Protein AF-0000000065895925 (afdb_homodimer)

Foldseek 3Di:
DCDDDDDDPPPPPPPDPPPPVPCPVVVVPVVVCVVVCLLVVLVVPPLQQAQEEEEAPDPVVQVCCCVPQDVVRRYHYHHEPVVCVVSLVVLRYQEYEYEQLGYPFFQLVRLVVVQVSCVSHVRHAYEYADAPPDLLLQLLSLQSAFHHYDHNPDDSVVVNCVVPPPDTRPHPRHQDPLRSVLLVCVLVPDDLVVSCVVVVHDSVVSVVSLVVVCVSSPHDDPVVVSVSSPNRRDRSVVVD/DDDDDCPDDCCPVPDPPPPPVPCPVVVPPVVVCVVVCLLVVLVVPPLQQAQEEEEAPDPVVQVCCCVPQDVVRRYHYHHEPVVCVVSLVVVRYQEYEYEQLGYPFFQLVRLVVVQVSCVSHVRHAYEYADAPPDLLLQLLSLQSAFHHYDHNPDDSVVVNCVVPPPDGRPHPRHDDPLRSVLLVCVLVPDDLVVSCVVVVHDSVVSVVSLVVVCVSSVHDDPVVVSVSSPNRRDRSVVVD

Organism: Salmonella typhimurium (strain LT2 / SGSC1412 / ATCC 700720) (NCBI:txid99287)

Structure (mmCIF, N/CA/C/O backbone):
data_AF-0000000065895925-model_v1
#
loop_
_entity.id
_entity.type
_entity.pdbx_description
1 polymer 'Fimbriae Y protein'
#
loop_
_atom_site.group_PDB
_atom_site.id
_atom_site.type_symbol
_atom_site.label_atom_id
_atom_site.label_alt_id
_atom_site.label_comp_id
_atom_site.label_asym_id
_atom_site.label_entity_id
_atom_site.label_seq_id
_atom_site.pdbx_PDB_ins_code
_atom_site.Cartn_x
_atom_site.Cartn_y
_atom_site.Cartn_z
_atom_site.occupancy
_atom_site.B_iso_or_equiv
_atom_site.auth_seq_id
_atom_site.auth_comp_id
_atom_site.auth_asym_id
_atom_site.auth_atom_id
_atom_site.pdbx_PDB_model_num
ATOM 1 N N . MET A 1 1 ? -36.625 -60.219 -57.094 1 25.22 1 MET A N 1
ATOM 2 C CA . MET A 1 1 ? -35.719 -60.062 -55.969 1 25.22 1 MET A CA 1
ATOM 3 C C . MET A 1 1 ? -35.594 -58.594 -55.562 1 25.22 1 MET A C 1
ATOM 5 O O . MET A 1 1 ? -34.688 -58.25 -54.812 1 25.22 1 MET A O 1
ATOM 9 N N . ARG A 1 2 ? -36.281 -57.719 -56.125 1 24.08 2 ARG A N 1
ATOM 10 C CA . ARG A 1 2 ? -36.312 -56.312 -56.5 1 24.08 2 ARG A CA 1
ATOM 11 C C . ARG A 1 2 ? -36.562 -55.438 -55.25 1 24.08 2 ARG A C 1
ATOM 13 O O . ARG A 1 2 ? -37.656 -55.438 -54.688 1 24.08 2 ARG A O 1
ATOM 20 N N . SER A 1 3 ? -35.531 -55.219 -54.469 1 24.06 3 SER A N 1
ATOM 21 C CA . SER A 1 3 ? -35.312 -54.875 -53.062 1 24.06 3 SER A CA 1
ATOM 22 C C . SER A 1 3 ? -35.562 -53.406 -52.812 1 24.06 3 SER A C 1
ATOM 24 O O . SER A 1 3 ? -35.312 -52.906 -51.688 1 24.06 3 SER A O 1
ATOM 26 N N . VAL A 1 4 ? -36.281 -52.719 -53.75 1 26.75 4 VAL A N 1
ATOM 27 C CA . VAL A 1 4 ? -35.906 -51.312 -53.719 1 26.75 4 VAL A CA 1
ATOM 28 C C . VAL A 1 4 ? -36.188 -50.719 -52.375 1 26.75 4 VAL A C 1
ATOM 30 O O . VAL A 1 4 ? -37 -51.25 -51.594 1 26.75 4 VAL A O 1
ATOM 33 N N . PRO A 1 5 ? -36.031 -49.312 -52.312 1 26 5 PRO A N 1
ATOM 34 C CA . PRO A 1 5 ? -35.531 -48.219 -51.469 1 26 5 PRO A CA 1
ATOM 35 C C . PRO A 1 5 ? -36.531 -47.75 -50.438 1 26 5 PRO A C 1
ATOM 37 O O . PRO A 1 5 ? -37.75 -47.906 -50.625 1 26 5 PRO A O 1
ATOM 40 N N . ARG A 1 6 ? -36.094 -47.469 -49.219 1 27.34 6 ARG A N 1
ATOM 41 C CA . ARG A 1 6 ? -36.219 -47.188 -47.812 1 27.34 6 ARG A CA 1
ATOM 42 C C . ARG A 1 6 ? -36.781 -45.781 -47.594 1 27.34 6 ARG A C 1
ATOM 44 O O . ARG A 1 6 ? -36 -44.812 -47.531 1 27.34 6 ARG A O 1
ATOM 51 N N . ARG A 1 7 ? -37.719 -45.344 -48.438 1 26 7 ARG A N 1
ATOM 52 C CA . ARG A 1 7 ? -37.875 -43.906 -48.281 1 26 7 ARG A CA 1
ATOM 53 C C . ARG A 1 7 ? -38.156 -43.531 -46.844 1 26 7 ARG A C 1
ATOM 55 O O . ARG A 1 7 ? -38.719 -44.312 -46.062 1 26 7 ARG A O 1
ATOM 62 N N . GLU A 1 8 ? -37.531 -42.312 -46.406 1 23.3 8 GLU A N 1
ATOM 63 C CA . GLU A 1 8 ? -36.969 -41.406 -45.406 1 23.3 8 GLU A CA 1
ATOM 64 C C . GLU A 1 8 ? -38.062 -40.656 -44.688 1 23.3 8 GLU A C 1
ATOM 66 O O . GLU A 1 8 ? -38.719 -39.781 -45.25 1 23.3 8 GLU A O 1
ATOM 71 N N . ARG A 1 9 ? -39.156 -41.281 -44.312 1 23.83 9 ARG A N 1
ATOM 72 C CA . ARG A 1 9 ? -40.156 -40.438 -43.688 1 23.83 9 ARG A CA 1
ATOM 73 C C . ARG A 1 9 ? -39.562 -39.594 -42.562 1 23.83 9 ARG A C 1
ATOM 75 O O . ARG A 1 9 ? -39.031 -40.156 -41.594 1 23.83 9 ARG A O 1
ATOM 82 N N . HIS A 1 10 ? -38.906 -38.469 -42.969 1 23.44 10 HIS A N 1
ATOM 83 C CA . HIS A 1 10 ? -38.25 -37.5 -42.094 1 23.44 10 HIS A CA 1
ATOM 84 C C . HIS A 1 10 ? -39.25 -36.938 -41.094 1 23.44 10 HIS A C 1
ATOM 86 O O . HIS A 1 10 ? -40.281 -36.312 -41.5 1 23.44 10 HIS A O 1
ATOM 92 N N . ARG A 1 11 ? -39.75 -37.719 -40.156 1 22.36 11 ARG A N 1
ATOM 93 C CA . ARG A 1 11 ? -40.562 -37.25 -39 1 22.36 11 ARG A CA 1
ATOM 94 C C . ARG A 1 11 ? -39.969 -36 -38.406 1 22.36 11 ARG A C 1
ATOM 96 O O . ARG A 1 11 ? -38.812 -35.969 -37.969 1 22.36 11 ARG A O 1
ATOM 103 N N . ARG A 1 12 ? -40.25 -34.844 -38.938 1 25.14 12 ARG A N 1
ATOM 104 C CA . ARG A 1 12 ? -39.906 -33.5 -38.5 1 25.14 12 ARG A CA 1
ATOM 105 C C . ARG A 1 12 ? -40.406 -33.25 -37.062 1 25.14 12 ARG A C 1
ATOM 107 O O . ARG A 1 12 ? -41.438 -32.625 -36.875 1 25.14 12 ARG A O 1
ATOM 114 N N . LEU A 1 13 ? -40.562 -34.219 -36.219 1 23.8 13 LEU A N 1
ATOM 115 C CA . LEU A 1 13 ? -41.188 -33.75 -35 1 23.8 13 LEU A CA 1
ATOM 116 C C . LEU A 1 13 ? -40.438 -32.562 -34.406 1 23.8 13 LEU A C 1
ATOM 118 O O . LEU A 1 13 ? -39.219 -32.656 -34.188 1 23.8 13 LEU A O 1
ATOM 122 N N . ARG A 1 14 ? -40.875 -31.375 -34.781 1 23.89 14 ARG A N 1
ATOM 123 C CA . ARG A 1 14 ? -40.5 -30.078 -34.219 1 23.89 14 ARG A CA 1
ATOM 124 C C . ARG A 1 14 ? -40.531 -30.109 -32.719 1 23.89 14 ARG A C 1
ATOM 126 O O . ARG A 1 14 ? -41.531 -30.562 -32.125 1 23.89 14 ARG A O 1
ATOM 133 N N . ASN A 1 15 ? -39.344 -30.375 -32.125 1 21.72 15 ASN A N 1
ATOM 134 C CA . ASN A 1 15 ? -38.969 -30.25 -30.703 1 21.72 15 ASN A CA 1
ATOM 135 C C . ASN A 1 15 ? -39.531 -28.984 -30.078 1 21.72 15 ASN A C 1
ATOM 137 O O . ASN A 1 15 ? -39.594 -27.938 -30.734 1 21.72 15 ASN A O 1
ATOM 141 N N . ALA A 1 16 ? -40.5 -29.094 -29.125 1 20.28 16 ALA A N 1
ATOM 142 C CA . ALA A 1 16 ? -41.094 -28.219 -28.125 1 20.28 16 ALA A CA 1
ATOM 143 C C . ALA A 1 16 ? -40.062 -27.312 -27.484 1 20.28 16 ALA A C 1
ATOM 145 O O . ALA A 1 16 ? -39.062 -27.781 -26.953 1 20.28 16 ALA A O 1
ATOM 146 N N . LYS A 1 17 ? -40.031 -26.016 -27.875 1 26.48 17 LYS A N 1
ATOM 147 C CA . LYS A 1 17 ? -39.375 -24.797 -27.453 1 26.48 17 LYS A CA 1
ATOM 148 C C . LYS A 1 17 ? -39.531 -24.562 -25.953 1 26.48 17 LYS A C 1
ATOM 150 O O . LYS A 1 17 ? -40.625 -24.266 -25.484 1 26.48 17 LYS A O 1
ATOM 155 N N . ASP A 1 18 ? -39.344 -25.562 -25.016 1 23.2 18 ASP A N 1
ATOM 156 C CA . ASP A 1 18 ? -39.5 -25.188 -23.609 1 23.2 18 ASP A CA 1
ATOM 157 C C . ASP A 1 18 ? -38.844 -23.828 -23.328 1 23.2 18 ASP A C 1
ATOM 159 O O . ASP A 1 18 ? -37.656 -23.641 -23.578 1 23.2 18 ASP A O 1
ATOM 163 N N . CYS A 1 19 ? -39.562 -22.781 -23.375 1 23.59 19 CYS A N 1
ATOM 164 C CA . CYS A 1 19 ? -39.281 -21.406 -22.984 1 23.59 19 CYS A CA 1
ATOM 165 C C . CYS A 1 19 ? -38.812 -21.344 -21.547 1 23.59 19 CYS A C 1
ATOM 167 O O . CYS A 1 19 ? -39.594 -21.422 -20.609 1 23.59 19 CYS A O 1
ATOM 169 N N . ALA A 1 20 ? -37.812 -22.141 -21.094 1 26.39 20 ALA A N 1
ATOM 170 C CA . ALA A 1 20 ? -37.281 -21.828 -19.781 1 26.39 20 ALA A CA 1
ATOM 171 C C . ALA A 1 20 ? -37.031 -20.344 -19.625 1 26.39 20 ALA A C 1
ATOM 173 O O . ALA A 1 20 ? -36.25 -19.734 -20.375 1 26.39 20 ALA A O 1
ATOM 174 N N . CYS A 1 21 ? -38 -19.578 -19.219 1 24.03 21 CYS A N 1
ATOM 175 C CA . CYS A 1 21 ? -37.906 -18.203 -18.766 1 24.03 21 CYS A CA 1
ATOM 176 C C . CYS A 1 21 ? -36.75 -18.016 -17.797 1 24.03 21 CYS A C 1
ATOM 178 O O . CYS A 1 21 ? -36.75 -18.578 -16.703 1 24.03 21 CYS A O 1
ATOM 180 N N . ARG A 1 22 ? -35.562 -18.016 -18.375 1 26.47 22 ARG A N 1
ATOM 181 C CA . ARG A 1 22 ? -34.375 -17.594 -17.641 1 26.47 22 ARG A CA 1
ATOM 182 C C . ARG A 1 22 ? -34.656 -16.297 -16.891 1 26.47 22 ARG A C 1
ATOM 184 O O . ARG A 1 22 ? -34.844 -15.242 -17.516 1 26.47 22 ARG A O 1
ATOM 191 N N . TYR A 1 23 ? -35.375 -16.312 -15.805 1 24.31 23 TYR A N 1
ATOM 192 C CA . TYR A 1 23 ? -35.375 -15.148 -14.93 1 24.31 23 TYR A CA 1
ATOM 193 C C . TYR A 1 23 ? -33.969 -14.641 -14.703 1 24.31 23 TYR A C 1
ATOM 195 O O . TYR A 1 23 ? -33.125 -15.312 -14.07 1 24.31 23 TYR A O 1
ATOM 203 N N . HIS A 1 24 ? -33.375 -14.133 -15.734 1 26.88 24 HIS A N 1
ATOM 204 C CA . HIS A 1 24 ? -32.188 -13.336 -15.555 1 26.88 24 HIS A CA 1
ATOM 205 C C . HIS A 1 24 ? -32.375 -12.234 -14.531 1 26.88 24 HIS A C 1
ATOM 207 O O . HIS A 1 24 ? -33.125 -11.273 -14.781 1 26.88 24 HIS A O 1
ATOM 213 N N . SER A 1 25 ? -32.688 -12.547 -13.344 1 28.06 25 SER A N 1
ATOM 214 C CA . SER A 1 25 ? -32.75 -11.406 -12.438 1 28.06 25 SER A CA 1
ATOM 215 C C . SER A 1 25 ? -31.484 -10.547 -12.578 1 28.06 25 SER A C 1
ATOM 217 O O . SER A 1 25 ? -30.375 -11.031 -12.406 1 28.06 25 SER A O 1
ATOM 219 N N . PRO A 1 26 ? -31.531 -9.516 -13.477 1 31.95 26 PRO A N 1
ATOM 220 C CA . PRO A 1 26 ? -30.484 -8.516 -13.688 1 31.95 26 PRO A CA 1
ATOM 221 C C . PRO A 1 26 ? -30.047 -7.844 -12.391 1 31.95 26 PRO A C 1
ATOM 223 O O . PRO A 1 26 ? -29.547 -6.715 -12.414 1 31.95 26 PRO A O 1
ATOM 226 N N . THR A 1 27 ? -30.203 -8.445 -11.281 1 31.8 27 THR A N 1
ATOM 227 C CA . THR A 1 27 ? -29.891 -7.668 -10.086 1 31.8 27 THR A CA 1
ATOM 228 C C . THR A 1 27 ? -28.469 -7.098 -10.172 1 31.8 27 THR A C 1
ATOM 230 O O . THR A 1 27 ? -28.031 -6.398 -9.266 1 31.8 27 THR A O 1
ATOM 233 N N . PRO A 1 28 ? -27.688 -7.727 -11 1 34.22 28 PRO A N 1
ATOM 234 C CA . PRO A 1 28 ? -26.297 -7.344 -10.75 1 34.22 28 PRO A CA 1
ATOM 235 C C . PRO A 1 28 ? -25.984 -5.91 -11.18 1 34.22 28 PRO A C 1
ATOM 237 O O . PRO A 1 28 ? -24.922 -5.383 -10.867 1 34.22 28 PRO A O 1
ATOM 240 N N . GLN A 1 29 ? -26.812 -5.277 -12.086 1 35.41 29 GLN A N 1
ATOM 241 C CA . GLN A 1 29 ? -26.469 -4.074 -12.836 1 35.41 29 GLN A CA 1
ATOM 242 C C . GLN A 1 29 ? -26.469 -2.844 -11.938 1 35.41 29 GLN A C 1
ATOM 244 O O . GLN A 1 29 ? -25.703 -1.9 -12.164 1 35.41 29 GLN A O 1
ATOM 249 N N . ILE A 1 30 ? -27.453 -2.799 -11.016 1 34.88 30 ILE A N 1
ATOM 250 C CA . ILE A 1 30 ? -27.734 -1.559 -10.305 1 34.88 30 ILE A CA 1
ATOM 251 C C . ILE A 1 30 ? -26.547 -1.197 -9.414 1 34.88 30 ILE A C 1
ATOM 253 O O . ILE A 1 30 ? -26.172 -0.028 -9.312 1 34.88 30 ILE A O 1
ATOM 257 N N . PHE A 1 31 ? -25.906 -2.168 -8.883 1 33.47 31 PHE A N 1
ATOM 258 C CA . PHE A 1 31 ? -24.828 -1.848 -7.941 1 33.47 31 PHE A CA 1
ATOM 259 C C . PHE A 1 31 ? -23.625 -1.293 -8.672 1 33.47 31 PHE A C 1
ATOM 261 O O . PHE A 1 31 ? -22.922 -0.417 -8.156 1 33.47 31 PHE A O 1
ATOM 268 N N . ASP A 1 32 ? -23.375 -1.753 -9.875 1 38.03 32 ASP A N 1
ATOM 269 C CA . ASP A 1 32 ? -22.25 -1.225 -10.648 1 38.03 32 ASP A CA 1
ATOM 270 C C . ASP A 1 32 ? -22.469 0.247 -10.992 1 38.03 32 ASP A C 1
ATOM 272 O O . ASP A 1 32 ? -21.547 1.056 -10.898 1 38.03 32 ASP A O 1
ATOM 276 N N . ARG A 1 33 ? -23.719 0.638 -11.484 1 36.62 33 ARG A N 1
ATOM 277 C CA . ARG A 1 33 ? -24.094 2.014 -11.789 1 36.62 33 ARG A CA 1
ATOM 278 C C . ARG A 1 33 ? -24.078 2.877 -10.531 1 36.62 33 ARG A C 1
ATOM 280 O O . ARG A 1 33 ? -23.703 4.051 -10.578 1 36.62 33 ARG A O 1
ATOM 287 N N . LEU A 1 34 ? -24.391 2.342 -9.445 1 36.88 34 LEU A N 1
ATOM 288 C CA . LEU A 1 34 ? -24.438 3.131 -8.219 1 36.88 34 LEU A CA 1
ATOM 289 C C . LEU A 1 34 ? -23.016 3.441 -7.723 1 36.88 34 LEU A C 1
ATOM 291 O O . LEU A 1 34 ? -22.75 4.547 -7.242 1 36.88 34 LEU A O 1
ATOM 295 N N . GLU A 1 35 ? -22.109 2.562 -7.879 1 39.75 35 GLU A N 1
ATOM 296 C CA . GLU A 1 35 ? -20.734 2.84 -7.484 1 39.75 35 GLU A CA 1
ATOM 297 C C . GLU A 1 35 ? -20.062 3.812 -8.453 1 39.75 35 GLU A C 1
ATOM 299 O O . GLU A 1 35 ? -19.375 4.742 -8.031 1 39.75 35 GLU A O 1
ATOM 304 N N . LEU A 1 36 ? -20.094 3.586 -9.742 1 39.94 36 LEU A N 1
ATOM 305 C CA . LEU A 1 36 ? -19.703 4.621 -10.695 1 39.94 36 LEU A CA 1
ATOM 306 C C . LEU A 1 36 ? -20.5 5.902 -10.453 1 39.94 36 LEU A C 1
ATOM 308 O O . LEU A 1 36 ? -19.938 7 -10.484 1 39.94 36 LEU A O 1
ATOM 312 N N . LEU A 1 37 ? -21.75 5.789 -10.312 1 38.09 37 LEU A N 1
ATOM 313 C CA . LEU A 1 37 ? -22.594 6.91 -9.93 1 38.09 37 LEU A CA 1
ATOM 314 C C . LEU A 1 37 ? -22.172 7.473 -8.57 1 38.09 37 LEU A C 1
ATOM 316 O O . LEU A 1 37 ? -22.125 8.688 -8.391 1 38.09 37 LEU A O 1
ATOM 320 N N . ASN A 1 38 ? -21.875 6.648 -7.645 1 41 38 ASN A N 1
ATOM 321 C CA . ASN A 1 38 ? -21.406 7.133 -6.348 1 41 38 ASN A CA 1
ATOM 322 C C . ASN A 1 38 ? -20.062 7.82 -6.457 1 41 38 ASN A C 1
ATOM 324 O O . ASN A 1 38 ? -19.828 8.867 -5.852 1 41 38 ASN A O 1
ATOM 328 N N . GLN A 1 39 ? -19.156 7.203 -7.117 1 43.03 39 GLN A N 1
ATOM 329 C CA . GLN A 1 39 ? -17.906 7.906 -7.406 1 43.03 39 GLN A CA 1
ATOM 330 C C . GLN A 1 39 ? -18.156 9.141 -8.266 1 43.03 39 GLN A C 1
ATOM 332 O O . GLN A 1 39 ? -17.562 10.195 -8.031 1 43.03 39 GLN A O 1
ATOM 337 N N . GLN A 1 40 ? -18.844 9.008 -9.367 1 41 40 GLN A N 1
ATOM 338 C CA . GLN A 1 40 ? -19.312 10.156 -10.141 1 41 40 GLN A CA 1
ATOM 339 C C . GLN A 1 40 ? -20.25 11.031 -9.312 1 41 40 GLN A C 1
ATOM 341 O O . GLN A 1 40 ? -20.234 12.258 -9.453 1 41 40 GLN A O 1
ATOM 346 N N . LEU A 1 41 ? -21.109 10.484 -8.641 1 39.47 41 LEU A N 1
ATOM 347 C CA . LEU A 1 41 ? -21.984 11.266 -7.773 1 39.47 41 LEU A CA 1
ATOM 348 C C . LEU A 1 41 ? -21.188 11.961 -6.672 1 39.47 41 LEU A C 1
ATOM 350 O O . LEU A 1 41 ? -21.531 13.062 -6.25 1 39.47 41 LEU A O 1
ATOM 354 N N . ASN A 1 42 ? -20.25 11.305 -6.16 1 43.59 42 ASN A N 1
ATOM 355 C CA . ASN A 1 42 ? -19.469 12.07 -5.191 1 43.59 42 ASN A CA 1
ATOM 356 C C . ASN A 1 42 ? -18.953 13.375 -5.793 1 43.59 42 ASN A C 1
ATOM 358 O O . ASN A 1 42 ? -18.906 14.406 -5.117 1 43.59 42 ASN A O 1
ATOM 362 N N . TYR A 1 43 ? -18.422 13.227 -7.031 1 41.22 43 TYR A N 1
ATOM 363 C CA . TYR A 1 43 ? -18.078 14.508 -7.641 1 41.22 43 TYR A CA 1
ATOM 364 C C . TYR A 1 43 ? -19.328 15.328 -7.93 1 41.22 43 TYR A C 1
ATOM 366 O O . TYR A 1 43 ? -19.25 16.547 -8.086 1 41.22 43 TYR A O 1
ATOM 374 N N . ALA A 1 44 ? -20.359 14.688 -8.125 1 43.16 44 ALA A N 1
ATOM 375 C CA . ALA A 1 44 ? -21.516 15.477 -8.516 1 43.16 44 ALA A CA 1
ATOM 376 C C . ALA A 1 44 ? -22.266 16 -7.293 1 43.16 44 ALA A C 1
ATOM 378 O O . ALA A 1 44 ? -23.391 16.5 -7.41 1 43.16 44 ALA A O 1
ATOM 379 N N . LEU A 1 45 ? -21.75 15.539 -6.246 1 50.78 45 LEU A N 1
ATOM 380 C CA . LEU A 1 45 ? -22.516 16.125 -5.148 1 50.78 45 LEU A CA 1
ATOM 381 C C . LEU A 1 45 ? -22.344 17.625 -5.105 1 50.78 45 LEU A C 1
ATOM 383 O O . LEU A 1 45 ? -21.25 18.141 -5.375 1 50.78 45 LEU A O 1
ATOM 387 N N . PRO A 1 46 ? -23.297 18.312 -5.074 1 51.06 46 PRO A N 1
ATOM 388 C CA . PRO A 1 46 ? -23.156 19.766 -4.949 1 51.06 46 PRO A CA 1
ATOM 389 C C . PRO A 1 46 ? -22.156 20.172 -3.865 1 51.06 46 PRO A C 1
ATOM 391 O O . PRO A 1 46 ? -22.109 19.547 -2.807 1 51.06 46 PRO A O 1
ATOM 394 N N . VAL A 1 47 ? -21.156 20.875 -4.215 1 53.41 47 VAL A N 1
ATOM 395 C CA . VAL A 1 47 ? -20.062 21.406 -3.418 1 53.41 47 VAL A CA 1
ATOM 396 C C . VAL A 1 47 ? -20.547 21.75 -2.014 1 53.41 47 VAL A C 1
ATOM 398 O O . VAL A 1 47 ? -19.859 21.5 -1.028 1 53.41 47 VAL A O 1
ATOM 401 N N . GLY A 1 48 ? -21.766 22.141 -1.828 1 57.69 48 GLY A N 1
ATOM 402 C CA . GLY A 1 48 ? -22.266 22.578 -0.533 1 57.69 48 GLY A CA 1
ATOM 403 C C . GLY A 1 48 ? -22.656 21.422 0.372 1 57.69 48 GLY A C 1
ATOM 404 O O . GLY A 1 48 ? -22.828 21.609 1.58 1 57.69 48 GLY A O 1
ATOM 405 N N . ILE A 1 49 ? -22.516 20.219 -0.12 1 67.31 49 ILE A N 1
ATOM 406 C CA . ILE A 1 49 ? -23.078 19.125 0.649 1 67.31 49 ILE A CA 1
ATOM 407 C C . ILE A 1 49 ? -21.953 18.297 1.278 1 67.31 49 ILE A C 1
ATOM 409 O O . ILE A 1 49 ? -22.078 17.859 2.424 1 67.31 49 ILE A O 1
ATOM 413 N N . ILE A 1 50 ? -20.781 18.484 0.786 1 81.31 50 ILE A N 1
ATOM 414 C CA . ILE A 1 50 ? -19.703 17.625 1.286 1 81.31 50 ILE A CA 1
ATOM 415 C C . ILE A 1 50 ? -19.016 18.297 2.475 1 81.31 50 ILE A C 1
ATOM 417 O O . ILE A 1 50 ? -18.562 19.438 2.373 1 81.31 50 ILE A O 1
ATOM 421 N N . SER A 1 51 ? -19 17.703 3.609 1 86.94 51 SER A N 1
ATOM 422 C CA . SER A 1 51 ? -18.344 18.234 4.797 1 86.94 51 SER A CA 1
ATOM 423 C C . SER A 1 51 ? -17.141 17.391 5.18 1 86.94 51 SER A C 1
ATOM 425 O O . SER A 1 51 ? -16.328 17.797 6.027 1 86.94 51 SER A O 1
ATOM 427 N N . GLN A 1 52 ? -17.047 16.25 4.547 1 88.88 52 GLN A N 1
ATOM 428 C CA . GLN A 1 52 ? -15.922 15.359 4.809 1 88.88 52 GLN A CA 1
ATOM 429 C C . GLN A 1 52 ? -15.242 14.938 3.508 1 88.88 52 GLN A C 1
ATOM 431 O O . GLN A 1 52 ? -15.914 14.555 2.547 1 88.88 52 GLN A O 1
ATOM 436 N N . ALA A 1 53 ? -13.938 15.062 3.498 1 91.69 53 ALA A N 1
ATOM 437 C CA . ALA A 1 53 ? -13.188 14.703 2.299 1 91.69 53 ALA A CA 1
ATOM 438 C C . ALA A 1 53 ? -12.102 13.68 2.621 1 91.69 53 ALA A C 1
ATOM 440 O O . ALA A 1 53 ? -11.477 13.742 3.684 1 91.69 53 ALA A O 1
ATOM 441 N N . ILE A 1 54 ? -11.969 12.75 1.77 1 93.38 54 ILE A N 1
ATOM 442 C CA . ILE A 1 54 ? -10.914 11.75 1.842 1 93.38 54 ILE A CA 1
ATOM 443 C C . ILE A 1 54 ? -9.961 11.922 0.658 1 93.38 54 ILE A C 1
ATOM 445 O O . ILE A 1 54 ? -10.398 11.969 -0.495 1 93.38 54 ILE A O 1
ATOM 449 N N . ILE A 1 55 ? -8.695 12.062 0.943 1 95.56 55 ILE A N 1
ATOM 450 C CA . ILE A 1 55 ? -7.711 12.188 -0.129 1 95.56 55 ILE A CA 1
ATOM 451 C C . ILE A 1 55 ? -6.879 10.906 -0.223 1 95.56 55 ILE A C 1
ATOM 453 O O . ILE A 1 55 ? -6.105 10.602 0.684 1 95.56 55 ILE A O 1
ATOM 457 N N . THR A 1 56 ? -7.039 10.133 -1.292 1 93.81 56 THR A N 1
ATOM 458 C CA . THR A 1 56 ? -6.273 8.898 -1.493 1 93.81 56 THR A CA 1
ATOM 459 C C . THR A 1 56 ? -6.363 8.445 -2.945 1 93.81 56 THR A C 1
ATOM 461 O O . THR A 1 56 ? -7.379 8.656 -3.611 1 93.81 56 THR A O 1
ATOM 464 N N . THR A 1 57 ? -5.301 7.844 -3.422 1 89.25 57 THR A N 1
ATOM 465 C CA . THR A 1 57 ? -5.348 7.184 -4.723 1 89.25 57 THR A CA 1
ATOM 466 C C . THR A 1 57 ? -5.609 5.691 -4.562 1 89.25 57 THR A C 1
ATOM 468 O O . THR A 1 57 ? -5.766 4.973 -5.551 1 89.25 57 THR A O 1
ATOM 471 N N . ASP A 1 58 ? -5.629 5.285 -3.346 1 89.56 58 ASP A N 1
ATOM 472 C CA . ASP A 1 58 ? -5.984 3.9 -3.043 1 89.56 58 ASP A CA 1
ATOM 473 C C . ASP A 1 58 ? -7.496 3.699 -3.088 1 89.56 58 ASP A C 1
ATOM 475 O O . ASP A 1 58 ? -8.211 4.121 -2.176 1 89.56 58 ASP A O 1
ATOM 479 N N . ASN A 1 59 ? -7.938 2.98 -4.09 1 88.12 59 ASN A N 1
ATOM 480 C CA . ASN A 1 59 ? -9.367 2.789 -4.309 1 88.12 59 ASN A CA 1
ATOM 481 C C . ASN A 1 59 ? -10.016 2.033 -3.15 1 88.12 59 ASN A C 1
ATOM 483 O O . ASN A 1 59 ? -11.156 2.305 -2.791 1 88.12 59 ASN A O 1
ATOM 487 N N . TYR A 1 60 ? -9.305 1.165 -2.572 1 90.56 60 TYR A N 1
ATOM 488 C CA . TYR A 1 60 ? -9.859 0.356 -1.494 1 90.56 60 TYR A CA 1
ATOM 489 C C . TYR A 1 60 ? -10.031 1.18 -0.223 1 90.56 60 TYR A C 1
ATOM 491 O O . TYR A 1 60 ? -11.062 1.098 0.448 1 90.56 60 TYR A O 1
ATOM 499 N N . LEU A 1 61 ? -9.031 1.966 0.041 1 91 61 LEU A N 1
ATOM 500 C CA . LEU A 1 61 ? -9.102 2.83 1.215 1 91 61 LEU A CA 1
ATOM 501 C C . LEU A 1 61 ? -10.227 3.852 1.071 1 91 61 LEU A C 1
ATOM 503 O O . LEU A 1 61 ? -11.031 4.035 1.99 1 91 61 LEU A O 1
ATOM 507 N N . GLY A 1 62 ? -10.289 4.465 -0.089 1 89.31 62 GLY A N 1
ATOM 508 C CA . GLY A 1 62 ? -11.336 5.445 -0.331 1 89.31 62 GLY A CA 1
ATOM 509 C C . GLY A 1 62 ? -12.734 4.871 -0.183 1 89.31 62 GLY A C 1
ATOM 510 O O . GLY A 1 62 ? -13.586 5.465 0.482 1 89.31 62 GLY A O 1
ATOM 511 N N . TYR A 1 63 ? -12.938 3.758 -0.729 1 85.69 63 TYR A N 1
ATOM 512 C CA . TYR A 1 63 ? -14.242 3.102 -0.66 1 85.69 63 TYR A CA 1
ATOM 513 C C . TYR A 1 63 ? -14.594 2.736 0.777 1 85.69 63 TYR A C 1
ATOM 515 O O . TYR A 1 63 ? -15.711 2.99 1.234 1 85.69 63 TYR A O 1
ATOM 523 N N . SER A 1 64 ? -13.68 2.121 1.438 1 87.44 64 SER A N 1
ATOM 524 C CA . SER A 1 64 ? -13.93 1.645 2.795 1 87.44 64 SER A CA 1
ATOM 525 C C . SER A 1 64 ? -14.273 2.797 3.73 1 87.44 64 SER A C 1
ATOM 527 O O . SER A 1 64 ? -15.242 2.723 4.484 1 87.44 64 SER A O 1
ATOM 529 N N . LEU A 1 65 ? -13.508 3.816 3.615 1 88 65 LEU A N 1
ATOM 530 C CA . LEU A 1 65 ? -13.734 4.941 4.516 1 88 65 LEU A CA 1
ATOM 531 C C . LEU A 1 65 ? -15.039 5.656 4.18 1 88 65 LEU A C 1
ATOM 533 O O . LEU A 1 65 ? -15.773 6.074 5.082 1 88 65 LEU A O 1
ATOM 537 N N . SER A 1 66 ? -15.305 5.805 2.928 1 83.62 66 SER A N 1
ATOM 538 C CA . SER A 1 66 ? -16.531 6.48 2.512 1 83.62 66 SER A CA 1
ATOM 539 C C . SER A 1 66 ? -17.766 5.695 2.939 1 83.62 66 SER A C 1
ATOM 541 O O . SER A 1 66 ? -18.781 6.285 3.301 1 83.62 66 SER A O 1
ATOM 543 N N . HIS A 1 67 ? -17.656 4.441 2.982 1 77.94 67 HIS A N 1
ATOM 544 C CA . HIS A 1 67 ? -18.828 3.617 3.234 1 77.94 67 HIS A CA 1
ATOM 545 C C . HIS A 1 67 ? -18.922 3.215 4.703 1 77.94 67 HIS A C 1
ATOM 547 O O . HIS A 1 67 ? -20.016 3.006 5.23 1 77.94 67 HIS A O 1
ATOM 553 N N . TYR A 1 68 ? -17.828 3.027 5.246 1 75.38 68 TYR A N 1
ATOM 554 C CA . TYR A 1 68 ? -17.828 2.605 6.645 1 75.38 68 TYR A CA 1
ATOM 555 C C . TYR A 1 68 ? -18.078 3.789 7.57 1 75.38 68 TYR A C 1
ATOM 557 O O . TYR A 1 68 ? -18.781 3.662 8.57 1 75.38 68 TYR A O 1
ATOM 565 N N . LEU A 1 69 ? -17.375 4.781 7.387 1 70.19 69 LEU A N 1
ATOM 566 C CA . LEU A 1 69 ? -17.344 5.875 8.352 1 70.19 69 LEU A CA 1
ATOM 567 C C . LEU A 1 69 ? -18.547 6.797 8.18 1 70.19 69 LEU A C 1
ATOM 569 O O . LEU A 1 69 ? -19.047 7.359 9.148 1 70.19 69 LEU A O 1
ATOM 573 N N . PHE A 1 70 ? -18.844 6.922 6.848 1 60.66 70 PHE A N 1
ATOM 574 C CA . PHE A 1 70 ? -19.828 7.973 6.672 1 60.66 70 PHE A CA 1
ATOM 575 C C . PHE A 1 70 ? -21.062 7.441 5.945 1 60.66 70 PHE A C 1
ATOM 577 O O . PHE A 1 70 ? -21.016 6.383 5.312 1 60.66 70 PHE A O 1
ATOM 584 N N . SER A 1 71 ? -22.266 7.641 6.613 1 56.62 71 SER A N 1
ATOM 585 C CA . SER A 1 71 ? -23.5 7.211 5.949 1 56.62 71 SER A CA 1
ATOM 586 C C . SER A 1 71 ? -23.469 7.555 4.461 1 56.62 71 SER A C 1
ATOM 588 O O . SER A 1 71 ? -24.484 7.461 3.777 1 56.62 71 SER A O 1
ATOM 590 N N . GLY A 1 72 ? -22.234 7.773 3.898 1 59.34 72 GLY A N 1
ATOM 591 C CA . GLY A 1 72 ? -22.062 8 2.475 1 59.34 72 GLY A CA 1
ATOM 592 C C . GLY A 1 72 ? -22.688 9.297 1.994 1 59.34 72 GLY A C 1
ATOM 593 O O . GLY A 1 72 ? -22.422 9.742 0.876 1 59.34 72 GLY A O 1
ATOM 594 N N . LYS A 1 73 ? -23.359 10.078 2.844 1 64.56 73 LYS A N 1
ATOM 595 C CA . LYS A 1 73 ? -24.156 11.164 2.277 1 64.56 73 LYS A CA 1
ATOM 596 C C . LYS A 1 73 ? -23.344 12.453 2.211 1 64.56 73 LYS A C 1
ATOM 598 O O . LYS A 1 73 ? -23.547 13.281 1.318 1 64.56 73 LYS A O 1
ATOM 603 N N . ARG A 1 74 ? -22.328 12.695 2.994 1 77.88 74 ARG A N 1
ATOM 604 C CA . ARG A 1 74 ? -21.609 13.961 2.986 1 77.88 74 ARG A CA 1
ATOM 605 C C . ARG A 1 74 ? -20.109 13.742 2.865 1 77.88 74 ARG A C 1
ATOM 607 O O . ARG A 1 74 ? -19.312 14.539 3.359 1 77.88 74 ARG A O 1
ATOM 614 N N . THR A 1 75 ? -19.797 12.648 2.254 1 83.75 75 THR A N 1
ATOM 615 C CA . THR A 1 75 ? -18.375 12.305 2.146 1 83.75 75 THR A CA 1
ATOM 616 C C . THR A 1 75 ? -17.984 12.086 0.688 1 83.75 75 THR A C 1
ATOM 618 O O . THR A 1 75 ? -18.75 11.523 -0.092 1 83.75 75 THR A O 1
ATOM 621 N N . ALA A 1 76 ? -16.828 12.594 0.316 1 84.56 76 ALA A N 1
ATOM 622 C CA . ALA A 1 76 ? -16.297 12.359 -1.025 1 84.56 76 ALA A CA 1
ATOM 623 C C . ALA A 1 76 ? -14.805 12.039 -0.982 1 84.56 76 ALA A C 1
ATOM 625 O O . ALA A 1 76 ? -14.086 12.539 -0.115 1 84.56 76 ALA A O 1
ATOM 626 N N . ALA A 1 77 ? -14.453 11.227 -1.869 1 88.44 77 ALA A N 1
ATOM 627 C CA . ALA A 1 77 ? -13.039 10.883 -2.004 1 88.44 77 ALA A CA 1
ATOM 628 C C . ALA A 1 77 ? -12.414 11.594 -3.199 1 88.44 77 ALA A C 1
ATOM 630 O O . ALA A 1 77 ? -13.039 11.703 -4.258 1 88.44 77 ALA A O 1
ATOM 631 N N . PHE A 1 78 ? -11.234 12.102 -3.018 1 91.06 78 PHE A N 1
ATOM 632 C CA . PHE A 1 78 ? -10.469 12.781 -4.051 1 91.06 78 PHE A CA 1
ATOM 633 C C . PHE A 1 78 ? -9.078 12.164 -4.191 1 91.06 78 PHE A C 1
ATOM 635 O O . PHE A 1 78 ? -8.633 11.422 -3.314 1 91.06 78 PHE A O 1
ATOM 642 N N . ARG A 1 79 ? -8.391 12.477 -5.305 1 89.94 79 ARG A N 1
ATOM 643 C CA . ARG A 1 79 ? -7.117 11.828 -5.59 1 89.94 79 ARG A CA 1
ATOM 644 C C . ARG A 1 79 ? -5.949 12.711 -5.16 1 89.94 79 ARG A C 1
ATOM 646 O O . ARG A 1 79 ? -4.828 12.219 -4.992 1 89.94 79 ARG A O 1
ATOM 653 N N . SER A 1 80 ? -6.227 13.977 -5 1 92.12 80 SER A N 1
ATOM 654 C CA . SER A 1 80 ? -5.168 14.906 -4.625 1 92.12 80 SER A CA 1
ATOM 655 C C . SER A 1 80 ? -5.719 16.062 -3.797 1 92.12 80 SER A C 1
ATOM 657 O O . SER A 1 80 ? -6.93 16.297 -3.768 1 92.12 80 SER A O 1
ATOM 659 N N . LEU A 1 81 ? -4.789 16.75 -3.119 1 92.88 81 LEU A N 1
ATOM 660 C CA . LEU A 1 81 ? -5.172 17.906 -2.33 1 92.88 81 LEU A CA 1
ATOM 661 C C . LEU A 1 81 ? -5.645 19.047 -3.232 1 92.88 81 LEU A C 1
ATOM 663 O O . LEU A 1 81 ? -6.48 19.859 -2.83 1 92.88 81 LEU A O 1
ATOM 667 N N . ASP A 1 82 ? -5.164 19.031 -4.449 1 90.94 82 ASP A N 1
ATOM 668 C CA . ASP A 1 82 ? -5.559 20.062 -5.398 1 90.94 82 ASP A CA 1
ATOM 669 C C . ASP A 1 82 ? -7.027 19.922 -5.789 1 90.94 82 ASP A C 1
ATOM 671 O O . ASP A 1 82 ? -7.691 20.906 -6.117 1 90.94 82 ASP A O 1
ATOM 675 N N . ASP A 1 83 ? -7.527 18.766 -5.645 1 89.56 83 ASP A N 1
ATOM 676 C CA . ASP A 1 83 ? -8.883 18.453 -6.09 1 89.56 83 ASP A CA 1
ATOM 677 C C . ASP A 1 83 ? -9.922 19.062 -5.148 1 89.56 83 ASP A C 1
ATOM 679 O O . ASP A 1 83 ? -11.094 19.188 -5.508 1 89.56 83 ASP A O 1
ATOM 683 N N . ILE A 1 84 ? -9.492 19.484 -3.955 1 88.25 84 ILE A N 1
ATOM 684 C CA . ILE A 1 84 ? -10.492 19.906 -2.982 1 88.25 84 ILE A CA 1
ATOM 685 C C . ILE A 1 84 ? -10.422 21.422 -2.811 1 88.25 84 ILE A C 1
ATOM 687 O O . ILE A 1 84 ? -10.984 21.969 -1.86 1 88.25 84 ILE A O 1
ATOM 691 N N . SER A 1 85 ? -9.719 22.078 -3.697 1 85 85 SER A N 1
ATOM 692 C CA . SER A 1 85 ? -9.516 23.516 -3.592 1 85 85 SER A CA 1
ATOM 693 C C . SER A 1 85 ? -10.844 24.25 -3.508 1 85 85 SER A C 1
ATOM 695 O O . SER A 1 85 ? -10.977 25.203 -2.738 1 85 85 SER A O 1
ATOM 697 N N . LEU A 1 86 ? -11.797 23.844 -4.266 1 79.88 86 LEU A N 1
ATOM 698 C CA . LEU A 1 86 ? -13.094 24.5 -4.297 1 79.88 86 LEU A CA 1
ATOM 699 C C . LEU A 1 86 ? -13.797 24.391 -2.949 1 79.88 86 LEU A C 1
ATOM 701 O O . LEU A 1 86 ? -14.406 25.344 -2.475 1 79.88 86 LEU A O 1
ATOM 705 N N . TRP A 1 87 ? -13.75 23.281 -2.332 1 82.12 87 TRP A N 1
ATOM 706 C CA . TRP A 1 87 ? -14.406 23.047 -1.052 1 82.12 87 TRP A CA 1
ATOM 707 C C . TRP A 1 87 ? -13.703 23.812 0.07 1 82.12 87 TRP A C 1
ATOM 709 O O . TRP A 1 87 ? -14.344 24.234 1.032 1 82.12 87 TRP A O 1
ATOM 719 N N . ILE A 1 88 ? -12.477 23.953 -0.054 1 83 88 ILE A N 1
ATOM 720 C CA . ILE A 1 88 ? -11.703 24.719 0.917 1 83 88 ILE A CA 1
ATOM 721 C C . ILE A 1 88 ? -12.102 26.188 0.844 1 83 88 ILE A C 1
ATOM 723 O O . ILE A 1 88 ? -12.289 26.844 1.875 1 83 88 ILE A O 1
ATOM 727 N N . GLU A 1 89 ? -12.18 26.594 -0.337 1 82.44 89 GLU A N 1
ATOM 728 C CA . GLU A 1 89 ? -12.531 28 -0.541 1 82.44 89 GLU A CA 1
ATOM 729 C C . GLU A 1 89 ? -13.914 28.312 0.029 1 82.44 89 GLU A C 1
ATOM 731 O O . GLU A 1 89 ? -14.133 29.375 0.604 1 82.44 89 GLU A O 1
ATOM 736 N N . LYS A 1 90 ? -14.797 27.406 -0.129 1 82.44 90 LYS A N 1
ATOM 737 C CA . LYS A 1 90 ? -16.156 27.609 0.351 1 82.44 90 LYS A CA 1
ATOM 738 C C . LYS A 1 90 ? -16.25 27.375 1.857 1 82.44 90 LYS A C 1
ATOM 740 O O . LYS A 1 90 ? -17.266 27.703 2.479 1 82.44 90 LYS A O 1
ATOM 745 N N . GLY A 1 91 ? -15.266 26.812 2.426 1 82 91 GLY A N 1
ATOM 746 C CA . GLY A 1 91 ? -15.227 26.594 3.861 1 82 91 GLY A CA 1
ATOM 747 C C . GLY A 1 91 ? -16.203 25.531 4.328 1 82 91 GLY A C 1
ATOM 748 O O . GLY A 1 91 ? -16.688 25.594 5.461 1 82 91 GLY A O 1
ATOM 749 N N . SER A 1 92 ? -16.531 24.625 3.463 1 84.25 92 SER A N 1
ATOM 750 C CA . SER A 1 92 ? -17.562 23.641 3.793 1 84.25 92 SER A CA 1
ATOM 751 C C . SER A 1 92 ? -16.953 22.391 4.422 1 84.25 92 SER A C 1
ATOM 753 O O . SER A 1 92 ? -17.656 21.609 5.074 1 84.25 92 SER A O 1
ATOM 755 N N . LEU A 1 93 ? -15.695 22.281 4.348 1 89.19 93 LEU A N 1
ATOM 756 C CA . LEU A 1 93 ? -15.062 21.062 4.832 1 89.19 93 LEU A CA 1
ATOM 757 C C . LEU A 1 93 ? -14.805 21.141 6.332 1 89.19 93 LEU A C 1
ATOM 759 O O . LEU A 1 93 ? -14.25 22.125 6.82 1 89.19 93 LEU A O 1
ATOM 763 N N . ARG A 1 94 ? -15.219 20.156 7.039 1 88.62 94 ARG A N 1
ATOM 764 C CA . ARG A 1 94 ? -15.016 20.094 8.484 1 88.62 94 ARG A CA 1
ATOM 765 C C . ARG A 1 94 ? -13.977 19.047 8.852 1 88.62 94 ARG A C 1
ATOM 767 O O . ARG A 1 94 ? -13.281 19.172 9.859 1 88.62 94 ARG A O 1
ATOM 774 N N . GLN A 1 95 ? -13.93 18 8.039 1 91 95 GLN A N 1
ATOM 775 C CA . GLN A 1 95 ? -12.984 16.922 8.297 1 91 95 GLN A CA 1
ATOM 776 C C . GLN A 1 95 ? -12.266 16.5 7.02 1 91 95 GLN A C 1
ATOM 778 O O . GLN A 1 95 ? -12.891 16.391 5.961 1 91 95 GLN A O 1
ATOM 783 N N . LEU A 1 96 ? -11.023 16.328 7.164 1 93.94 96 LEU A N 1
ATOM 784 C CA . LEU A 1 96 ? -10.188 15.891 6.051 1 93.94 96 LEU A CA 1
ATOM 785 C C . LEU A 1 96 ? -9.336 14.688 6.449 1 93.94 96 LEU A C 1
ATOM 787 O O . LEU A 1 96 ? -8.633 14.727 7.461 1 93.94 96 LEU A O 1
ATOM 791 N N . ILE A 1 97 ? -9.492 13.602 5.766 1 94.75 97 ILE A N 1
ATOM 792 C CA . ILE A 1 97 ? -8.656 12.422 5.961 1 94.75 97 ILE A CA 1
ATOM 793 C C . ILE A 1 97 ? -7.695 12.281 4.781 1 94.75 97 ILE A C 1
ATOM 795 O O . ILE A 1 97 ? -8.125 12.195 3.629 1 94.75 97 ILE A O 1
ATOM 799 N N . VAL A 1 98 ? -6.43 12.227 5.086 1 96.5 98 VAL A N 1
ATOM 800 C CA . VAL A 1 98 ? -5.422 12.203 4.027 1 96.5 98 VAL A CA 1
ATOM 801 C C . VAL A 1 98 ? -4.57 10.945 4.16 1 96.5 98 VAL A C 1
ATOM 803 O O . VAL A 1 98 ? -3.986 10.688 5.219 1 96.5 98 VAL A O 1
ATOM 806 N N . ASP A 1 99 ? -4.555 10.164 3.104 1 95.44 99 ASP A N 1
ATOM 807 C CA . ASP A 1 99 ? -3.623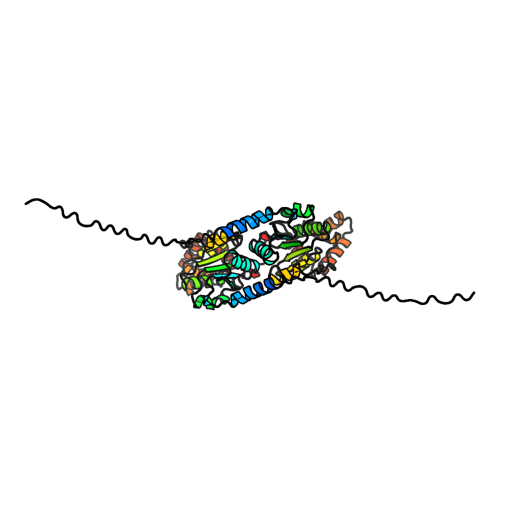 9.047 2.998 1 95.44 99 ASP A CA 1
ATOM 808 C C . ASP A 1 99 ? -2.242 9.523 2.555 1 95.44 99 ASP A C 1
ATOM 810 O O . ASP A 1 99 ? -2.002 9.719 1.361 1 95.44 99 ASP A O 1
ATOM 814 N N . MET A 1 100 ? -1.3 9.555 3.449 1 93.88 100 MET A N 1
ATOM 815 C CA . MET A 1 100 ? -0.01 10.188 3.188 1 93.88 100 MET A CA 1
ATOM 816 C C . MET A 1 100 ? 0.856 9.312 2.291 1 93.88 100 MET A C 1
ATOM 818 O O . MET A 1 100 ? 1.812 9.797 1.681 1 93.88 100 MET A O 1
ATOM 822 N N . GLU A 1 101 ? 0.485 8.086 2.156 1 88.12 101 GLU A N 1
ATOM 823 C CA . GLU A 1 101 ? 1.314 7.145 1.412 1 88.12 101 GLU A CA 1
ATOM 824 C C . GLU A 1 101 ? 0.885 7.066 -0.05 1 88.12 101 GLU A C 1
ATOM 826 O O . GLU A 1 101 ? 1.589 6.488 -0.879 1 88.12 101 GLU A O 1
ATOM 831 N N . ALA A 1 102 ? -0.192 7.633 -0.366 1 85.81 102 ALA A N 1
ATOM 832 C CA . ALA A 1 102 ? -0.73 7.461 -1.714 1 85.81 102 ALA A CA 1
ATOM 833 C C . ALA A 1 102 ? -0.809 8.797 -2.445 1 85.81 102 ALA A C 1
ATOM 835 O O . ALA A 1 102 ? -1.445 8.906 -3.496 1 85.81 102 ALA A O 1
ATOM 836 N N . LEU A 1 103 ? -0.127 9.758 -1.977 1 88.25 103 LEU A N 1
ATOM 837 C CA . LEU A 1 103 ? -0.244 11.078 -2.584 1 88.25 103 LEU A CA 1
ATOM 838 C C . LEU A 1 103 ? 0.688 11.211 -3.785 1 88.25 103 LEU A C 1
ATOM 840 O O . LEU A 1 103 ? 1.773 10.625 -3.799 1 88.25 103 LEU A O 1
ATOM 844 N N . PRO A 1 104 ? 0.271 11.938 -4.793 1 87.38 104 PRO A N 1
ATOM 845 C CA . PRO A 1 104 ? 1.099 12.156 -5.98 1 87.38 104 PRO A CA 1
ATOM 846 C C . PRO A 1 104 ? 2.182 13.211 -5.758 1 87.38 104 PRO A C 1
ATOM 848 O O . PRO A 1 104 ? 2.818 13.656 -6.719 1 87.38 104 PRO A O 1
ATOM 851 N N . VAL A 1 105 ? 2.396 13.711 -4.543 1 90 105 VAL A N 1
ATOM 852 C CA . VAL A 1 105 ? 3.414 14.695 -4.18 1 90 105 VAL A CA 1
ATOM 853 C C . VAL A 1 105 ? 4.234 14.172 -3 1 90 105 VAL A C 1
ATOM 855 O O . VAL A 1 105 ? 3.861 13.188 -2.365 1 90 105 VAL A O 1
ATOM 858 N N . SER A 1 106 ? 5.383 14.836 -2.76 1 91.88 106 SER A N 1
ATOM 859 C CA . SER A 1 106 ? 6.207 14.43 -1.625 1 91.88 106 SER A CA 1
ATOM 860 C C . SER A 1 106 ? 5.504 14.719 -0.302 1 91.88 106 SER A C 1
ATOM 862 O O . SER A 1 106 ? 4.57 15.523 -0.252 1 91.88 106 SER A O 1
ATOM 864 N N . CYS A 1 107 ? 5.945 14.117 0.682 1 94 107 CYS A N 1
ATOM 865 C CA . CYS A 1 107 ? 5.371 14.305 2.01 1 94 107 CYS A CA 1
ATOM 866 C C . CYS A 1 107 ? 5.527 15.75 2.469 1 94 107 CYS A C 1
ATOM 868 O O . CYS A 1 107 ? 4.586 16.344 3.008 1 94 107 CYS A O 1
ATOM 870 N N . ILE A 1 108 ? 6.672 16.312 2.221 1 93.94 108 ILE A N 1
ATOM 871 C CA . ILE A 1 108 ? 6.934 17.688 2.645 1 93.94 108 ILE A CA 1
ATOM 872 C C . ILE A 1 108 ? 5.977 18.641 1.935 1 93.94 108 ILE A C 1
ATOM 874 O O . ILE A 1 108 ? 5.383 19.516 2.566 1 93.94 108 ILE A O 1
ATOM 878 N N . GLU A 1 109 ? 5.82 18.391 0.668 1 93.31 109 GLU A N 1
ATOM 879 C CA . GLU A 1 109 ? 4.906 19.234 -0.103 1 93.31 109 GLU A CA 1
ATOM 880 C C . GLU A 1 109 ? 3.471 19.078 0.393 1 93.31 109 GLU A C 1
ATOM 882 O O . GLU A 1 109 ? 2.75 20.078 0.525 1 93.31 109 GLU A O 1
ATOM 887 N N . ALA A 1 110 ? 3.107 17.922 0.622 1 95.19 110 ALA A N 1
ATOM 888 C CA . ALA A 1 110 ? 1.767 17.672 1.143 1 95.19 110 ALA A CA 1
ATOM 889 C C . ALA A 1 110 ? 1.559 18.359 2.484 1 95.19 110 ALA A C 1
ATOM 891 O O . ALA A 1 110 ? 0.527 19 2.705 1 95.19 110 ALA A O 1
ATOM 892 N N . LEU A 1 111 ? 2.516 18.25 3.361 1 95.31 111 LEU A N 1
ATOM 893 C CA . LEU A 1 111 ? 2.424 18.859 4.684 1 95.31 111 LEU A CA 1
ATOM 894 C C . LEU A 1 111 ? 2.371 20.375 4.574 1 95.31 111 LEU A C 1
ATOM 896 O O . LEU A 1 111 ? 1.674 21.031 5.352 1 95.31 111 LEU A O 1
ATOM 900 N N . ASN A 1 112 ? 3.107 20.875 3.609 1 93.75 112 ASN A N 1
ATOM 901 C CA . ASN A 1 112 ? 3.031 22.312 3.365 1 93.75 112 ASN A CA 1
ATOM 902 C C . ASN A 1 112 ? 1.606 22.75 3.039 1 93.75 112 ASN A C 1
ATOM 904 O O . ASN A 1 112 ? 1.107 23.719 3.604 1 93.75 112 ASN A O 1
ATOM 908 N N . GLN A 1 113 ? 1.033 22.047 2.213 1 93.69 113 GLN A N 1
ATOM 909 C CA . GLN A 1 113 ? -0.336 22.359 1.814 1 93.69 113 GLN A CA 1
ATOM 910 C C . GLN A 1 113 ? -1.3 22.203 2.986 1 93.69 113 GLN A C 1
ATOM 912 O O . GLN A 1 113 ? -2.18 23.031 3.193 1 93.69 113 GLN A O 1
ATOM 917 N N . LEU A 1 114 ? -1.121 21.234 3.744 1 95.12 114 LEU A N 1
ATOM 918 C CA . LEU A 1 114 ? -2.016 20.938 4.855 1 95.12 114 LEU A CA 1
ATOM 919 C C . LEU A 1 114 ? -1.856 21.953 5.977 1 95.12 114 LEU A C 1
ATOM 921 O O . LEU A 1 114 ? -2.838 22.344 6.613 1 95.12 114 LEU A O 1
ATOM 925 N N . ARG A 1 115 ? -0.657 22.375 6.191 1 93.31 115 ARG A N 1
ATOM 926 C CA . ARG A 1 115 ? -0.419 23.422 7.172 1 93.31 115 ARG A CA 1
ATOM 927 C C . ARG A 1 115 ? -1.128 24.719 6.773 1 93.31 115 ARG A C 1
ATOM 929 O O . ARG A 1 115 ? -1.759 25.375 7.609 1 93.31 115 ARG A O 1
ATOM 936 N N . ALA A 1 116 ? -0.956 25.031 5.531 1 91.06 116 ALA A N 1
ATOM 937 C CA . ALA A 1 116 ? -1.617 26.234 5.023 1 91.06 116 ALA A CA 1
ATOM 938 C C . ALA A 1 116 ? -3.131 26.141 5.188 1 91.06 116 ALA A C 1
ATOM 940 O O . ALA A 1 116 ? -3.783 27.094 5.586 1 91.06 116 ALA A O 1
ATOM 941 N N . LEU A 1 117 ? -3.635 25.016 4.906 1 91.88 117 LEU A N 1
ATOM 942 C CA . LEU A 1 117 ? -5.066 24.766 5.035 1 91.88 117 LEU A CA 1
ATOM 943 C C . LEU A 1 117 ? -5.516 24.922 6.484 1 91.88 117 LEU A C 1
ATOM 945 O O . LEU A 1 117 ? -6.535 25.562 6.762 1 91.88 117 LEU A O 1
ATOM 949 N N . SER A 1 118 ? -4.773 24.375 7.367 1 90.12 118 SER A N 1
ATOM 950 C CA . SER A 1 118 ? -5.102 24.453 8.789 1 90.12 118 SER A CA 1
ATOM 951 C C . SER A 1 118 ? -5.07 25.891 9.289 1 90.12 118 SER A C 1
ATOM 953 O O . SER A 1 118 ? -5.84 26.266 10.18 1 90.12 118 SER A O 1
ATOM 955 N N . TRP A 1 119 ? -4.191 26.609 8.688 1 86.12 119 TRP A N 1
ATOM 956 C CA . TRP A 1 119 ? -4.086 28.016 9.07 1 86.12 119 TRP A CA 1
ATOM 957 C C . TRP A 1 119 ? -5.266 28.828 8.523 1 86.12 119 TRP A C 1
ATOM 959 O O . TRP A 1 119 ? -5.801 29.688 9.219 1 86.12 119 TRP A O 1
ATOM 969 N N . GLN A 1 120 ? -5.621 28.531 7.367 1 86.56 120 GLN A N 1
ATOM 970 C CA . GLN A 1 120 ? -6.711 29.25 6.715 1 86.56 120 GLN A CA 1
ATOM 971 C C . GLN A 1 120 ? -8.055 28.922 7.355 1 86.56 120 GLN A C 1
ATOM 973 O O . GLN A 1 120 ? -8.906 29.797 7.512 1 86.56 120 GLN A O 1
ATOM 978 N N . GLN A 1 121 ? -8.188 27.672 7.656 1 88.62 121 GLN A N 1
ATOM 979 C CA . GLN A 1 121 ? -9.414 27.188 8.281 1 88.62 121 GLN A CA 1
ATOM 980 C C . GLN A 1 121 ? -9.125 26.516 9.617 1 88.62 121 GLN A C 1
ATOM 982 O O . GLN A 1 121 ? -8.773 25.328 9.664 1 88.62 121 GLN A O 1
ATOM 987 N N . SER A 1 122 ? -9.477 27.188 10.664 1 85.19 122 SER A N 1
ATOM 988 C CA . SER A 1 122 ? -9.062 26.734 11.984 1 85.19 122 SER A CA 1
ATOM 989 C C . SER A 1 122 ? -9.992 25.641 12.508 1 85.19 122 SER A C 1
ATOM 991 O O . SER A 1 122 ? -9.633 24.906 13.43 1 85.19 122 SER A O 1
ATOM 993 N N . ASP A 1 123 ? -11.156 25.516 11.898 1 87.5 123 ASP A N 1
ATOM 994 C CA . ASP A 1 123 ? -12.125 24.578 12.453 1 87.5 123 ASP A CA 1
ATOM 995 C C . ASP A 1 123 ? -12.07 23.234 11.719 1 87.5 123 ASP A C 1
ATOM 997 O O . ASP A 1 123 ? -12.812 22.312 12.047 1 87.5 123 ASP A O 1
ATOM 1001 N N . ILE A 1 124 ? -11.188 23.109 10.812 1 91.12 124 ILE A N 1
ATOM 1002 C CA . ILE A 1 124 ? -11.086 21.859 10.07 1 91.12 124 ILE A CA 1
ATOM 1003 C C . ILE A 1 124 ? -10.25 20.859 10.859 1 91.12 124 ILE A C 1
ATOM 1005 O O . ILE A 1 124 ? -9.219 21.203 11.43 1 91.12 124 ILE A O 1
ATOM 1009 N N . GLN A 1 125 ? -10.758 19.703 11 1 92.19 125 GLN A N 1
ATOM 1010 C CA . GLN A 1 125 ? -9.984 18.609 11.578 1 92.19 125 GLN A CA 1
ATOM 1011 C C . GLN A 1 125 ? -9.289 17.797 10.492 1 92.19 125 GLN A C 1
ATOM 1013 O O . GLN A 1 125 ? -9.945 17.281 9.586 1 92.19 125 GLN A O 1
ATOM 1018 N N . ILE A 1 126 ? -7.973 17.625 10.602 1 94.31 126 ILE A N 1
ATOM 1019 C CA . ILE A 1 126 ? -7.199 16.938 9.578 1 94.31 126 ILE A CA 1
ATOM 1020 C C . ILE A 1 126 ? -6.602 15.648 10.156 1 94.31 126 ILE A C 1
ATOM 1022 O O . ILE A 1 126 ? -5.844 15.695 11.125 1 94.31 126 ILE A O 1
ATOM 1026 N N . TYR A 1 127 ? -6.969 14.594 9.594 1 94.5 127 TYR A N 1
ATOM 1027 C CA . TYR A 1 127 ? -6.465 13.281 9.969 1 94.5 127 TYR A CA 1
ATOM 1028 C C . TYR A 1 127 ? -5.496 12.75 8.914 1 94.5 127 TYR A C 1
ATOM 1030 O O . TYR A 1 127 ? -5.828 12.695 7.727 1 94.5 127 TYR A O 1
ATOM 1038 N N . LEU A 1 128 ? -4.332 12.359 9.367 1 95.88 128 LEU A N 1
ATOM 1039 C CA . LEU A 1 128 ? -3.312 11.836 8.469 1 95.88 128 LEU A CA 1
ATOM 1040 C C . LEU A 1 128 ? -3.104 10.344 8.695 1 95.88 128 LEU A C 1
ATOM 1042 O O . LEU A 1 128 ? -2.82 9.922 9.82 1 95.88 128 LEU A O 1
ATOM 1046 N N . LEU A 1 129 ? -3.344 9.562 7.664 1 95.12 129 LEU A N 1
ATOM 1047 C CA . LEU A 1 129 ? -3.031 8.141 7.711 1 95.12 129 LEU A CA 1
ATOM 1048 C C . LEU A 1 129 ? -1.592 7.883 7.277 1 95.12 129 LEU A C 1
ATOM 1050 O O . LEU A 1 129 ? -1.207 8.227 6.156 1 95.12 129 LEU A O 1
ATOM 1054 N N . VAL A 1 130 ? -0.793 7.297 8.18 1 93.44 130 VAL A N 1
ATOM 1055 C CA . VAL A 1 130 ? 0.632 7.113 7.926 1 93.44 130 VAL A CA 1
ATOM 1056 C C . VAL A 1 130 ? 1.025 5.668 8.211 1 93.44 130 VAL A C 1
ATOM 1058 O O . VAL A 1 130 ? 0.365 4.98 8.992 1 93.44 130 VAL A O 1
ATOM 1061 N N . SER A 1 131 ? 2.055 5.227 7.461 1 87.5 131 SER A N 1
ATOM 1062 C CA . SER A 1 131 ? 2.604 3.898 7.719 1 87.5 131 SER A CA 1
ATOM 1063 C C . SER A 1 131 ? 3.311 3.842 9.07 1 87.5 131 SER A C 1
ATOM 1065 O O . SER A 1 131 ? 3.969 4.805 9.469 1 87.5 131 SER A O 1
ATOM 1067 N N . ASP A 1 132 ? 3.209 2.732 9.742 1 81.06 132 ASP A N 1
ATOM 1068 C CA . ASP A 1 132 ? 3.885 2.557 11.023 1 81.06 132 ASP A CA 1
ATOM 1069 C C . ASP A 1 132 ? 5.312 2.051 10.828 1 81.06 132 ASP A C 1
ATOM 1071 O O . ASP A 1 132 ? 5.996 1.714 11.797 1 81.06 132 ASP A O 1
ATOM 1075 N N . LYS A 1 133 ? 5.77 1.958 9.648 1 75.31 133 LYS A N 1
ATOM 1076 C CA . LYS A 1 133 ? 7.043 1.311 9.344 1 75.31 133 LYS A CA 1
ATOM 1077 C C . LYS A 1 133 ? 8.211 2.102 9.922 1 75.31 133 LYS A C 1
ATOM 1079 O O . LYS A 1 133 ? 9.18 1.517 10.406 1 75.31 133 LYS A O 1
ATOM 1084 N N . THR A 1 134 ? 8.133 3.424 9.906 1 80.19 134 THR A N 1
ATOM 1085 C CA . THR A 1 134 ? 9.242 4.258 10.359 1 80.19 134 THR A CA 1
ATOM 1086 C C . THR A 1 134 ? 8.773 5.246 11.43 1 80.19 134 THR A C 1
ATOM 1088 O O . THR A 1 134 ? 8.039 6.184 11.133 1 80.19 134 THR A O 1
ATOM 1091 N N . SER A 1 135 ? 9.266 5.078 12.57 1 87 135 SER A N 1
ATOM 1092 C CA . SER A 1 135 ? 8.875 5.91 13.703 1 87 135 SER A CA 1
ATOM 1093 C C . SER A 1 135 ? 9.289 7.363 13.492 1 87 135 SER A C 1
ATOM 1095 O O . SER A 1 135 ? 8.547 8.281 13.852 1 87 135 SER A O 1
ATOM 1097 N N . ALA A 1 136 ? 10.453 7.551 12.906 1 88.75 136 ALA A N 1
ATOM 1098 C CA . ALA A 1 136 ? 10.938 8.914 12.688 1 88.75 136 ALA A CA 1
ATOM 1099 C C . ALA A 1 136 ? 10.008 9.68 11.758 1 88.75 136 ALA A C 1
ATOM 1101 O O . ALA A 1 136 ? 9.742 10.867 11.969 1 88.75 136 ALA A O 1
ATOM 1102 N N . ILE A 1 137 ? 9.516 9.023 10.797 1 90.62 137 ILE A N 1
ATOM 1103 C CA . ILE A 1 137 ? 8.617 9.656 9.836 1 90.62 137 ILE A CA 1
ATOM 1104 C C . ILE A 1 137 ? 7.297 10.016 10.523 1 90.62 137 ILE A C 1
ATOM 1106 O O . ILE A 1 137 ? 6.793 11.125 10.375 1 90.62 137 ILE A O 1
ATOM 1110 N N . THR A 1 138 ? 6.801 9.086 11.273 1 91.5 138 THR A N 1
ATOM 1111 C CA . THR A 1 138 ? 5.551 9.312 11.992 1 91.5 138 THR A CA 1
ATOM 1112 C C . THR A 1 138 ? 5.691 10.484 12.961 1 91.5 138 THR A C 1
ATOM 1114 O O . THR A 1 138 ? 4.812 11.344 13.031 1 91.5 138 THR A O 1
ATOM 1117 N N . GLN A 1 139 ? 6.777 10.539 13.648 1 91.25 139 GLN A N 1
ATOM 1118 C CA . GLN A 1 139 ? 7.023 11.625 14.586 1 91.25 139 GLN A CA 1
ATOM 1119 C C . GLN A 1 139 ? 7.145 12.961 13.867 1 91.25 139 GLN A C 1
ATOM 1121 O O . GLN A 1 139 ? 6.605 13.977 14.32 1 91.25 139 GLN A O 1
ATOM 1126 N N . PHE A 1 140 ? 7.836 12.938 12.828 1 93.62 140 PHE A N 1
ATOM 1127 C CA . PHE A 1 140 ? 7.977 14.141 12.023 1 93.62 140 PHE A CA 1
ATOM 1128 C C . PHE A 1 140 ? 6.613 14.68 11.609 1 93.62 140 PHE A C 1
ATOM 1130 O O . PHE A 1 140 ? 6.332 15.867 11.758 1 93.62 140 PHE A O 1
ATOM 1137 N N . ILE A 1 141 ? 5.812 13.812 11.109 1 93.44 141 ILE A N 1
ATOM 1138 C CA . ILE A 1 141 ? 4.492 14.195 10.617 1 93.44 141 ILE A CA 1
ATOM 1139 C C . ILE A 1 141 ? 3.648 14.719 11.781 1 93.44 141 ILE A C 1
ATOM 1141 O O . ILE A 1 141 ? 2.928 15.711 11.633 1 93.44 141 ILE A O 1
ATOM 1145 N N . ARG A 1 142 ? 3.76 14.141 12.906 1 91.38 142 ARG A N 1
ATOM 1146 C CA . ARG A 1 142 ? 3.031 14.57 14.094 1 91.38 142 ARG A CA 1
ATOM 1147 C C . ARG A 1 142 ? 3.42 15.992 14.492 1 91.38 142 ARG A C 1
ATOM 1149 O O . ARG A 1 142 ? 2.578 16.766 14.953 1 91.38 142 ARG A O 1
ATOM 1156 N N . MET A 1 143 ? 4.617 16.328 14.25 1 92.19 143 MET A N 1
ATOM 1157 C CA . MET A 1 143 ? 5.133 17.625 14.688 1 92.19 143 MET A CA 1
ATOM 1158 C C . MET A 1 143 ? 4.926 18.688 13.609 1 92.19 143 MET A C 1
ATOM 1160 O O . MET A 1 143 ? 5.145 19.875 13.852 1 92.19 143 MET A O 1
ATOM 1164 N N . ALA A 1 144 ? 4.543 18.281 12.492 1 93.06 144 ALA A N 1
ATOM 1165 C CA . ALA A 1 144 ? 4.457 19.203 11.359 1 93.06 144 ALA A CA 1
ATOM 1166 C C . ALA A 1 144 ? 3.281 20.156 11.516 1 93.06 144 ALA A C 1
ATOM 1168 O O . ALA A 1 144 ? 3.24 21.219 10.875 1 93.06 144 ALA A O 1
ATOM 1169 N N . GLY A 1 145 ? 2.312 19.844 12.289 1 89.94 145 GLY A N 1
ATOM 1170 C CA . GLY 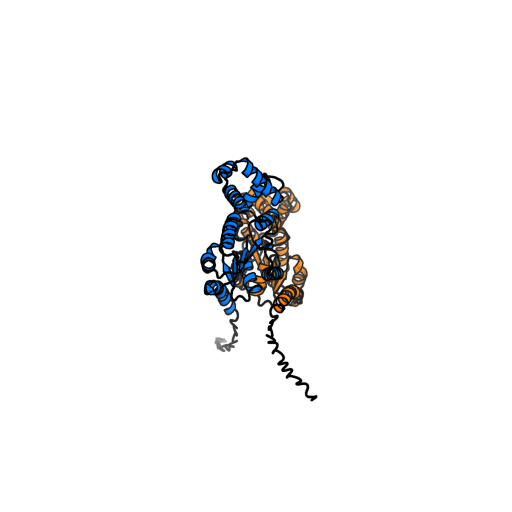A 1 145 ? 1.151 20.703 12.477 1 89.94 145 GLY A CA 1
ATOM 1171 C C . GLY A 1 145 ? 0.104 20.094 13.391 1 89.94 145 GLY A C 1
ATOM 1172 O O . GLY A 1 145 ? 0.379 19.125 14.102 1 89.94 145 GLY A O 1
ATOM 1173 N N . ARG A 1 146 ? -1.051 20.797 13.406 1 88.44 146 ARG A N 1
ATOM 1174 C CA . ARG A 1 146 ? -2.172 20.312 14.219 1 88.44 146 ARG A CA 1
ATOM 1175 C C . ARG A 1 146 ? -2.953 19.234 13.484 1 88.44 146 ARG A C 1
ATOM 1177 O O . ARG A 1 146 ? -4.078 19.469 13.031 1 88.44 146 ARG A O 1
ATOM 1184 N N . PHE A 1 147 ? -2.354 18.078 13.461 1 92.69 147 PHE A N 1
ATOM 1185 C CA . PHE A 1 147 ? -2.949 16.969 12.742 1 92.69 147 PHE A CA 1
ATOM 1186 C C . PHE A 1 147 ? -3.189 15.789 13.68 1 92.69 147 PHE A C 1
ATOM 1188 O O . PHE A 1 147 ? -2.451 15.594 14.648 1 92.69 147 PHE A O 1
ATOM 1195 N N . PHE A 1 148 ? -4.242 15.141 13.43 1 92.69 148 PHE A N 1
ATOM 1196 C CA . PHE A 1 148 ? -4.422 13.812 14.008 1 92.69 148 PHE A CA 1
ATOM 1197 C C . PHE A 1 148 ? -3.721 12.758 13.164 1 92.69 148 PHE A C 1
ATOM 1199 O O . PHE A 1 148 ? -4.004 12.617 11.969 1 92.69 148 PHE A O 1
ATOM 1206 N N . VAL A 1 149 ? -2.824 12.016 13.781 1 93.62 149 VAL A N 1
ATOM 1207 C CA . VAL A 1 149 ? -2.049 11.031 13.031 1 93.62 149 VAL A CA 1
ATOM 1208 C C . VAL A 1 149 ? -2.498 9.625 13.414 1 93.62 149 VAL A C 1
ATOM 1210 O O . VAL A 1 149 ? -2.475 9.258 14.594 1 93.62 149 VAL A O 1
ATOM 1213 N N . LEU A 1 150 ? -2.936 8.953 12.445 1 93.12 150 LEU A N 1
ATOM 1214 C CA . LEU A 1 150 ? -3.408 7.59 12.633 1 93.12 150 LEU A CA 1
ATOM 1215 C C . LEU A 1 150 ? -2.588 6.609 11.805 1 93.12 150 LEU A C 1
ATOM 1217 O O . LEU A 1 150 ? -2.068 6.973 10.742 1 93.12 150 LEU A O 1
ATOM 1221 N N . SER A 1 151 ? -2.535 5.402 12.32 1 93.62 151 SER A N 1
ATOM 1222 C CA . SER A 1 151 ? -1.894 4.348 11.539 1 93.62 151 SER A CA 1
ATOM 1223 C C . SER A 1 151 ? -2.742 3.961 10.328 1 93.62 151 SER A C 1
ATOM 1225 O O . SER A 1 151 ? -3.957 3.793 10.445 1 93.62 151 SER A O 1
ATOM 1227 N N . ARG A 1 152 ? -2.068 3.82 9.203 1 91.69 152 ARG A N 1
ATOM 1228 C CA . ARG A 1 152 ? -2.75 3.395 7.98 1 91.69 152 ARG A CA 1
ATOM 1229 C C . ARG A 1 152 ? -3.293 1.978 8.125 1 91.69 152 ARG A C 1
ATOM 1231 O O . ARG A 1 152 ? -4.207 1.581 7.398 1 91.69 152 ARG A O 1
ATOM 1238 N N . ARG A 1 153 ? -2.738 1.23 9.047 1 87.19 153 ARG A N 1
ATOM 1239 C CA . ARG A 1 153 ? -3.107 -0.171 9.211 1 87.19 153 ARG A CA 1
ATOM 1240 C C . ARG A 1 153 ? -4.16 -0.334 10.305 1 87.19 153 ARG A C 1
ATOM 1242 O O . ARG A 1 153 ? -4.594 -1.451 10.594 1 87.19 153 ARG A O 1
ATOM 1249 N N . GLN A 1 154 ? -4.477 0.731 10.875 1 87.06 154 GLN A N 1
ATOM 1250 C CA . GLN A 1 154 ? -5.504 0.671 11.906 1 87.06 154 GLN A CA 1
ATOM 1251 C C . GLN A 1 154 ? -6.809 0.11 11.359 1 87.06 154 GLN A C 1
ATOM 1253 O O . GLN A 1 154 ? -7.184 0.397 10.219 1 87.06 154 GLN A O 1
ATOM 1258 N N . ASN A 1 155 ? -7.461 -0.639 12.188 1 84.5 155 ASN A N 1
ATOM 1259 C CA . ASN A 1 155 ? -8.734 -1.185 11.734 1 84.5 155 ASN A CA 1
ATOM 1260 C C . ASN A 1 155 ? -9.789 -0.092 11.586 1 84.5 155 ASN A C 1
ATOM 1262 O O . ASN A 1 155 ? -9.68 0.972 12.195 1 84.5 155 ASN A O 1
ATOM 1266 N N . LEU A 1 156 ? -10.797 -0.354 10.805 1 84.81 156 LEU A N 1
ATOM 1267 C CA . LEU A 1 156 ? -11.805 0.634 10.422 1 84.81 156 LEU A CA 1
ATOM 1268 C C . LEU A 1 156 ? -12.578 1.125 11.641 1 84.81 156 LEU A C 1
ATOM 1270 O O . LEU A 1 156 ? -12.891 2.312 11.742 1 84.81 156 LEU A O 1
ATOM 1274 N N . ALA A 1 157 ? -12.805 0.262 12.562 1 83.88 157 ALA A N 1
ATOM 1275 C CA . ALA A 1 157 ? -13.531 0.641 13.773 1 83.88 157 ALA A CA 1
ATOM 1276 C C . ALA A 1 157 ? -12.734 1.654 14.594 1 83.88 157 ALA A C 1
ATOM 1278 O O . ALA A 1 157 ? -13.297 2.625 15.102 1 83.88 157 ALA A O 1
ATOM 1279 N N . SER A 1 158 ? -11.492 1.383 14.695 1 87.5 158 SER A N 1
ATOM 1280 C CA . SER A 1 158 ? -10.617 2.287 15.43 1 87.5 158 SER A CA 1
ATOM 1281 C C . SER A 1 158 ? -10.508 3.643 14.742 1 87.5 158 SER A C 1
ATOM 1283 O O . SER A 1 158 ? -10.453 4.68 15.406 1 87.5 158 SER A O 1
ATOM 1285 N N . VAL A 1 159 ? -10.461 3.646 13.445 1 88.56 159 VAL A N 1
ATOM 1286 C CA . VAL A 1 159 ? -10.43 4.891 12.688 1 88.56 159 VAL A CA 1
ATOM 1287 C C . VAL A 1 159 ? -11.711 5.684 12.93 1 88.56 159 VAL A C 1
ATOM 1289 O O . VAL A 1 159 ? -11.664 6.895 13.164 1 88.56 159 VAL A O 1
ATOM 1292 N N . ARG A 1 160 ? -12.789 5.051 12.891 1 85.06 160 ARG A N 1
ATOM 1293 C CA . ARG A 1 160 ? -14.07 5.699 13.133 1 85.06 160 ARG A CA 1
ATOM 1294 C C . ARG A 1 160 ? -14.109 6.328 14.523 1 85.06 160 ARG A C 1
ATOM 1296 O O . ARG A 1 160 ? -14.57 7.461 14.68 1 85.06 160 ARG A O 1
ATOM 1303 N N . GLU A 1 161 ? -13.641 5.59 15.461 1 86.31 161 GLU A N 1
ATOM 1304 C CA . GLU A 1 161 ? -13.609 6.098 16.828 1 86.31 161 GLU 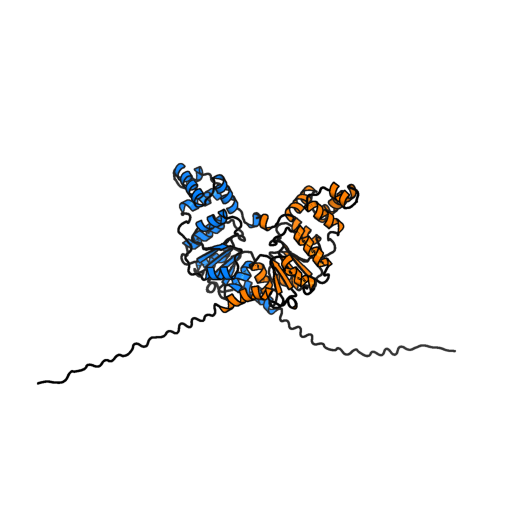A CA 1
ATOM 1305 C C . GLU A 1 161 ? -12.742 7.348 16.922 1 86.31 161 GLU A C 1
ATOM 1307 O O . GLU A 1 161 ? -13.094 8.297 17.625 1 86.31 161 GLU A O 1
ATOM 1312 N N . ALA A 1 162 ? -11.672 7.285 16.266 1 87.25 162 ALA A N 1
ATOM 1313 C CA . ALA A 1 162 ? -10.773 8.438 16.281 1 87.25 162 ALA A CA 1
ATOM 1314 C C . ALA A 1 162 ? -11.445 9.664 15.656 1 87.25 162 ALA A C 1
ATOM 1316 O O . ALA A 1 162 ? -11.297 10.781 16.156 1 87.25 162 ALA A O 1
ATOM 1317 N N . LEU A 1 163 ? -12.148 9.445 14.633 1 83.75 163 LEU A N 1
ATOM 1318 C CA . LEU A 1 163 ? -12.797 10.539 13.914 1 83.75 163 LEU A CA 1
ATOM 1319 C C . LEU A 1 163 ? -13.93 11.141 14.742 1 83.75 163 LEU A C 1
ATOM 1321 O O . LEU A 1 163 ? -14.242 12.32 14.609 1 83.75 163 LEU A O 1
ATOM 1325 N N . LEU A 1 164 ? -14.5 10.328 15.539 1 81.69 164 LEU A N 1
ATOM 1326 C CA . LEU A 1 164 ? -15.648 10.773 16.328 1 81.69 164 LEU A CA 1
ATOM 1327 C C . LEU A 1 164 ? -15.203 11.367 17.656 1 81.69 164 LEU A C 1
ATOM 1329 O O . LEU A 1 164 ? -15.977 12.039 18.328 1 81.69 164 LEU A O 1
ATOM 1333 N N . SER A 1 165 ? -13.953 10.992 17.875 1 78.81 165 SER A N 1
ATOM 1334 C CA . SER A 1 165 ? -13.445 11.477 19.156 1 78.81 165 SER A CA 1
ATOM 1335 C C . SER A 1 165 ? -13.18 12.984 19.109 1 78.81 165 SER A C 1
ATOM 1337 O O . SER A 1 165 ? -12.797 13.516 18.062 1 78.81 165 SER A O 1
ATOM 1339 N N . ALA A 1 166 ? -13.859 13.828 19.828 1 64.44 166 ALA A N 1
ATOM 1340 C CA . ALA A 1 166 ? -13.727 15.281 19.922 1 64.44 166 ALA A CA 1
ATOM 1341 C C . ALA A 1 166 ? -12.383 15.68 20.5 1 64.44 166 ALA A C 1
ATOM 1343 O O . ALA A 1 166 ? -12.211 16.797 20.984 1 64.44 166 ALA A O 1
ATOM 1344 N N . SER A 1 167 ? -11.398 14.773 20.391 1 66 167 SER A N 1
ATOM 1345 C CA . SER A 1 167 ? -10.148 15.156 21.047 1 66 167 SER A CA 1
ATOM 1346 C C . SER A 1 167 ? -9.305 16.062 20.156 1 66 167 SER A C 1
ATOM 1348 O O . SER A 1 167 ? -9.398 15.984 18.922 1 66 167 SER A O 1
ATOM 1350 N N . LYS A 1 168 ? -8.781 17.125 20.797 1 66.38 168 LYS A N 1
ATOM 1351 C CA . LYS A 1 168 ? -7.875 18.031 20.094 1 66.38 168 LYS A CA 1
ATOM 1352 C C . LYS A 1 168 ? -6.516 17.391 19.859 1 66.38 168 LYS A C 1
ATOM 1354 O O . LYS A 1 168 ? -6.043 16.609 20.703 1 66.38 168 LYS A O 1
ATOM 1359 N N . PRO A 1 169 ? -6.02 17.547 18.578 1 63.66 169 PRO A N 1
ATOM 1360 C CA . PRO A 1 169 ? -4.672 17.031 18.344 1 63.66 169 PRO A CA 1
ATOM 1361 C C . PRO A 1 169 ? -3.658 17.562 19.359 1 63.66 169 PRO A C 1
ATOM 1363 O O . PRO A 1 169 ? -3.842 18.656 19.906 1 63.66 169 PRO A O 1
ATOM 1366 N N . ARG A 1 170 ? -2.758 16.719 19.922 1 58.12 170 ARG A N 1
ATOM 1367 C CA . ARG A 1 170 ? -1.71 17.109 20.859 1 58.12 170 ARG A CA 1
ATOM 1368 C C . ARG A 1 170 ? -0.764 18.125 20.234 1 58.12 170 ARG A C 1
ATOM 1370 O O . ARG A 1 170 ? -0.134 17.828 19.203 1 58.12 170 ARG A O 1
ATOM 1377 N N . LEU A 1 171 ? -1.031 19.453 20.312 1 59.41 171 LEU A N 1
ATOM 1378 C CA . LEU A 1 171 ? -0.304 20.547 19.688 1 59.41 171 LEU A CA 1
ATOM 1379 C C . LEU A 1 171 ? 1.043 20.766 20.375 1 59.41 171 LEU A C 1
ATOM 1381 O O . LEU A 1 171 ? 1.912 21.453 19.828 1 59.41 171 LEU A O 1
ATOM 1385 N N . SER A 1 172 ? 1.332 20.266 21.625 1 58.22 172 SER A N 1
ATOM 1386 C CA . SER A 1 172 ? 2.375 20.891 22.438 1 58.22 172 SER A CA 1
ATOM 1387 C C . SER A 1 172 ? 3.748 20.719 21.781 1 58.22 172 SER A C 1
ATOM 1389 O O . SER A 1 172 ? 4.645 21.531 22.016 1 58.22 172 SER A O 1
ATOM 1391 N N . GLU A 1 173 ? 3.885 19.922 20.75 1 70.19 173 GLU A N 1
ATOM 1392 C CA . GLU A 1 173 ? 5.258 19.766 20.281 1 70.19 173 GLU A CA 1
ATOM 1393 C C . GLU A 1 173 ? 5.336 19.844 18.766 1 70.19 173 GLU A C 1
ATOM 1395 O O . GLU A 1 173 ? 6.109 19.125 18.141 1 70.19 173 GLU A O 1
ATOM 1400 N N . SER A 1 174 ? 4.734 21.016 18.156 1 83.31 174 SER A N 1
ATOM 1401 C CA . SER A 1 174 ? 4.758 21.141 16.703 1 83.31 174 SER A CA 1
ATOM 1402 C C . SER A 1 174 ? 5.891 22.062 16.25 1 83.31 174 SER A C 1
ATOM 14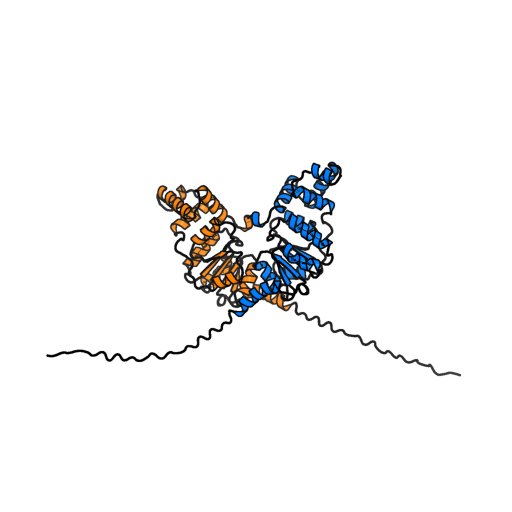04 O O . SER A 1 174 ? 6.367 22.891 17.031 1 83.31 174 SER A O 1
ATOM 1406 N N . PHE A 1 175 ? 6.316 21.906 15.07 1 91.88 175 PHE A N 1
ATOM 1407 C CA . PHE A 1 175 ? 7.305 22.797 14.484 1 91.88 175 PHE A CA 1
ATOM 1408 C C . PHE A 1 175 ? 6.777 24.234 14.43 1 91.88 175 PHE A C 1
ATOM 1410 O O . PHE A 1 175 ? 5.633 24.469 14.031 1 91.88 175 PHE A O 1
ATOM 1417 N N . SER A 1 176 ? 7.645 25.156 14.875 1 89.44 176 SER A N 1
ATOM 1418 C CA . SER A 1 176 ? 7.305 26.562 14.68 1 89.44 176 SER A CA 1
ATOM 1419 C C . SER A 1 176 ? 7.324 26.922 13.195 1 89.44 176 SER A C 1
ATOM 1421 O O . SER A 1 176 ? 7.777 26.141 12.359 1 89.44 176 SER A O 1
ATOM 1423 N N . ARG A 1 177 ? 6.844 28.125 12.891 1 89.12 177 ARG A N 1
ATOM 1424 C CA . ARG A 1 177 ? 6.855 28.609 11.516 1 89.12 177 ARG A CA 1
ATOM 1425 C C . ARG A 1 177 ? 8.281 28.719 10.992 1 89.12 177 ARG A C 1
ATOM 1427 O O . ARG A 1 177 ? 8.562 28.359 9.844 1 89.12 177 ARG A O 1
ATOM 1434 N N . THR A 1 178 ? 9.172 29.203 11.852 1 88.88 178 THR A N 1
ATOM 1435 C CA . THR A 1 178 ? 10.562 29.391 11.469 1 88.88 178 THR A CA 1
ATOM 1436 C C . THR A 1 178 ? 11.25 28.031 11.25 1 88.88 178 THR A C 1
ATOM 1438 O O . THR A 1 178 ? 12 27.859 10.289 1 88.88 178 THR A O 1
ATOM 1441 N N . ASP A 1 179 ? 10.883 27.094 12.141 1 92.38 179 ASP A N 1
ATOM 1442 C CA . ASP A 1 179 ? 11.453 25.75 12 1 92.38 179 ASP A CA 1
ATOM 1443 C C . ASP A 1 179 ? 11 25.109 10.695 1 92.38 179 ASP A C 1
ATOM 1445 O O . ASP A 1 179 ? 11.789 24.469 10 1 92.38 179 ASP A O 1
ATOM 1449 N N . TRP A 1 180 ? 9.781 25.312 10.422 1 93.5 180 TRP A N 1
ATOM 1450 C CA . TRP A 1 180 ? 9.242 24.719 9.211 1 93.5 180 TRP A CA 1
ATOM 1451 C C . TRP A 1 180 ? 9.891 25.328 7.969 1 93.5 180 TRP A C 1
ATOM 1453 O O . TRP A 1 180 ? 10.219 24.609 7.02 1 93.5 180 TRP A O 1
ATOM 1463 N N . LEU A 1 181 ? 10.047 26.609 7.977 1 91.88 181 LEU A N 1
ATOM 1464 C CA . LEU A 1 181 ? 10.711 27.266 6.859 1 91.88 181 LEU A CA 1
ATOM 1465 C C . LEU A 1 181 ? 12.117 26.719 6.66 1 91.88 181 LEU A C 1
ATOM 1467 O O . LEU A 1 181 ? 12.547 26.516 5.523 1 91.88 181 LEU A O 1
ATOM 1471 N N . MET A 1 182 ? 12.805 26.516 7.738 1 92.94 182 MET A N 1
ATOM 1472 C CA . MET A 1 182 ? 14.141 25.922 7.672 1 92.94 182 MET A CA 1
ATOM 1473 C C . MET A 1 182 ? 14.078 24.531 7.062 1 92.94 182 MET A C 1
ATOM 1475 O O . MET A 1 182 ? 14.891 24.188 6.195 1 92.94 182 MET A O 1
ATOM 1479 N N . ILE A 1 183 ? 13.102 23.719 7.512 1 93.75 183 ILE A N 1
ATOM 1480 C CA . ILE A 1 183 ? 12.938 22.359 7.031 1 93.75 183 ILE A CA 1
ATOM 1481 C C . ILE A 1 183 ? 12.641 22.375 5.535 1 93.75 183 ILE A C 1
ATOM 1483 O O . ILE A 1 183 ? 13.242 21.609 4.77 1 93.75 183 ILE A O 1
ATOM 1487 N N . GLU A 1 184 ? 11.773 23.188 5.133 1 92.5 184 GLU A N 1
ATOM 1488 C CA . GLU A 1 184 ? 11.398 23.312 3.727 1 92.5 184 GLU A CA 1
ATOM 1489 C C . GLU A 1 184 ? 12.602 23.688 2.865 1 92.5 184 GLU A C 1
ATOM 1491 O O . GLU A 1 184 ? 12.805 23.125 1.79 1 92.5 184 GLU A O 1
ATOM 1496 N N . THR A 1 185 ? 13.375 24.641 3.324 1 92.19 185 THR A N 1
ATOM 1497 C CA . THR A 1 185 ? 14.539 25.109 2.59 1 92.19 185 THR A CA 1
ATOM 1498 C C . THR A 1 185 ? 15.609 24.016 2.516 1 92.19 185 THR A C 1
ATOM 1500 O O . THR A 1 185 ? 16.234 23.828 1.472 1 92.19 185 THR A O 1
ATOM 1503 N N . LEU A 1 186 ? 15.766 23.297 3.588 1 92.5 186 LEU A N 1
ATOM 1504 C CA . LEU A 1 186 ? 16.688 22.172 3.605 1 92.5 186 LEU A CA 1
ATOM 1505 C C . LEU A 1 186 ? 16.266 21.109 2.6 1 92.5 186 LEU A C 1
ATOM 1507 O O . LEU A 1 186 ? 17.109 20.547 1.897 1 92.5 186 LEU A O 1
ATOM 1511 N N . ALA A 1 187 ? 14.977 20.859 2.564 1 91.94 187 ALA A N 1
ATOM 1512 C CA . ALA A 1 187 ? 14.438 19.844 1.653 1 91.94 187 ALA A CA 1
ATOM 1513 C C . ALA A 1 187 ? 14.695 20.234 0.198 1 91.94 187 ALA A C 1
ATOM 1515 O O . ALA A 1 187 ? 14.82 19.359 -0.667 1 91.94 187 ALA A O 1
ATOM 1516 N N . GLN A 1 188 ? 14.773 21.484 -0.049 1 90.69 188 GLN A N 1
ATOM 1517 C CA . GLN A 1 188 ? 15.023 21.984 -1.397 1 90.69 188 GLN A CA 1
ATOM 1518 C C . GLN A 1 188 ? 16.516 21.922 -1.736 1 90.69 188 GLN A C 1
ATOM 1520 O O . GLN A 1 188 ? 16.922 22.234 -2.855 1 90.69 188 GLN A O 1
ATOM 1525 N N . GLY A 1 189 ? 17.328 21.5 -0.75 1 90 189 GLY A N 1
ATOM 1526 C CA . GLY A 1 189 ? 18.734 21.281 -1.008 1 90 189 GLY A CA 1
ATOM 1527 C C . GLY A 1 189 ? 19.625 22.438 -0.566 1 90 189 GLY A C 1
ATOM 1528 O O . GLY A 1 189 ? 20.812 22.453 -0.845 1 90 189 GLY A O 1
ATOM 1529 N N . ALA A 1 190 ? 19.109 23.406 0.038 1 91.81 190 ALA A N 1
ATOM 1530 C CA . ALA A 1 190 ? 19.891 24.562 0.483 1 91.81 190 ALA A CA 1
ATOM 1531 C C . ALA A 1 190 ? 20.797 24.188 1.646 1 91.81 190 ALA A C 1
ATOM 1533 O O . ALA A 1 190 ? 20.469 23.312 2.451 1 91.81 190 ALA A O 1
ATOM 1534 N N . SER A 1 191 ? 21.938 24.828 1.715 1 93.12 191 SER A N 1
ATOM 1535 C CA . SER A 1 191 ? 22.844 24.641 2.842 1 93.12 191 SER A CA 1
ATOM 1536 C C . SER A 1 191 ? 22.406 25.469 4.051 1 93.12 191 SER A C 1
ATOM 1538 O O . SER A 1 191 ? 21.578 26.375 3.922 1 93.12 191 SER A O 1
ATOM 1540 N N . LEU A 1 192 ? 23 25.172 5.246 1 93.62 192 LEU A N 1
ATOM 1541 C CA . LEU A 1 192 ? 22.672 25.938 6.449 1 93.62 192 LEU A CA 1
ATOM 1542 C C . LEU A 1 192 ? 23.109 27.391 6.305 1 93.62 192 LEU A C 1
ATOM 1544 O O . LEU A 1 192 ? 22.453 28.297 6.816 1 93.62 192 LEU A O 1
ATOM 1548 N N . LYS A 1 193 ? 24.141 27.594 5.562 1 95 193 LYS A N 1
ATOM 1549 C CA . LYS A 1 193 ? 24.625 28.953 5.309 1 95 193 LYS A CA 1
ATOM 1550 C C . LYS A 1 193 ? 23.609 29.75 4.484 1 95 193 LYS A C 1
ATOM 1552 O O . LYS A 1 193 ? 23.359 30.922 4.773 1 95 193 LYS A O 1
ATOM 1557 N N . GLU A 1 194 ? 23.109 29.141 3.512 1 95.06 194 GLU A N 1
ATOM 1558 C CA . GLU A 1 194 ? 22.109 29.781 2.662 1 95.06 194 GLU A CA 1
ATOM 1559 C C . GLU A 1 194 ? 20.844 30.094 3.445 1 95.06 194 GLU A C 1
ATOM 1561 O O . GLU A 1 194 ? 20.25 31.156 3.268 1 95.06 194 GLU A O 1
ATOM 1566 N N . ILE A 1 195 ? 20.469 29.203 4.328 1 94.19 195 ILE A N 1
ATOM 1567 C CA . ILE A 1 195 ? 19.297 29.391 5.16 1 94.19 195 ILE A CA 1
ATOM 1568 C C . ILE A 1 195 ? 19.5 30.594 6.086 1 94.19 195 ILE A C 1
ATOM 1570 O O . ILE A 1 195 ? 18.609 31.438 6.234 1 94.19 195 ILE A O 1
ATOM 1574 N N . ALA A 1 196 ? 20.672 30.672 6.672 1 95.62 196 ALA A N 1
ATOM 1575 C CA . ALA A 1 196 ? 21.016 31.797 7.543 1 95.62 196 ALA A CA 1
ATOM 1576 C C . ALA A 1 196 ? 20.891 33.125 6.801 1 95.62 196 ALA A C 1
ATOM 1578 O O . ALA A 1 196 ? 20.297 34.094 7.316 1 95.62 196 ALA A O 1
ATOM 1579 N N . ARG A 1 197 ? 21.406 33.156 5.594 1 95.06 197 ARG A N 1
ATOM 1580 C CA . ARG A 1 197 ? 21.359 34.375 4.766 1 95.06 197 ARG A CA 1
ATOM 1581 C C . ARG A 1 197 ? 19.922 34.719 4.406 1 95.06 197 ARG A C 1
ATOM 1583 O O . ARG A 1 197 ? 19.516 35.875 4.547 1 95.06 197 ARG A O 1
ATOM 1590 N N . GLN A 1 198 ? 19.141 33.75 4.004 1 92.06 198 GLN A N 1
ATOM 1591 C CA . GLN A 1 198 ? 17.766 33.969 3.572 1 92.06 198 GLN A CA 1
ATOM 1592 C C . GLN A 1 198 ? 16.906 34.469 4.727 1 92.06 198 GLN A C 1
ATOM 1594 O O . GLN A 1 198 ? 16.016 35.281 4.531 1 92.06 198 GLN A O 1
ATOM 1599 N N . GLN A 1 199 ? 17.141 33.906 5.906 1 91.31 199 GLN A N 1
ATOM 1600 C CA . GLN A 1 199 ? 16.328 34.25 7.062 1 91.31 199 GLN A CA 1
ATOM 1601 C C . GLN A 1 199 ? 16.922 35.406 7.844 1 91.31 199 GLN A C 1
ATOM 1603 O O . GLN A 1 199 ? 16.359 35.844 8.852 1 91.31 199 GLN A O 1
ATOM 1608 N N . SER A 1 200 ? 18.031 35.906 7.359 1 93.25 200 SER A N 1
ATOM 1609 C CA . SER A 1 200 ? 18.719 37.031 7.988 1 93.25 200 SER A CA 1
ATOM 1610 C C . SER A 1 200 ? 19.016 36.75 9.461 1 93.25 200 SER A C 1
ATOM 1612 O O . SER A 1 200 ? 18.734 37.562 10.328 1 93.25 200 SER A O 1
ATOM 1614 N N . VAL A 1 201 ? 19.453 35.562 9.766 1 93.81 201 VAL A N 1
ATOM 1615 C CA . VAL A 1 201 ? 19.875 35.156 11.102 1 93.81 201 VAL A CA 1
ATOM 1616 C C . VAL A 1 201 ? 21.297 34.625 11.055 1 93.81 201 VAL A C 1
ATOM 1618 O O . VAL A 1 201 ? 21.75 34.125 10.016 1 93.81 201 VAL A O 1
ATOM 1621 N N . PRO A 1 202 ? 22.047 34.812 12.188 1 94.94 202 PRO A N 1
ATOM 1622 C CA . PRO A 1 202 ? 23.406 34.281 12.227 1 94.94 202 PRO A CA 1
ATOM 1623 C C . PRO A 1 202 ? 23.453 32.75 12.031 1 94.94 202 PRO A C 1
ATOM 1625 O O . PRO A 1 202 ? 22.547 32.062 12.469 1 94.94 202 PRO A O 1
ATOM 1628 N N . TYR A 1 203 ? 24.562 32.312 11.438 1 95.69 203 TYR A N 1
ATOM 1629 C CA . TYR A 1 203 ? 24.766 30.891 11.141 1 95.69 203 TYR A CA 1
ATOM 1630 C C . TYR A 1 203 ? 24.641 30.047 12.406 1 95.69 203 TYR A C 1
ATOM 1632 O O . TYR A 1 203 ? 24.031 28.984 12.383 1 95.69 203 TYR A O 1
ATOM 1640 N N . HIS A 1 204 ? 25.156 30.516 13.508 1 95.38 204 HIS A N 1
ATOM 1641 C CA . HIS A 1 204 ? 25.188 29.734 14.727 1 95.38 204 HIS A CA 1
ATOM 1642 C C . HIS A 1 204 ? 2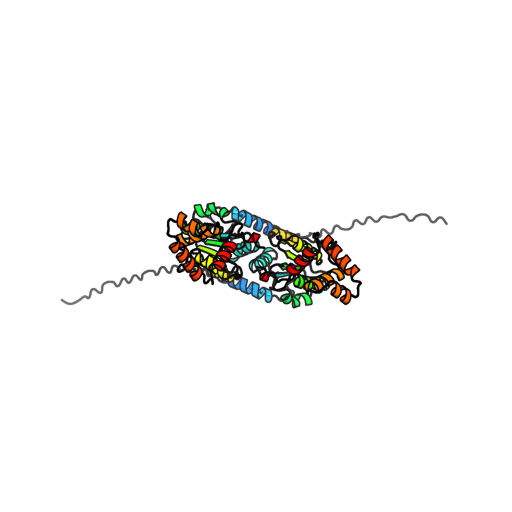3.781 29.516 15.273 1 95.38 204 HIS A C 1
ATOM 1644 O O . HIS A 1 204 ? 23.5 28.5 15.922 1 95.38 204 HIS A O 1
ATOM 1650 N N . ARG A 1 205 ? 22.906 30.375 15.016 1 95.12 205 ARG A N 1
ATOM 1651 C CA . ARG A 1 205 ? 21.516 30.234 15.453 1 95.12 205 ARG A CA 1
ATOM 1652 C C . ARG A 1 205 ? 20.797 29.141 14.664 1 95.12 205 ARG A C 1
ATOM 1654 O O . ARG A 1 205 ? 20 28.391 15.219 1 95.12 205 ARG A O 1
ATOM 1661 N N . VAL A 1 206 ? 21.125 29.125 13.359 1 94.38 206 VAL A N 1
ATOM 1662 C CA . VAL A 1 206 ? 20.516 28.109 12.508 1 94.38 206 VAL A CA 1
ATOM 1663 C C . VAL A 1 206 ? 21 26.719 12.938 1 94.38 206 VAL A C 1
ATOM 1665 O O . VAL A 1 206 ? 20.219 25.781 13.016 1 94.38 206 VAL A O 1
ATOM 1668 N N . VAL A 1 207 ? 22.281 26.609 13.266 1 94.69 207 VAL A N 1
ATOM 1669 C CA . VAL A 1 207 ? 22.859 25.344 13.695 1 94.69 207 VAL A CA 1
ATOM 1670 C C . VAL A 1 207 ? 22.234 24.906 15.016 1 94.69 207 VAL A C 1
ATOM 1672 O O . VAL A 1 207 ? 21.906 23.719 15.195 1 94.69 207 VAL A O 1
ATOM 1675 N N . TYR A 1 208 ? 22.078 25.859 15.805 1 95.12 208 TYR A N 1
ATOM 1676 C CA . TYR A 1 208 ? 21.469 25.578 17.094 1 95.12 208 TYR A CA 1
ATOM 1677 C C . TYR A 1 208 ? 20.031 25.078 16.906 1 95.12 208 TYR A C 1
ATOM 1679 O O . TYR A 1 208 ? 19.625 24.094 17.547 1 95.12 208 TYR A O 1
ATOM 1687 N N . ARG A 1 209 ? 19.328 25.75 16.125 1 93.12 209 ARG A N 1
ATOM 1688 C CA . ARG A 1 209 ? 17.938 25.359 15.867 1 93.12 209 ARG A CA 1
ATOM 1689 C C . ARG A 1 209 ? 17.875 23.953 15.273 1 93.12 209 ARG A C 1
ATOM 1691 O O . ARG A 1 209 ? 17 23.156 15.633 1 93.12 209 ARG A O 1
ATOM 1698 N N . LEU A 1 210 ? 18.734 23.672 14.383 1 94.31 210 LEU A N 1
ATOM 1699 C CA . LEU A 1 210 ? 18.797 22.344 13.781 1 94.31 210 LEU A CA 1
ATOM 1700 C C . LEU A 1 210 ? 19.047 21.281 14.844 1 94.31 210 LEU A C 1
ATOM 1702 O O . LEU A 1 210 ? 18.406 20.219 14.828 1 94.31 210 LEU A O 1
ATOM 1706 N N . LYS A 1 211 ? 19.938 21.562 15.688 1 94.19 211 LYS A N 1
ATOM 1707 C CA . LYS A 1 211 ? 20.234 20.625 16.766 1 94.19 211 LYS A CA 1
ATOM 1708 C C . LYS A 1 211 ? 19 20.391 17.625 1 94.19 211 LYS A C 1
ATOM 1710 O O . LYS A 1 211 ? 18.734 19.25 18.047 1 94.19 211 LYS A O 1
ATOM 1715 N N . GLN A 1 212 ? 18.297 21.453 17.906 1 93.31 212 GLN A N 1
ATOM 1716 C CA . GLN A 1 212 ? 17.078 21.344 18.688 1 93.31 212 GLN A CA 1
ATOM 1717 C C . GLN A 1 212 ? 16.047 20.469 17.969 1 93.31 212 GLN A C 1
ATOM 1719 O O . GLN A 1 212 ? 15.359 19.656 18.609 1 93.31 212 GLN A O 1
ATOM 1724 N N . LEU A 1 213 ? 15.898 20.641 16.719 1 92.38 213 LEU A N 1
ATOM 1725 C CA . LEU A 1 213 ? 14.969 19.844 15.914 1 92.38 213 LEU A CA 1
ATOM 1726 C C . LEU A 1 213 ? 15.336 18.359 15.953 1 92.38 213 LEU A C 1
ATOM 1728 O O . LEU A 1 213 ? 14.461 17.5 16.078 1 92.38 213 LEU A O 1
ATOM 1732 N N . ILE A 1 214 ? 16.609 18.078 15.852 1 93.88 214 ILE A N 1
ATOM 1733 C CA . ILE A 1 214 ? 17.109 16.703 15.883 1 93.88 214 ILE A CA 1
ATOM 1734 C C . ILE A 1 214 ? 16.766 16.062 17.219 1 93.88 214 ILE A C 1
ATOM 1736 O O . ILE A 1 214 ? 16.328 14.906 17.266 1 93.88 214 ILE A O 1
ATOM 1740 N N . THR A 1 215 ? 16.953 16.844 18.266 1 91.75 215 THR A N 1
ATOM 1741 C CA . THR A 1 215 ? 16.625 16.359 19.594 1 91.75 215 THR A CA 1
ATOM 1742 C C . THR A 1 215 ? 15.125 16.125 19.75 1 91.75 215 THR A C 1
ATOM 1744 O O . THR A 1 215 ? 14.703 15.102 20.281 1 91.75 215 THR A O 1
ATOM 1747 N N . LEU A 1 216 ? 14.383 17.031 19.25 1 88.12 216 LEU A N 1
ATOM 1748 C CA . LEU A 1 216 ? 12.93 16.938 19.312 1 88.12 216 LEU A CA 1
ATOM 1749 C C . LEU A 1 216 ? 12.438 15.703 18.578 1 88.12 216 LEU A C 1
ATOM 1751 O O . LEU A 1 216 ? 11.461 15.07 19 1 88.12 216 LEU A O 1
ATOM 1755 N N . LEU A 1 217 ? 13.086 15.312 17.547 1 91.38 217 LEU A N 1
ATOM 1756 C CA . LEU A 1 217 ? 12.703 14.164 16.734 1 91.38 217 LEU A CA 1
ATOM 1757 C C . LEU A 1 217 ? 13.359 12.891 17.25 1 91.38 217 LEU A C 1
ATOM 1759 O O . LEU A 1 217 ? 13.133 11.805 16.703 1 91.38 217 LEU A O 1
ATOM 1763 N N . ASN A 1 218 ? 14.117 13.023 18.25 1 91.31 218 ASN A N 1
ATOM 1764 C CA . ASN A 1 218 ? 14.82 11.906 18.859 1 91.31 218 ASN A CA 1
ATOM 1765 C C . ASN A 1 218 ? 15.711 11.18 17.844 1 91.31 218 ASN A C 1
ATOM 1767 O O . ASN A 1 218 ? 15.68 9.953 17.75 1 91.31 218 ASN A O 1
ATOM 1771 N N . LEU A 1 219 ? 16.375 11.891 17.078 1 93.88 219 LEU A N 1
ATOM 1772 C CA . LEU A 1 219 ? 17.328 11.344 16.109 1 93.88 219 LEU A CA 1
ATOM 1773 C C . LEU A 1 219 ? 18.75 11.383 16.672 1 93.88 219 LEU A C 1
ATOM 1775 O O . LEU A 1 219 ? 19.094 12.258 17.469 1 93.88 219 LEU A O 1
ATOM 1779 N N . PRO A 1 220 ? 19.547 10.5 16.25 1 92.06 220 PRO A N 1
ATOM 1780 C CA . PRO A 1 220 ? 20.875 10.383 16.859 1 92.06 220 PRO A CA 1
ATOM 1781 C C . PRO A 1 220 ? 21.828 11.477 16.391 1 92.06 220 PRO A C 1
ATOM 1783 O O . PRO A 1 220 ? 22.656 11.945 17.172 1 92.06 220 PRO A O 1
ATOM 1786 N N . HIS A 1 221 ? 21.812 11.836 15.117 1 91.81 221 HIS A N 1
ATOM 1787 C CA . HIS A 1 221 ? 22.766 12.812 14.586 1 91.81 221 HIS A CA 1
ATOM 1788 C C . HIS A 1 221 ? 22.203 13.508 13.352 1 91.81 221 HIS A C 1
ATOM 1790 O O . HIS A 1 221 ? 21.125 13.148 12.867 1 91.81 221 HIS A O 1
ATOM 1796 N N . ARG A 1 222 ? 23 14.516 12.992 1 90.5 222 ARG A N 1
ATOM 1797 C CA . ARG A 1 222 ? 22.594 15.398 11.906 1 90.5 222 ARG A CA 1
ATOM 1798 C C . ARG A 1 222 ? 22.359 14.609 10.617 1 90.5 222 ARG A C 1
ATOM 1800 O O . ARG A 1 222 ? 21.422 14.891 9.867 1 90.5 222 ARG A O 1
ATOM 1807 N N . GLN A 1 223 ? 23.156 13.578 10.336 1 92.06 223 GLN A N 1
ATOM 1808 C CA . GLN A 1 223 ? 23.047 12.805 9.109 1 92.06 223 GLN A CA 1
ATOM 1809 C C . GLN A 1 223 ? 21.719 12.062 9.039 1 92.06 223 GLN A C 1
ATOM 1811 O O . GLN A 1 223 ? 21.141 11.922 7.965 1 92.06 223 GLN A O 1
ATOM 1816 N N . SER A 1 224 ? 21.234 11.602 10.156 1 93.75 224 SER A N 1
ATOM 1817 C CA . SER A 1 224 ? 19.938 10.93 10.211 1 93.75 224 SER A CA 1
ATOM 1818 C C . SER A 1 224 ? 18.812 11.883 9.867 1 93.75 224 SER A C 1
ATOM 1820 O O . SER A 1 224 ? 17.828 11.492 9.211 1 93.75 224 SER A O 1
ATOM 1822 N N . PHE A 1 225 ? 19 13.125 10.352 1 94.19 225 PHE A N 1
ATOM 1823 C CA . PHE A 1 225 ? 18 14.141 10.047 1 94.19 225 PHE A CA 1
ATOM 1824 C C . PHE A 1 225 ? 17.953 14.422 8.555 1 94.19 225 PHE A C 1
ATOM 1826 O O . PHE A 1 225 ? 16.875 14.461 7.957 1 94.19 225 PHE A O 1
ATOM 1833 N N . LEU A 1 226 ? 19.062 14.57 7.957 1 91.06 226 LEU A N 1
ATOM 1834 C CA . LEU A 1 226 ? 19.125 14.852 6.527 1 91.06 226 LEU A CA 1
ATOM 1835 C C . LEU A 1 226 ? 18.562 13.695 5.715 1 91.06 226 LEU A C 1
ATOM 1837 O O . LEU A 1 226 ? 17.875 13.914 4.719 1 91.06 226 LEU A O 1
ATOM 1841 N N . ARG A 1 227 ? 18.828 12.477 6.125 1 91.88 227 ARG A N 1
ATOM 1842 C CA . ARG A 1 227 ? 18.266 11.297 5.469 1 91.88 227 ARG A CA 1
ATOM 1843 C C . ARG A 1 227 ? 16.75 11.289 5.562 1 91.88 227 ARG A C 1
ATOM 1845 O O . ARG A 1 227 ? 16.062 10.953 4.598 1 91.88 227 ARG A O 1
ATOM 1852 N N . LEU A 1 228 ? 16.297 11.641 6.711 1 93.12 228 LEU A N 1
ATOM 1853 C CA . LEU A 1 228 ? 14.852 11.711 6.934 1 93.12 228 LEU A CA 1
ATOM 1854 C C . LEU A 1 228 ? 14.211 12.727 6 1 93.12 228 LEU A C 1
ATOM 1856 O O . LEU A 1 228 ? 13.195 12.438 5.363 1 93.12 228 LEU A O 1
ATOM 1860 N N . ILE A 1 229 ? 14.82 13.922 5.895 1 92.5 229 ILE A N 1
ATOM 1861 C CA . ILE A 1 229 ? 14.289 14.984 5.043 1 92.5 229 ILE A CA 1
ATOM 1862 C C . ILE A 1 229 ? 14.289 14.523 3.588 1 92.5 229 ILE A C 1
ATOM 1864 O O . ILE A 1 229 ? 13.328 14.773 2.854 1 92.5 229 ILE A O 1
ATOM 1868 N N . GLN A 1 230 ? 15.297 13.836 3.201 1 89.56 230 GLN A N 1
ATOM 1869 C CA . GLN A 1 230 ? 15.383 13.32 1.839 1 89.56 230 GLN A CA 1
ATOM 1870 C C . GLN A 1 230 ? 14.289 12.289 1.569 1 89.56 230 GLN A C 1
ATOM 1872 O O . GLN A 1 230 ? 13.672 12.297 0.502 1 89.56 230 GLN A O 1
ATOM 1877 N N . GLN A 1 231 ? 14.078 11.469 2.516 1 89.12 231 GLN A N 1
ATOM 1878 C CA . GLN A 1 231 ? 13.039 10.453 2.393 1 89.12 231 GLN A CA 1
ATOM 1879 C C . GLN A 1 231 ? 11.656 11.086 2.271 1 89.12 231 GLN A C 1
ATOM 1881 O O . GLN A 1 231 ? 10.805 10.602 1.525 1 89.12 231 GLN A O 1
ATOM 1886 N N . LEU A 1 232 ? 11.508 12.141 2.949 1 91.81 232 LEU A N 1
ATOM 1887 C CA . LEU A 1 232 ? 10.211 12.805 2.994 1 91.81 232 LEU A CA 1
ATOM 1888 C C . LEU A 1 232 ? 10 13.672 1.76 1 91.81 232 LEU A C 1
ATOM 1890 O O . LEU A 1 232 ? 8.875 14.078 1.466 1 91.81 232 LEU A O 1
ATOM 1894 N N . ASN A 1 233 ? 11.055 13.961 1.121 1 89.31 233 ASN A N 1
ATOM 1895 C CA . ASN A 1 233 ? 10.969 14.852 -0.035 1 89.31 233 ASN A CA 1
ATOM 1896 C C . ASN A 1 233 ? 10.82 14.062 -1.334 1 89.31 233 ASN A C 1
ATOM 1898 O O . ASN A 1 233 ? 10.789 14.648 -2.418 1 89.31 233 ASN A O 1
ATOM 1902 N N . VAL A 1 234 ? 10.773 12.766 -1.284 1 78.06 234 VAL A N 1
ATOM 1903 C CA . VAL A 1 234 ? 10.531 11.945 -2.467 1 78.06 234 VAL A CA 1
ATOM 1904 C C . VAL A 1 234 ? 9.078 11.477 -2.484 1 78.06 234 VAL A C 1
ATOM 1906 O O . VAL A 1 234 ? 8.445 11.367 -1.434 1 78.06 234 VAL A O 1
ATOM 1909 N N . THR A 1 235 ? 8.539 11.359 -3.754 1 67.25 235 THR A N 1
ATOM 1910 C CA . THR A 1 235 ? 7.164 10.883 -3.867 1 67.25 235 THR A CA 1
ATOM 1911 C C . THR A 1 235 ? 7.074 9.398 -3.508 1 67.25 235 THR A C 1
ATOM 1913 O O . THR A 1 235 ? 7.961 8.617 -3.854 1 67.25 235 THR A O 1
ATOM 1916 N N . PHE A 1 236 ? 6.203 9.109 -2.553 1 56.62 236 PHE A N 1
ATOM 1917 C CA . PHE A 1 236 ? 6.043 7.75 -2.051 1 56.62 236 PHE A CA 1
ATOM 1918 C C . PHE A 1 236 ? 5.906 6.762 -3.203 1 56.62 236 PHE A C 1
ATOM 1920 O O . PHE A 1 236 ? 6.316 5.605 -3.088 1 56.62 236 PHE A O 1
ATOM 1927 N N . HIS A 1 237 ? 5.184 7.113 -4.312 1 53.72 237 HIS A N 1
ATOM 1928 C CA . HIS A 1 237 ? 5.082 6.176 -5.422 1 53.72 237 HIS A CA 1
ATOM 1929 C C . HIS A 1 237 ? 6.457 5.859 -6.004 1 53.72 237 HIS A C 1
ATOM 1931 O O . HIS A 1 237 ? 6.652 4.797 -6.598 1 53.72 237 HIS A O 1
ATOM 1937 N N . ASP A 1 238 ? 7.363 6.746 -5.836 1 46.56 238 ASP A N 1
ATOM 1938 C CA . ASP A 1 238 ? 8.688 6.609 -6.438 1 46.56 238 ASP A CA 1
ATOM 1939 C C . ASP A 1 238 ? 9.57 5.672 -5.617 1 46.56 238 ASP A C 1
ATOM 1941 O O . ASP A 1 238 ? 10.656 5.297 -6.051 1 46.56 238 ASP A O 1
ATOM 1945 N N . ILE A 1 239 ? 9.195 5.531 -4.449 1 40.72 239 ILE A N 1
ATOM 1946 C CA . ILE A 1 239 ? 10.133 4.742 -3.654 1 40.72 239 ILE A CA 1
ATOM 1947 C C . ILE A 1 239 ? 10.047 3.275 -4.066 1 40.72 239 ILE A C 1
ATOM 1949 O O . ILE A 1 239 ? 11.055 2.561 -4.051 1 40.72 239 ILE A O 1
ATOM 1953 N N . PHE A 1 240 ? 8.766 2.768 -4.148 1 35.94 240 PHE A N 1
ATOM 1954 C CA . PHE A 1 240 ? 8.773 1.362 -4.539 1 35.94 240 PHE A CA 1
ATOM 1955 C C . PHE A 1 240 ? 8.672 1.225 -6.055 1 35.94 240 PHE A C 1
ATOM 1957 O O . PHE A 1 240 ? 7.914 1.953 -6.699 1 35.94 240 PHE A O 1
ATOM 1964 N N . MET B 1 1 ? -57.875 43.062 68.312 1 26.05 1 MET B N 1
ATOM 1965 C CA . MET B 1 1 ? -57.656 43.625 67 1 26.05 1 MET B CA 1
ATOM 1966 C C . MET B 1 1 ? -56.625 42.781 66.25 1 26.05 1 MET B C 1
ATOM 1968 O O . MET B 1 1 ? -55.438 43.125 66.25 1 26.05 1 MET B O 1
ATOM 1972 N N . ARG B 1 2 ? -56.812 41.438 66.125 1 20.98 2 ARG B N 1
ATOM 1973 C CA . ARG B 1 2 ? -56.188 40.125 66.125 1 20.98 2 ARG B CA 1
ATOM 1974 C C . ARG B 1 2 ? -55.625 39.75 64.812 1 20.98 2 ARG B C 1
ATOM 1976 O O . ARG B 1 2 ? -54.469 39.344 64.688 1 20.98 2 ARG B O 1
ATOM 1983 N N . SER B 1 3 ? -56.531 39.469 63.844 1 19.39 3 SER B N 1
ATOM 1984 C CA . SER B 1 3 ? -56.5 38.125 63.312 1 19.39 3 SER B CA 1
ATOM 1985 C C . SER B 1 3 ? -55.5 37.969 62.156 1 19.39 3 SER B C 1
ATOM 1987 O O . SER B 1 3 ? -54.625 37.125 62.188 1 19.39 3 SER B O 1
ATOM 1989 N N . VAL B 1 4 ? -55.938 38.188 60.812 1 28.31 4 VAL B N 1
ATOM 1990 C CA . VAL B 1 4 ? -56.094 37.094 59.875 1 28.31 4 VAL B CA 1
ATOM 1991 C C . VAL B 1 4 ? -54.875 37 58.969 1 28.31 4 VAL B C 1
ATOM 1993 O O . VAL B 1 4 ? -54.469 38 58.375 1 28.31 4 VAL B O 1
ATOM 1996 N N . PRO B 1 5 ? -53.969 35.969 59.25 1 30.14 5 PRO B N 1
ATOM 1997 C CA . PRO B 1 5 ? -52.656 35.625 58.656 1 30.14 5 PRO B CA 1
ATOM 1998 C C . PRO B 1 5 ? -52.719 35.406 57.156 1 30.14 5 PRO B C 1
ATOM 2000 O O . PRO B 1 5 ? -53.531 34.625 56.688 1 30.14 5 PRO B O 1
ATOM 2003 N N . ARG B 1 6 ? -52.719 36.531 56.375 1 26.61 6 ARG B N 1
ATOM 2004 C CA . ARG B 1 6 ? -52.875 36.562 54.938 1 26.61 6 ARG B CA 1
ATOM 2005 C C . ARG B 1 6 ? -51.875 35.625 54.281 1 26.61 6 ARG B C 1
ATOM 2007 O O . ARG B 1 6 ? -50.688 35.875 54.25 1 26.61 6 ARG B O 1
ATOM 2014 N N . ARG B 1 7 ? -52.125 34.25 54.5 1 28.09 7 ARG B N 1
ATOM 2015 C CA . ARG B 1 7 ? -51.312 33.156 53.969 1 28.09 7 ARG B CA 1
ATOM 2016 C C . ARG B 1 7 ? -51.188 33.219 52.438 1 28.09 7 ARG B C 1
ATOM 2018 O O . ARG B 1 7 ? -52.188 33.094 51.75 1 28.09 7 ARG B O 1
ATOM 2025 N N . GLU B 1 8 ? -50.562 34.312 51.938 1 24.08 8 GLU B N 1
ATOM 2026 C CA . GLU B 1 8 ? -50.375 34.531 50.5 1 24.08 8 GLU B CA 1
ATOM 2027 C C . GLU B 1 8 ? -50 33.219 49.812 1 24.08 8 GLU B C 1
ATOM 2029 O O . GLU B 1 8 ? -49.469 32.312 50.438 1 24.08 8 GLU B O 1
ATOM 2034 N N . ARG B 1 9 ? -50.594 33.031 48.594 1 22.59 9 ARG B N 1
ATOM 2035 C CA . ARG B 1 9 ? -50.812 32.188 47.406 1 22.59 9 ARG B CA 1
ATOM 2036 C C . ARG B 1 9 ? -49.5 31.688 46.844 1 22.59 9 ARG B C 1
ATOM 2038 O O . ARG B 1 9 ? -48.625 32.469 46.5 1 22.59 9 ARG B O 1
ATOM 2045 N N . HIS B 1 10 ? -49.062 30.453 47.312 1 22.09 10 HIS B N 1
ATOM 2046 C CA . HIS B 1 10 ? -47.969 29.578 46.938 1 22.09 10 HIS B CA 1
ATOM 2047 C C . HIS B 1 10 ? -48.031 29.25 45.438 1 22.09 10 HIS B C 1
ATOM 2049 O O . HIS B 1 10 ? -48.469 28.156 45.062 1 22.09 10 HIS B O 1
ATOM 2055 N N . ARG B 1 11 ? -48.531 30.234 44.562 1 22.44 11 ARG B N 1
ATOM 2056 C CA . ARG B 1 11 ? -48.656 29.688 43.219 1 22.44 11 ARG B CA 1
ATOM 2057 C C . ARG B 1 11 ? -47.344 29.062 42.781 1 22.44 11 ARG B C 1
ATOM 2059 O O . ARG B 1 11 ? -46.344 29.75 42.625 1 22.44 11 ARG B O 1
ATOM 2066 N N . ARG B 1 12 ? -47 27.922 43.312 1 23.3 12 ARG B N 1
ATOM 2067 C CA . ARG B 1 12 ? -45.875 27.094 42.906 1 23.3 12 ARG B CA 1
ATOM 2068 C C . ARG B 1 12 ? -45.938 26.734 41.438 1 23.3 12 ARG B C 1
ATOM 2070 O O . ARG B 1 12 ? -46.688 25.844 41.031 1 23.3 12 ARG B O 1
ATOM 2077 N N . LEU B 1 13 ? -46.438 27.672 40.531 1 24.28 13 LEU B N 1
ATOM 2078 C CA . LEU B 1 13 ? -46.5 27.109 39.188 1 24.28 13 LEU B CA 1
ATOM 2079 C C . LEU B 1 13 ? -45.156 26.469 38.812 1 24.28 13 LEU B C 1
ATOM 2081 O O . LEU B 1 13 ? -44.125 27.125 38.875 1 24.28 13 LEU B O 1
ATOM 2085 N N . ARG B 1 14 ? -45.062 25.172 39.25 1 23.28 14 ARG B N 1
ATOM 2086 C CA . ARG B 1 14 ? -44 24.25 38.844 1 23.28 14 ARG B CA 1
ATOM 2087 C C . ARG B 1 14 ? -43.688 24.391 37.375 1 23.28 14 ARG B C 1
ATOM 2089 O O . ARG B 1 14 ? -44.562 24.5 36.531 1 23.28 14 ARG B O 1
ATOM 2096 N N . ASN B 1 15 ? -42.531 25.078 37.125 1 21.03 15 ASN B N 1
ATOM 2097 C CA . ASN B 1 15 ? -41.781 25.219 35.875 1 21.03 15 ASN B CA 1
ATOM 2098 C C . ASN B 1 15 ? -41.75 23.906 35.094 1 21.03 15 ASN B C 1
ATOM 2100 O O . ASN B 1 15 ? -41.625 22.828 35.656 1 21.03 15 ASN B O 1
ATOM 2104 N N . ALA B 1 16 ? -42.594 23.781 33.969 1 20.66 16 ALA B N 1
ATOM 2105 C CA . ALA B 1 16 ? -42.625 22.859 32.844 1 20.66 16 ALA B CA 1
ATOM 2106 C C . ALA B 1 16 ? -41.219 22.469 32.406 1 20.66 16 ALA B C 1
ATOM 2108 O O . ALA B 1 16 ? -40.438 23.312 31.953 1 20.66 16 ALA B O 1
ATOM 2109 N N . LYS B 1 17 ? -40.562 21.531 33.125 1 25.44 17 LYS B N 1
ATOM 2110 C CA . LYS B 1 17 ? -39.344 20.875 32.719 1 25.44 17 LYS B CA 1
ATOM 2111 C C . LYS B 1 17 ? -39.438 20.438 31.25 1 25.44 17 LYS B C 1
ATOM 2113 O O . LYS B 1 17 ? -40.344 19.719 30.859 1 25.44 17 LYS B O 1
ATOM 2118 N N . ASP B 1 18 ? -39.281 21.422 30.312 1 22.33 18 ASP B N 1
ATOM 2119 C CA . ASP B 1 18 ? -39.062 21.125 28.891 1 22.33 18 ASP B CA 1
ATOM 2120 C C . ASP B 1 18 ? -38.219 19.875 28.703 1 22.33 18 ASP B C 1
ATOM 2122 O O . ASP B 1 18 ? -37.031 19.859 29.031 1 22.33 18 ASP B O 1
ATOM 2126 N N . CYS B 1 19 ? -38.656 18.781 29.125 1 23.45 19 CYS B N 1
ATOM 2127 C CA . CYS B 1 19 ? -37.938 17.547 28.844 1 23.45 19 CYS B CA 1
ATOM 2128 C C . CYS B 1 19 ? -37.656 17.406 27.359 1 23.45 19 CYS B C 1
ATOM 2130 O O . CYS B 1 19 ? -38.562 17.141 26.578 1 23.45 19 CYS B O 1
ATOM 2132 N N . ALA B 1 20 ? -36.906 18.406 26.75 1 25.48 20 ALA B N 1
ATOM 2133 C CA . ALA B 1 20 ? -36.375 18.094 25.422 1 25.48 20 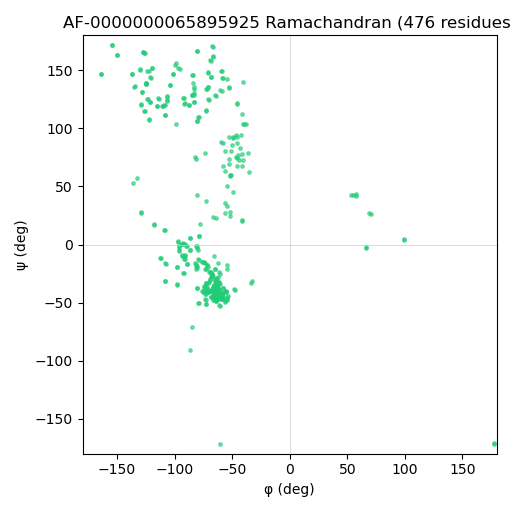ALA B CA 1
ATOM 2134 C C . ALA B 1 20 ? -35.844 16.656 25.359 1 25.48 20 ALA B C 1
ATOM 2136 O O . ALA B 1 20 ? -34.906 16.312 26.078 1 25.48 20 ALA B O 1
ATOM 2137 N N . CYS B 1 21 ? -36.656 15.688 25.25 1 23.62 21 CYS B N 1
ATOM 2138 C CA . CYS B 1 21 ? -36.312 14.312 24.891 1 23.62 21 CYS B CA 1
ATOM 2139 C C . CYS B 1 21 ? -35.281 14.281 23.797 1 23.62 21 CYS B C 1
ATOM 2141 O O . CYS B 1 21 ? -35.531 14.688 22.656 1 23.62 21 CYS B O 1
ATOM 2143 N N . ARG B 1 22 ? -34.062 14.633 24.203 1 25.81 22 ARG B N 1
ATOM 2144 C CA . ARG B 1 22 ? -32.906 14.352 23.328 1 25.81 22 ARG B CA 1
ATOM 2145 C C . ARG B 1 22 ? -33 12.938 22.75 1 25.81 22 ARG B C 1
ATOM 2147 O O . ARG B 1 22 ? -32.906 11.953 23.5 1 25.81 22 ARG B O 1
ATOM 2154 N N . TYR B 1 23 ? -33.906 12.672 21.797 1 24.02 23 TYR B N 1
ATOM 2155 C CA . TYR B 1 23 ? -33.781 11.438 21.031 1 24.02 23 TYR B CA 1
ATOM 2156 C C . TYR B 1 23 ? -32.312 11.164 20.672 1 24.02 23 TYR B C 1
ATOM 2158 O O . TYR B 1 23 ? -31.719 11.898 19.875 1 24.02 23 TYR B O 1
ATOM 2166 N N . HIS B 1 24 ? -31.531 10.875 21.656 1 27 24 HIS B N 1
ATOM 2167 C CA . HIS B 1 24 ? -30.25 10.266 21.344 1 27 24 HIS B CA 1
ATOM 2168 C C . HIS B 1 24 ? -30.422 9.047 20.438 1 27 24 HIS B C 1
ATOM 2170 O O . HIS B 1 24 ? -30.953 8.023 20.875 1 27 24 HIS B O 1
ATOM 2176 N N . SER B 1 25 ? -30.969 9.211 19.281 1 27.98 25 SER B N 1
ATOM 2177 C CA . SER B 1 25 ? -30.953 8.016 18.453 1 27.98 25 SER B CA 1
ATOM 2178 C C . SER B 1 25 ? -29.594 7.344 18.469 1 27.98 25 SER B C 1
ATOM 2180 O O . SER B 1 25 ? -28.578 7.969 18.125 1 27.98 25 SER B O 1
ATOM 2182 N N . PRO B 1 26 ? -29.375 6.371 19.391 1 32.03 26 PRO B N 1
ATOM 2183 C CA . PRO B 1 26 ? -28.172 5.527 19.469 1 32.03 26 PRO B CA 1
ATOM 2184 C C . PRO B 1 26 ? -27.859 4.855 18.125 1 32.03 26 PRO B C 1
ATOM 2186 O O . PRO B 1 26 ? -27.219 3.799 18.109 1 32.03 26 PRO B O 1
ATOM 2189 N N . THR B 1 27 ? -28.203 5.402 17.062 1 31.75 27 THR B N 1
ATOM 2190 C CA . THR B 1 27 ? -27.984 4.652 15.828 1 31.75 27 THR B CA 1
ATOM 2191 C C . THR B 1 27 ? -26.516 4.23 15.711 1 31.75 27 THR B C 1
ATOM 2193 O O . THR B 1 27 ? -26.125 3.615 14.727 1 31.75 27 THR B O 1
ATOM 2196 N N . PRO B 1 28 ? -25.688 4.895 16.5 1 34 28 PRO B N 1
ATOM 2197 C CA . PRO B 1 28 ? -24.312 4.672 16.047 1 34 28 PRO B CA 1
ATOM 2198 C C . PRO B 1 28 ? -23.828 3.252 16.312 1 34 28 PRO B C 1
ATOM 2200 O O . PRO B 1 28 ? -22.781 2.844 15.797 1 34 28 PRO B O 1
ATOM 2203 N N . GLN B 1 29 ? -24.422 2.496 17.312 1 35.56 29 GLN B N 1
ATOM 2204 C CA . GLN B 1 29 ? -23.812 1.325 17.938 1 35.56 29 GLN B CA 1
ATOM 2205 C C . GLN B 1 29 ? -23.859 0.12 17 1 35.56 29 GLN B C 1
ATOM 2207 O O . GLN B 1 29 ? -22.984 -0.754 17.078 1 35.56 29 GLN B O 1
ATOM 2212 N N . ILE B 1 30 ? -24.969 0.006 16.266 1 34.72 30 ILE B N 1
ATOM 2213 C CA . ILE B 1 30 ? -25.25 -1.249 15.57 1 34.72 30 ILE B CA 1
ATOM 2214 C C . ILE B 1 30 ? -24.203 -1.486 14.492 1 34.72 30 ILE B C 1
ATOM 2216 O O . ILE B 1 30 ? -23.719 -2.609 14.312 1 34.72 30 ILE B O 1
ATOM 2220 N N . PHE B 1 31 ? -23.75 -0.462 13.891 1 33.78 31 PHE B N 1
ATOM 2221 C CA . PHE B 1 31 ? -22.828 -0.661 12.773 1 33.78 31 PHE B CA 1
ATOM 2222 C C . PHE B 1 31 ? -21.469 -1.107 13.266 1 33.78 31 PHE B C 1
ATOM 2224 O O . PHE B 1 31 ? -20.781 -1.891 12.602 1 33.78 31 PHE B O 1
ATOM 2231 N N . ASP B 1 32 ? -21.062 -0.641 14.43 1 38.16 32 ASP B N 1
ATOM 2232 C CA . ASP B 1 32 ? -19.781 -1.072 14.984 1 38.16 32 ASP B CA 1
ATOM 2233 C C . ASP B 1 32 ? -19.797 -2.564 15.312 1 38.16 32 ASP B C 1
ATOM 2235 O O . ASP B 1 32 ? -18.828 -3.273 15.039 1 38.16 32 ASP B O 1
ATOM 2239 N N . ARG B 1 33 ? -20.875 -3.084 15.984 1 36.56 33 ARG B N 1
ATOM 2240 C CA . ARG B 1 33 ? -21.062 -4.492 16.312 1 36.56 33 ARG B CA 1
ATOM 2241 C C . ARG B 1 33 ? -21.188 -5.34 15.055 1 36.56 33 ARG B C 1
ATOM 2243 O O . ARG B 1 33 ? -20.719 -6.484 15.023 1 36.56 33 ARG B O 1
ATOM 2250 N N . LEU B 1 34 ? -21.734 -4.84 14.039 1 36.59 34 LEU B N 1
ATOM 2251 C CA . LEU B 1 34 ? -21.906 -5.621 12.82 1 36.59 34 LEU B CA 1
ATOM 2252 C C . LEU B 1 34 ? -20.578 -5.793 12.094 1 36.59 34 LEU B C 1
ATOM 2254 O O . LEU B 1 34 ? -20.297 -6.867 11.555 1 36.59 34 LEU B O 1
ATOM 2258 N N . GLU B 1 35 ? -19.734 -4.832 12.109 1 39.81 35 GLU B N 1
ATOM 2259 C CA . GLU B 1 35 ? -18.422 -4.969 11.477 1 39.81 35 GLU B CA 1
ATOM 2260 C C . GLU B 1 35 ? -17.516 -5.879 12.297 1 39.81 35 GLU B C 1
ATOM 2262 O O . GLU B 1 35 ? -16.812 -6.734 11.742 1 39.81 35 GLU B O 1
ATOM 2267 N N . LEU B 1 36 ? -17.344 -5.668 13.578 1 39.84 36 LEU B N 1
ATOM 2268 C CA . LEU B 1 36 ? -16.703 -6.668 14.43 1 39.84 36 LEU B CA 1
ATOM 2269 C C . LEU B 1 36 ? -17.406 -8.016 14.305 1 39.84 36 LEU B C 1
ATOM 2271 O O . LEU B 1 36 ? -16.75 -9.055 14.211 1 39.84 36 LEU B O 1
ATOM 2275 N N . LEU B 1 37 ? -18.656 -8.016 14.375 1 37.97 37 LEU B N 1
ATOM 2276 C CA . LEU B 1 37 ? -19.453 -9.219 14.133 1 37.97 37 LEU B CA 1
ATOM 2277 C C . LEU B 1 37 ? -19.234 -9.734 12.711 1 37.97 37 LEU B C 1
ATOM 2279 O O . LEU B 1 37 ? -19.109 -10.945 12.5 1 37.97 37 LEU B O 1
ATOM 2283 N N . ASN B 1 38 ? -19.172 -8.891 11.758 1 41.09 38 ASN B N 1
ATOM 2284 C CA . ASN B 1 38 ? -18.906 -9.328 10.391 1 41.09 38 ASN B CA 1
ATOM 2285 C C . ASN B 1 38 ? -17.484 -9.883 10.25 1 41.09 38 ASN B C 1
ATOM 2287 O O . ASN B 1 38 ? -17.281 -10.898 9.594 1 41.09 38 ASN B O 1
ATOM 2291 N N . GLN B 1 39 ? -16.547 -9.18 10.742 1 42.97 39 GLN B N 1
ATOM 2292 C CA . GLN B 1 39 ? -15.211 -9.758 10.805 1 42.97 39 GLN B CA 1
ATOM 2293 C C . GLN B 1 39 ? -15.195 -11.016 11.672 1 42.97 39 GLN B C 1
ATOM 2295 O O . GLN B 1 39 ? -14.547 -12.008 11.32 1 42.97 39 GLN B O 1
ATOM 2300 N N . GLN B 1 40 ? -15.672 -10.938 12.875 1 40.94 40 GLN B N 1
ATOM 2301 C CA . GLN B 1 40 ? -15.883 -12.125 13.695 1 40.94 40 GLN B CA 1
ATOM 2302 C C . GLN B 1 40 ? -16.859 -13.086 13.031 1 40.94 40 GLN B C 1
ATOM 2304 O O . GLN B 1 40 ? -16.719 -14.305 13.148 1 40.94 40 GLN B O 1
ATOM 2309 N N . LEU B 1 41 ? -17.875 -12.633 12.539 1 39.34 41 LEU B N 1
ATOM 2310 C CA . LEU B 1 41 ? -18.828 -13.5 11.828 1 39.34 41 LEU B CA 1
ATOM 2311 C C . LEU B 1 41 ? -18.172 -14.117 10.594 1 39.34 41 LEU B C 1
ATOM 2313 O O . LEU B 1 41 ? -18.516 -15.234 10.203 1 39.34 41 LEU B O 1
ATOM 2317 N N . ASN B 1 42 ? -17.406 -13.375 9.922 1 43.47 42 ASN B N 1
ATOM 2318 C CA . ASN B 1 42 ? -16.75 -14.07 8.828 1 43.47 42 ASN B CA 1
ATOM 2319 C C . ASN B 1 42 ? -16.016 -15.32 9.32 1 43.47 42 ASN B C 1
ATOM 2321 O O . ASN B 1 42 ? -16 -16.344 8.633 1 43.47 42 ASN B O 1
ATOM 2325 N N . TYR B 1 43 ? -15.297 -15.117 10.453 1 41.28 43 TYR B N 1
ATOM 2326 C CA . TYR B 1 43 ? -14.719 -16.344 10.969 1 41.28 43 TYR B CA 1
ATOM 2327 C C . TYR B 1 43 ? -15.812 -17.281 11.484 1 41.28 43 TYR B C 1
ATOM 2329 O O . TYR B 1 43 ? -15.586 -18.484 11.625 1 41.28 43 TYR B O 1
ATOM 2337 N N . ALA B 1 44 ? -16.844 -16.734 11.867 1 42.97 44 ALA B N 1
ATOM 2338 C CA . ALA B 1 44 ? -17.844 -17.641 12.461 1 42.97 44 ALA B CA 1
ATOM 2339 C C . ALA B 1 44 ? -18.75 -18.234 11.391 1 42.97 44 ALA B C 1
ATOM 2341 O O . ALA B 1 44 ? -19.797 -18.812 11.711 1 42.97 44 ALA B O 1
ATOM 2342 N N . LEU B 1 45 ? -18.484 -17.734 10.266 1 51.16 45 LEU B N 1
ATOM 2343 C CA . LEU B 1 45 ? -19.391 -18.391 9.328 1 51.16 45 LEU B CA 1
ATOM 2344 C C . LEU B 1 45 ? -19.078 -19.875 9.234 1 51.16 45 LEU B C 1
ATOM 2346 O O . LEU B 1 45 ? -17.922 -20.281 9.281 1 51.16 45 LEU B O 1
ATOM 2350 N N . PRO B 1 46 ? -19.969 -20.656 9.383 1 51.19 46 PRO B N 1
ATOM 2351 C CA . PRO B 1 46 ? -19.719 -22.078 9.203 1 51.19 46 PRO B CA 1
ATOM 2352 C C . PRO B 1 46 ? -18.906 -22.375 7.941 1 51.19 46 PRO B C 1
ATOM 2354 O O . PRO B 1 46 ? -19.125 -21.75 6.898 1 51.19 46 PRO B O 1
ATOM 2357 N N . VAL B 1 47 ? -17.812 -22.984 8.086 1 53.66 47 VAL B N 1
ATOM 2358 C CA . VAL B 1 47 ? -16.828 -23.406 7.082 1 53.66 47 VAL B CA 1
ATOM 2359 C C . VAL B 1 47 ? -17.547 -23.781 5.789 1 53.66 47 VAL B C 1
ATOM 2361 O O . VAL B 1 47 ? -17.078 -23.484 4.695 1 53.66 47 VAL B O 1
ATOM 2364 N N . GLY B 1 48 ? -18.719 -24.312 5.812 1 58.03 48 GLY B N 1
ATOM 2365 C CA . GLY B 1 48 ? -19.406 -24.797 4.621 1 58.03 48 GLY B CA 1
ATOM 2366 C C . GLY B 1 48 ? -20.062 -23.688 3.828 1 58.03 48 GLY B C 1
ATOM 2367 O O . GLY B 1 48 ? -20.438 -23.891 2.666 1 58.03 48 GLY B O 1
ATOM 2368 N N . ILE B 1 49 ? -19.953 -22.484 4.309 1 67.75 49 ILE B N 1
ATOM 2369 C CA . ILE B 1 49 ? -20.766 -21.453 3.676 1 67.75 49 ILE B CA 1
ATOM 2370 C C . ILE B 1 49 ? -19.875 -20.531 2.854 1 67.75 49 ILE B C 1
ATOM 2372 O O . ILE B 1 49 ? -20.25 -20.094 1.757 1 67.75 49 ILE B O 1
ATOM 2376 N N . ILE B 1 50 ? -18.609 -20.578 3.117 1 81.31 50 ILE B N 1
ATOM 2377 C CA . ILE B 1 50 ? -17.734 -19.625 2.432 1 81.31 50 ILE B CA 1
ATOM 2378 C C . ILE B 1 50 ? -17.234 -20.25 1.13 1 81.31 50 ILE B C 1
ATOM 2380 O O . ILE B 1 50 ? -16.656 -21.344 1.132 1 81.31 50 ILE B O 1
ATOM 2384 N N . SER B 1 51 ? -17.484 -19.656 0.016 1 86.94 51 SER B N 1
ATOM 2385 C CA . SER B 1 51 ? -17.016 -20.125 -1.279 1 86.94 51 SER B CA 1
ATOM 2386 C C . SER B 1 51 ? -15.992 -19.172 -1.881 1 86.94 51 SER B C 1
ATOM 2388 O O . SER B 1 51 ? -15.328 -19.5 -2.867 1 86.94 51 SER B O 1
ATOM 2390 N N . GLN B 1 52 ? -15.898 -18.031 -1.267 1 88.81 52 GLN B N 1
ATOM 2391 C CA . GLN B 1 52 ? -14.945 -17.031 -1.726 1 88.81 52 GLN B CA 1
ATOM 2392 C C . GLN B 1 52 ? -14.07 -16.531 -0.576 1 88.81 52 GLN B C 1
ATOM 2394 O O . GLN B 1 52 ? -14.578 -16.203 0.501 1 88.81 52 GLN B O 1
ATOM 2399 N N . ALA B 1 53 ? -12.781 -16.516 -0.813 1 91.69 53 ALA B N 1
ATOM 2400 C CA . ALA B 1 53 ? -11.852 -16.078 0.224 1 91.69 53 ALA B CA 1
ATOM 2401 C C . ALA B 1 53 ? -10.961 -14.953 -0.286 1 91.69 53 ALA B C 1
ATOM 2403 O O . ALA B 1 53 ? -10.547 -14.961 -1.45 1 91.69 53 ALA B O 1
ATOM 2404 N N . ILE B 1 54 ? -10.75 -14.016 0.537 1 93.38 54 ILE B N 1
ATOM 2405 C CA . ILE B 1 54 ? -9.82 -12.914 0.279 1 93.38 54 ILE B CA 1
ATOM 2406 C C . ILE B 1 54 ? -8.656 -12.984 1.26 1 93.38 54 ILE B C 1
ATOM 2408 O O . ILE B 1 54 ? -8.859 -13.062 2.473 1 93.38 54 ILE B O 1
ATOM 2412 N N . ILE B 1 55 ? -7.461 -13 0.737 1 95.56 55 ILE B N 1
ATOM 2413 C CA . ILE B 1 55 ? -6.289 -13.016 1.603 1 95.56 55 ILE B CA 1
ATOM 2414 C C . ILE B 1 55 ? -5.586 -11.664 1.554 1 95.56 55 ILE B C 1
ATOM 2416 O O . ILE B 1 55 ? -5.031 -11.281 0.522 1 95.56 55 ILE B O 1
ATOM 2420 N N . THR B 1 56 ? -5.617 -10.898 2.639 1 93.88 56 THR B N 1
ATOM 2421 C CA . THR B 1 56 ? -4.957 -9.602 2.707 1 93.88 56 THR B CA 1
ATOM 2422 C C . THR B 1 56 ? -4.812 -9.141 4.156 1 93.88 56 THR B C 1
ATOM 2424 O O . THR B 1 56 ? -5.656 -9.453 4.996 1 93.88 56 THR B O 1
ATOM 2427 N N . THR B 1 57 ? -3.738 -8.438 4.441 1 89.19 57 THR B N 1
ATOM 2428 C CA . THR B 1 57 ? -3.604 -7.777 5.734 1 89.19 57 THR B CA 1
ATOM 2429 C C . THR B 1 57 ? -4.035 -6.316 5.641 1 89.19 57 THR B C 1
ATOM 2431 O O . THR B 1 57 ? -4.074 -5.609 6.652 1 89.19 57 THR B O 1
ATOM 2434 N N . ASP B 1 58 ? -4.336 -5.926 4.445 1 89.5 58 ASP B N 1
ATOM 2435 C CA . ASP B 1 58 ? -4.875 -4.586 4.227 1 89.5 58 ASP B CA 1
ATOM 2436 C C . ASP B 1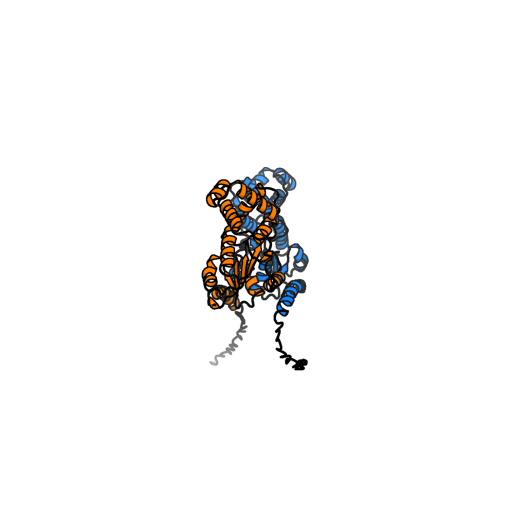 58 ? -6.363 -4.531 4.559 1 89.5 58 ASP B C 1
ATOM 2438 O O . ASP B 1 58 ? -7.191 -5.027 3.793 1 89.5 58 ASP B O 1
ATOM 2442 N N . ASN B 1 59 ? -6.668 -3.846 5.641 1 88 59 ASN B N 1
ATOM 2443 C CA . ASN B 1 59 ? -8.039 -3.791 6.125 1 88 59 ASN B CA 1
ATOM 2444 C C . ASN B 1 59 ? -8.961 -3.109 5.117 1 88 59 ASN B C 1
ATOM 2446 O O . ASN B 1 59 ? -10.125 -3.494 4.977 1 88 59 ASN B O 1
ATOM 2450 N N . TYR B 1 60 ? -8.469 -2.182 4.414 1 90.44 60 TYR B N 1
ATOM 2451 C CA . TYR B 1 60 ? -9.297 -1.44 3.469 1 90.44 60 TYR B CA 1
ATOM 2452 C C . TYR B 1 60 ? -9.617 -2.289 2.244 1 90.44 60 TYR B C 1
ATOM 2454 O O . TYR B 1 60 ? -10.758 -2.312 1.78 1 90.44 60 TYR B O 1
ATOM 2462 N N . LEU B 1 61 ? -8.617 -2.979 1.791 1 90.94 61 LEU B N 1
ATOM 2463 C CA . LEU B 1 61 ? -8.82 -3.857 0.644 1 90.94 61 LEU B CA 1
ATOM 2464 C C . LEU B 1 61 ? -9.789 -4.984 0.989 1 90.94 61 LEU B C 1
ATOM 2466 O O . LEU B 1 61 ? -10.727 -5.25 0.238 1 90.94 61 LEU B O 1
ATOM 2470 N N . GLY B 1 62 ? -9.578 -5.586 2.137 1 89.19 62 GLY B N 1
ATOM 2471 C CA . GLY B 1 62 ? -10.453 -6.66 2.566 1 89.19 62 GLY B CA 1
ATOM 2472 C C . GLY B 1 62 ? -11.906 -6.23 2.691 1 89.19 62 GLY B C 1
ATOM 2473 O O . GLY B 1 62 ? -12.805 -6.914 2.193 1 89.19 62 GLY B O 1
ATOM 2474 N N . TYR B 1 63 ? -12.117 -5.141 3.277 1 85.69 63 TYR B N 1
ATOM 2475 C CA . TYR B 1 63 ? -13.461 -4.617 3.463 1 85.69 63 TYR B CA 1
ATOM 2476 C C . TYR B 1 63 ? -14.117 -4.297 2.121 1 85.69 63 TYR B C 1
ATOM 2478 O O . TYR B 1 63 ? -15.266 -4.668 1.881 1 85.69 63 TYR B O 1
ATOM 2486 N N . SER B 1 64 ? -13.406 -3.602 1.309 1 87.38 64 SER B N 1
ATOM 2487 C CA . SER B 1 64 ? -13.953 -3.164 0.029 1 87.38 64 SER B CA 1
ATOM 2488 C C . SER B 1 64 ? -14.352 -4.352 -0.838 1 87.38 64 SER B C 1
ATOM 2490 O O . SER B 1 64 ? -15.453 -4.383 -1.394 1 87.38 64 SER B O 1
ATOM 2492 N N . LEU B 1 65 ? -13.484 -5.293 -0.885 1 88 65 LEU B N 1
ATOM 2493 C CA . LEU B 1 65 ? -13.766 -6.441 -1.74 1 88 65 LEU B CA 1
ATOM 2494 C C . LEU B 1 65 ? -14.906 -7.281 -1.171 1 88 65 LEU B C 1
ATOM 2496 O O . LEU B 1 65 ? -15.75 -7.773 -1.92 1 88 65 LEU B O 1
ATOM 2500 N N . SER B 1 66 ? -14.922 -7.445 0.111 1 83.62 66 SER B N 1
ATOM 2501 C CA . SER B 1 66 ? -15.969 -8.234 0.744 1 83.62 66 SER B CA 1
ATOM 2502 C C . SER B 1 66 ? -17.344 -7.578 0.567 1 83.62 66 SER B C 1
ATOM 2504 O O . SER B 1 66 ? -18.344 -8.266 0.406 1 83.62 66 SER B O 1
ATOM 2506 N N . HIS B 1 67 ? -17.359 -6.316 0.512 1 77.88 67 HIS B N 1
ATOM 2507 C CA . HIS B 1 67 ? -18.641 -5.613 0.492 1 77.88 67 HIS B CA 1
ATOM 2508 C C . HIS B 1 67 ? -19.031 -5.238 -0.931 1 77.88 67 HIS B C 1
ATOM 2510 O O . HIS B 1 67 ? -20.234 -5.141 -1.238 1 77.88 67 HIS B O 1
ATOM 2516 N N . TYR B 1 68 ? -18.109 -4.957 -1.676 1 75.44 68 TYR B N 1
ATOM 2517 C CA . TYR B 1 68 ? -18.406 -4.547 -3.043 1 75.44 68 TYR B CA 1
ATOM 2518 C C . TYR B 1 68 ? -18.703 -5.758 -3.918 1 75.44 68 TYR B C 1
ATOM 2520 O O . TYR B 1 68 ? -19.594 -5.715 -4.77 1 75.44 68 TYR B O 1
ATOM 2528 N N . LEU B 1 69 ? -17.875 -6.668 -3.869 1 70.12 69 LEU B N 1
ATOM 2529 C CA . LEU B 1 69 ? -17.922 -7.758 -4.836 1 70.12 69 LEU B CA 1
ATOM 2530 C C . LEU B 1 69 ? -18.969 -8.797 -4.445 1 70.12 69 LEU B C 1
ATOM 2532 O O . LEU B 1 69 ? -19.578 -9.422 -5.312 1 70.12 69 LEU B O 1
ATOM 2536 N N . PHE B 1 70 ? -18.984 -8.938 -3.098 1 60.59 70 PHE B N 1
ATOM 2537 C CA . PHE B 1 70 ? -19.812 -10.078 -2.748 1 60.59 70 PHE B CA 1
ATOM 2538 C C . PHE B 1 70 ? -20.938 -9.664 -1.804 1 60.59 70 PHE B C 1
ATOM 2540 O O . PHE B 1 70 ? -20.875 -8.609 -1.175 1 60.59 70 PHE B O 1
ATOM 2547 N N . SER B 1 71 ? -22.219 -9.992 -2.221 1 56.5 71 SER B N 1
ATOM 2548 C CA . SER B 1 71 ? -23.328 -9.688 -1.336 1 56.5 71 SER B CA 1
ATOM 2549 C C . SER B 1 71 ? -23 -10.016 0.115 1 56.5 71 SER B C 1
ATOM 2551 O O . SER B 1 71 ? -23.875 -10.023 0.976 1 56.5 71 SER B O 1
ATOM 2553 N N . GLY B 1 72 ? -21.672 -10.102 0.435 1 59.19 72 GLY B N 1
ATOM 2554 C CA . GLY B 1 72 ? -21.219 -10.305 1.8 1 59.19 72 GLY B CA 1
ATOM 2555 C C . GLY B 1 72 ? -21.609 -11.656 2.369 1 59.19 72 GLY B C 1
ATOM 2556 O O . GLY B 1 72 ? -21.094 -12.062 3.414 1 59.19 72 GLY B O 1
ATOM 2557 N N . LYS B 1 73 ? -22.359 -12.508 1.65 1 64.44 73 LYS B N 1
ATOM 2558 C CA . LYS B 1 73 ? -22.922 -13.664 2.344 1 64.44 73 LYS B CA 1
ATOM 2559 C C . LYS B 1 73 ? -21.984 -14.867 2.242 1 64.44 73 LYS B C 1
ATOM 2561 O O . LYS B 1 73 ? -21.938 -15.703 3.148 1 64.44 73 LYS B O 1
ATOM 2566 N N . ARG B 1 74 ? -21.125 -15 1.284 1 77.62 74 ARG B N 1
ATOM 2567 C CA . ARG B 1 74 ? -20.297 -16.188 1.146 1 77.62 74 ARG B CA 1
ATOM 2568 C C . ARG B 1 74 ? -18.828 -15.82 0.985 1 77.62 74 ARG B C 1
ATOM 2570 O O . ARG B 1 74 ? -18.062 -16.547 0.347 1 77.62 74 ARG B O 1
ATOM 2577 N N . THR B 1 75 ? -18.5 -14.688 1.546 1 83.62 75 THR B N 1
ATOM 2578 C CA . THR B 1 75 ? -17.141 -14.203 1.39 1 83.62 75 THR B CA 1
ATOM 2579 C C . THR B 1 75 ? -16.5 -13.938 2.75 1 83.62 75 THR B C 1
ATOM 2581 O O . THR B 1 75 ? -17.156 -13.445 3.666 1 83.62 75 THR B O 1
ATOM 2584 N N . ALA B 1 76 ? -15.242 -14.336 2.877 1 84.56 76 ALA B N 1
ATOM 2585 C CA . ALA B 1 76 ? -14.5 -14.039 4.098 1 84.56 76 ALA B CA 1
ATOM 2586 C C . ALA B 1 76 ? -13.078 -13.578 3.777 1 84.56 76 ALA B C 1
ATOM 2588 O O . ALA B 1 76 ? -12.492 -14.008 2.783 1 84.56 76 ALA B O 1
ATOM 2589 N N . ALA B 1 77 ? -12.648 -12.727 4.602 1 88.44 77 ALA B N 1
ATOM 2590 C CA . ALA B 1 77 ? -11.273 -12.242 4.469 1 88.44 77 ALA B CA 1
ATOM 2591 C C . ALA B 1 77 ? -10.367 -12.875 5.52 1 88.44 77 ALA B C 1
ATOM 2593 O O . ALA B 1 77 ? -10.758 -13.047 6.676 1 88.44 77 ALA B O 1
ATOM 2594 N N . PHE B 1 78 ? -9.195 -13.266 5.098 1 90.94 78 PHE B N 1
ATOM 2595 C CA . PHE B 1 78 ? -8.18 -13.859 5.961 1 90.94 78 PHE B CA 1
ATOM 2596 C C . PHE B 1 78 ? -6.859 -13.109 5.84 1 90.94 78 PHE B C 1
ATOM 2598 O O . PHE B 1 78 ? -6.664 -12.336 4.906 1 90.94 78 PHE B O 1
ATOM 2605 N N . ARG B 1 79 ? -5.953 -13.344 6.801 1 89.81 79 ARG B N 1
ATOM 2606 C CA . ARG B 1 79 ? -4.715 -12.562 6.844 1 89.81 79 ARG B CA 1
ATOM 2607 C C . ARG B 1 79 ? -3.566 -13.328 6.195 1 89.81 79 ARG B C 1
ATOM 2609 O O . ARG B 1 79 ? -2.551 -12.742 5.824 1 89.81 79 ARG B O 1
ATOM 2616 N N . SER B 1 80 ? -3.736 -14.617 6.074 1 92 80 SER B N 1
ATOM 2617 C CA . SER B 1 80 ? -2.68 -15.445 5.496 1 92 80 SER B CA 1
ATOM 2618 C C . SER B 1 80 ? -3.258 -16.656 4.777 1 92 80 SER B C 1
ATOM 2620 O O . SER B 1 80 ? -4.422 -17.016 4.977 1 92 80 SER B O 1
ATOM 2622 N N . LEU B 1 81 ? -2.414 -17.25 3.93 1 92.88 81 LEU B N 1
ATOM 2623 C CA . LEU B 1 81 ? -2.822 -18.453 3.217 1 92.88 81 LEU B CA 1
ATOM 2624 C C . LEU B 1 81 ? -2.998 -19.625 4.18 1 92.88 81 LEU B C 1
ATOM 2626 O O . LEU B 1 81 ? -3.811 -20.516 3.934 1 92.88 81 LEU B O 1
ATOM 2630 N N . ASP B 1 82 ? -2.299 -19.547 5.285 1 90.94 82 ASP B N 1
ATOM 2631 C CA . ASP B 1 82 ? -2.402 -20.609 6.281 1 90.94 82 ASP B CA 1
ATOM 2632 C C . ASP B 1 82 ? -3.777 -20.609 6.945 1 90.94 82 ASP B C 1
ATOM 2634 O O . ASP B 1 82 ? -4.262 -21.641 7.387 1 90.94 82 ASP B O 1
ATOM 2638 N N . ASP B 1 83 ? -4.418 -19.5 6.918 1 89.38 83 ASP B N 1
ATOM 2639 C CA . ASP B 1 83 ? -5.691 -19.328 7.609 1 89.38 83 ASP B CA 1
ATOM 2640 C C . ASP B 1 83 ? -6.82 -20.047 6.875 1 89.38 83 ASP B C 1
ATOM 2642 O O . ASP B 1 83 ? -7.887 -20.281 7.449 1 89.38 83 ASP B O 1
ATOM 2646 N N . ILE B 1 84 ? -6.59 -20.422 5.609 1 88.12 84 ILE B N 1
ATOM 2647 C CA . ILE B 1 84 ? -7.707 -20.953 4.836 1 88.12 84 ILE B CA 1
ATOM 2648 C C . ILE B 1 84 ? -7.523 -22.469 4.637 1 88.12 84 ILE B C 1
ATOM 2650 O O . ILE B 1 84 ? -8.203 -23.078 3.805 1 88.12 84 ILE B O 1
ATOM 2654 N N . SER B 1 85 ? -6.598 -23.016 5.379 1 85.12 85 SER B N 1
ATOM 2655 C CA . SER B 1 85 ? -6.277 -24.438 5.219 1 85.12 85 SER B CA 1
ATOM 2656 C C . SER B 1 85 ? -7.516 -25.312 5.383 1 85.12 85 SER B C 1
ATOM 2658 O O . SER B 1 85 ? -7.707 -26.266 4.637 1 85.12 85 SER B O 1
ATOM 2660 N N . LEU B 1 86 ? -8.344 -24.984 6.309 1 79.81 86 LEU B N 1
ATOM 2661 C CA . LEU B 1 86 ? -9.547 -25.766 6.578 1 79.81 86 LEU B CA 1
ATOM 2662 C C . LEU B 1 86 ? -10.5 -25.719 5.387 1 79.81 86 LEU B C 1
ATOM 2664 O O . LEU B 1 86 ? -11.094 -26.75 5.023 1 79.81 86 LEU B O 1
ATOM 2668 N N . TRP B 1 87 ? -10.68 -24.641 4.781 1 82.19 87 TRP B N 1
ATOM 2669 C CA . TRP B 1 87 ? -11.586 -24.469 3.652 1 82.19 87 TRP B CA 1
ATOM 2670 C C . TRP B 1 87 ? -11.039 -25.172 2.408 1 82.19 87 TRP B C 1
ATOM 2672 O O . TRP B 1 87 ? -11.805 -25.656 1.578 1 82.19 87 TRP B O 1
ATOM 2682 N N . ILE B 1 88 ? -9.805 -25.188 2.297 1 83.06 88 ILE B N 1
ATOM 2683 C CA . ILE B 1 88 ? -9.164 -25.875 1.188 1 83.06 88 ILE B CA 1
ATOM 2684 C C . ILE B 1 88 ? -9.391 -27.375 1.318 1 83.06 88 ILE B C 1
ATOM 2686 O O . ILE B 1 88 ? -9.719 -28.047 0.337 1 83.06 88 ILE B O 1
ATOM 2690 N N . GLU B 1 89 ? -9.203 -27.797 2.49 1 82.44 89 GLU B N 1
ATOM 2691 C CA . GLU B 1 89 ? -9.375 -29.219 2.744 1 82.44 89 GLU B CA 1
ATOM 2692 C C . GLU B 1 89 ? -10.805 -29.672 2.447 1 82.44 89 GLU B C 1
ATOM 2694 O O . GLU B 1 89 ? -11.016 -30.766 1.916 1 82.44 89 GLU B O 1
ATOM 2699 N N . LYS B 1 90 ? -11.727 -28.844 2.775 1 82.31 90 LYS B N 1
ATOM 2700 C CA . LYS B 1 90 ? -13.125 -29.188 2.564 1 82.31 90 LYS B CA 1
ATOM 2701 C C . LYS B 1 90 ? -13.523 -28.984 1.105 1 82.31 90 LYS B C 1
ATOM 2703 O O . LYS B 1 90 ? -14.602 -29.422 0.687 1 82.31 90 LYS B O 1
ATOM 2708 N N . GLY B 1 91 ? -12.719 -28.344 0.363 1 82 91 GLY B N 1
ATOM 2709 C CA . GLY B 1 91 ? -12.977 -28.125 -1.052 1 82 91 GLY B CA 1
ATOM 2710 C C . GLY B 1 91 ? -14.133 -27.172 -1.309 1 82 91 GLY B C 1
ATOM 2711 O O . GLY B 1 91 ? -14.812 -27.266 -2.332 1 82 91 GLY B O 1
ATOM 2712 N N . SER B 1 92 ? -14.375 -26.281 -0.391 1 84.19 92 SER B N 1
ATOM 2713 C CA . SER B 1 92 ? -15.539 -25.406 -0.505 1 84.19 92 SER B CA 1
ATOM 2714 C C . SER B 1 92 ? -15.18 -24.109 -1.227 1 84.19 92 SER B C 1
ATOM 2716 O O . SER B 1 92 ? -16.062 -23.406 -1.723 1 84.19 92 SER B O 1
ATOM 2718 N N . LEU B 1 93 ? -13.953 -23.875 -1.39 1 89.12 93 LEU B N 1
ATOM 2719 C CA . LEU B 1 93 ? -13.539 -22.609 -1.973 1 89.12 93 LEU B CA 1
ATOM 2720 C C . LEU B 1 93 ? -13.562 -22.672 -3.496 1 89.12 93 LEU B C 1
ATOM 2722 O O . LEU B 1 93 ? -13.016 -23.609 -4.09 1 89.12 93 LEU B O 1
ATOM 2726 N N . ARG B 1 94 ? -14.203 -21.734 -4.094 1 88.62 94 ARG B N 1
ATOM 2727 C CA . ARG B 1 94 ? -14.289 -21.672 -5.551 1 88.62 94 ARG B CA 1
ATOM 2728 C C . ARG B 1 94 ? -13.445 -20.531 -6.098 1 88.62 94 ARG B C 1
ATOM 2730 O O . ARG B 1 94 ? -12.945 -20.594 -7.223 1 88.62 94 ARG B O 1
ATOM 2737 N N . GLN B 1 95 ? -13.344 -19.484 -5.305 1 90.94 95 GLN B N 1
ATOM 2738 C CA . GLN B 1 95 ? -12.578 -18.312 -5.727 1 90.94 95 GLN B CA 1
ATOM 2739 C C . GLN B 1 95 ? -11.68 -17.812 -4.602 1 90.94 95 GLN B C 1
ATOM 2741 O O . GLN B 1 95 ? -12.094 -17.766 -3.443 1 90.94 95 GLN B O 1
ATOM 2746 N N . LEU B 1 96 ? -10.5 -17.516 -4.98 1 93.88 96 LEU B N 1
ATOM 2747 C CA . LEU B 1 96 ? -9.516 -17 -4.043 1 93.88 96 LEU B CA 1
ATOM 2748 C C . LEU B 1 96 ? -8.875 -15.719 -4.578 1 93.88 96 LEU B C 1
ATOM 2750 O O . LEU B 1 96 ? -8.375 -15.703 -5.703 1 93.88 96 LEU B O 1
ATOM 2754 N N . ILE B 1 97 ? -9.008 -14.648 -3.869 1 94.75 97 ILE B N 1
ATOM 2755 C CA . ILE B 1 97 ? -8.336 -13.391 -4.199 1 94.75 97 ILE B CA 1
ATOM 2756 C C . ILE B 1 97 ? -7.191 -13.141 -3.223 1 94.75 97 ILE B C 1
ATOM 2758 O O . ILE B 1 97 ? -7.402 -13.094 -2.01 1 94.75 97 ILE B O 1
ATOM 2762 N N . VAL B 1 98 ? -6.023 -12.977 -3.764 1 96.44 98 VAL B N 1
ATOM 2763 C CA . VAL B 1 98 ? -4.844 -12.844 -2.916 1 96.44 98 VAL B CA 1
ATOM 2764 C C . VAL B 1 98 ? -4.156 -11.508 -3.191 1 96.44 98 VAL B C 1
ATOM 2766 O O . VAL B 1 98 ? -3.814 -11.203 -4.336 1 96.44 98 VAL B O 1
ATOM 2769 N N . ASP B 1 99 ? -4.023 -10.727 -2.141 1 95.44 99 ASP B N 1
ATOM 2770 C CA . ASP B 1 99 ? -3.201 -9.523 -2.199 1 95.44 99 ASP B CA 1
ATOM 2771 C C . ASP B 1 99 ? -1.722 -9.859 -2.029 1 95.44 99 ASP B C 1
ATOM 2773 O O . ASP B 1 99 ? -1.242 -10.016 -0.905 1 95.44 99 ASP B O 1
ATOM 2777 N N . MET B 1 100 ? -0.968 -9.797 -3.088 1 93.94 100 MET B N 1
ATOM 2778 C CA . MET B 1 100 ? 0.403 -10.305 -3.084 1 93.94 100 MET B CA 1
ATOM 2779 C C . MET B 1 100 ? 1.333 -9.336 -2.352 1 93.94 100 MET B C 1
ATOM 2781 O O . MET B 1 100 ? 2.428 -9.727 -1.936 1 93.94 100 MET B O 1
ATOM 2785 N N . GLU B 1 101 ? 0.885 -8.156 -2.143 1 88.19 101 GLU B N 1
ATOM 2786 C CA . GLU B 1 101 ? 1.746 -7.137 -1.554 1 88.19 101 GLU B CA 1
ATOM 2787 C C . GLU B 1 101 ? 1.588 -7.09 -0.037 1 88.19 101 GLU B C 1
ATOM 2789 O O . GLU B 1 101 ? 2.371 -6.434 0.654 1 88.19 101 GLU B O 1
ATOM 2794 N N . ALA B 1 102 ? 0.653 -7.766 0.472 1 85.94 102 ALA B N 1
ATOM 2795 C CA . ALA B 1 102 ? 0.361 -7.641 1.897 1 85.94 102 ALA B CA 1
ATOM 2796 C C . ALA B 1 102 ? 0.559 -8.977 2.613 1 85.94 102 ALA B C 1
ATOM 2798 O O . ALA B 1 102 ? 0.156 -9.133 3.77 1 85.94 102 ALA B O 1
ATOM 2799 N N . LEU B 1 103 ? 1.223 -9.859 2.004 1 88.38 103 LEU B N 1
ATOM 2800 C CA . LEU B 1 103 ? 1.358 -11.18 2.605 1 88.38 103 LEU B CA 1
ATOM 2801 C C . LEU B 1 103 ? 2.506 -11.203 3.607 1 88.38 103 LEU B C 1
ATOM 2803 O O . LEU B 1 103 ? 3.512 -10.516 3.426 1 88.38 103 LEU B O 1
ATOM 2807 N N . PRO B 1 104 ? 2.367 -11.969 4.664 1 87.5 104 PRO B N 1
ATOM 2808 C CA . PRO B 1 104 ? 3.422 -12.094 5.672 1 87.5 104 PRO B CA 1
ATOM 2809 C C . PRO B 1 104 ? 4.547 -13.031 5.234 1 87.5 104 PRO B C 1
ATOM 2811 O O . PRO B 1 104 ? 5.406 -13.383 6.043 1 87.5 104 PRO B O 1
ATOM 2814 N N . VAL B 1 105 ? 4.562 -13.516 4 1 90.06 105 VAL B N 1
ATOM 2815 C CA . VAL B 1 105 ? 5.586 -14.391 3.438 1 90.06 105 VAL B CA 1
ATOM 2816 C C . VAL B 1 105 ? 6.109 -13.805 2.131 1 90.06 105 VAL B C 1
ATOM 2818 O O . VAL B 1 105 ? 5.531 -12.859 1.592 1 90.06 105 VAL B O 1
ATOM 2821 N N . SER B 1 106 ? 7.25 -14.352 1.673 1 91.94 106 SER B N 1
ATOM 2822 C CA . SER B 1 106 ? 7.801 -13.883 0.407 1 91.94 106 SER B CA 1
ATOM 2823 C C . SER B 1 106 ? 6.895 -14.25 -0.763 1 91.94 106 SER B C 1
ATOM 2825 O O . SER B 1 106 ? 6.051 -15.141 -0.644 1 91.94 106 SER B O 1
ATOM 2827 N N . CYS B 1 107 ? 7.078 -13.609 -1.8 1 94 107 CYS B N 1
ATOM 2828 C CA . CYS B 1 107 ? 6.285 -13.867 -2.998 1 94 107 CYS B CA 1
ATOM 2829 C C . CYS B 1 107 ? 6.496 -15.289 -3.494 1 94 107 CYS B C 1
ATOM 2831 O O . CYS B 1 107 ? 5.535 -15.977 -3.854 1 94 107 CYS B O 1
ATOM 2833 N N . ILE B 1 108 ? 7.723 -15.742 -3.475 1 93.94 108 ILE B N 1
ATOM 2834 C CA . ILE B 1 108 ? 8.039 -17.078 -3.955 1 93.94 108 ILE B CA 1
ATOM 2835 C C . ILE B 1 108 ? 7.328 -18.125 -3.09 1 93.94 108 ILE B C 1
ATOM 2837 O O . ILE B 1 108 ? 6.715 -19.062 -3.607 1 93.94 108 ILE B O 1
ATOM 2841 N N . GLU B 1 109 ? 7.395 -17.875 -1.811 1 93.31 109 GLU B N 1
ATOM 2842 C CA . GLU B 1 109 ? 6.73 -18.797 -0.89 1 93.31 109 GLU B CA 1
ATOM 2843 C C . GLU B 1 109 ? 5.219 -18.797 -1.104 1 93.31 109 GLU B C 1
ATOM 2845 O O . GLU B 1 109 ? 4.586 -19.859 -1.107 1 93.31 109 GLU B O 1
ATOM 2850 N N . ALA B 1 110 ? 4.699 -17.688 -1.248 1 95.25 110 ALA B N 1
ATOM 2851 C CA . ALA B 1 110 ? 3.266 -17.562 -1.502 1 95.25 110 ALA B CA 1
ATOM 2852 C C . ALA B 1 110 ? 2.875 -18.281 -2.789 1 95.25 110 ALA B C 1
ATOM 2854 O O . ALA B 1 110 ? 1.89 -19.031 -2.816 1 95.25 110 ALA B O 1
ATOM 2855 N N . LEU B 1 111 ? 3.633 -18.062 -3.828 1 95.25 111 LEU B N 1
ATOM 2856 C CA . LEU B 1 111 ? 3.35 -18.703 -5.113 1 95.25 111 LEU B CA 1
ATOM 2857 C C . LEU B 1 111 ? 3.469 -20.219 -5.016 1 95.25 111 LEU B C 1
ATOM 2859 O O . LEU B 1 111 ? 2.707 -20.938 -5.656 1 95.25 111 LEU B O 1
ATOM 2863 N N . ASN B 1 112 ? 4.426 -20.625 -4.215 1 93.75 112 ASN B N 1
ATOM 2864 C CA . ASN B 1 112 ? 4.535 -22.062 -3.977 1 93.75 112 ASN B CA 1
ATOM 2865 C C . ASN B 1 112 ? 3.248 -22.641 -3.393 1 93.75 112 ASN B C 1
ATOM 2867 O O . ASN B 1 112 ? 2.75 -23.656 -3.865 1 93.75 112 ASN B O 1
ATOM 2871 N N . GLN B 1 113 ? 2.781 -22 -2.467 1 93.75 113 GLN B N 1
ATOM 2872 C CA . GLN B 1 113 ? 1.549 -22.438 -1.82 1 93.75 113 GLN B CA 1
ATOM 2873 C C . GLN B 1 113 ? 0.371 -22.375 -2.789 1 93.75 113 GLN B C 1
ATOM 2875 O O . GLN B 1 113 ? -0.446 -23.297 -2.836 1 93.75 113 GLN B O 1
ATOM 2880 N N . LEU B 1 114 ? 0.3 -21.406 -3.561 1 95.12 114 LEU B N 1
ATOM 2881 C CA . LEU B 1 114 ? -0.813 -21.203 -4.48 1 95.12 114 LEU B CA 1
ATOM 2882 C C . LEU B 1 114 ? -0.768 -22.219 -5.621 1 95.12 114 LEU B C 1
ATOM 2884 O O . LEU B 1 114 ? -1.81 -22.703 -6.07 1 95.12 114 LEU B O 1
ATOM 2888 N N . ARG B 1 115 ? 0.413 -22.5 -6.066 1 93.31 115 ARG B N 1
ATOM 2889 C CA . ARG B 1 115 ? 0.564 -23.531 -7.09 1 93.31 115 ARG B CA 1
ATOM 2890 C C . ARG B 1 115 ? 0.075 -24.891 -6.578 1 93.31 115 ARG B C 1
ATOM 2892 O O . ARG B 1 115 ? -0.637 -25.609 -7.285 1 93.31 115 ARG B O 1
ATOM 2899 N N . ALA B 1 116 ? 0.507 -25.172 -5.398 1 91.06 116 ALA B N 1
ATOM 2900 C CA . ALA B 1 116 ? 0.076 -26.422 -4.793 1 91.06 116 ALA B CA 1
ATOM 2901 C C . ALA B 1 116 ? -1.443 -26.484 -4.664 1 91.06 116 ALA B C 1
ATOM 2903 O O . ALA B 1 116 ? -2.061 -27.516 -4.945 1 91.06 116 ALA B O 1
ATOM 2904 N N . LEU B 1 117 ? -1.994 -25.406 -4.262 1 91.75 117 LEU B N 1
ATOM 2905 C CA . LEU B 1 117 ? -3.443 -25.312 -4.117 1 91.75 117 LEU B CA 1
ATOM 2906 C C . LEU B 1 117 ? -4.141 -25.516 -5.457 1 91.75 117 LEU B C 1
ATOM 2908 O O . LEU B 1 117 ? -5.129 -26.25 -5.543 1 91.75 117 LEU B O 1
ATOM 2912 N N . SER B 1 118 ? -3.641 -24.922 -6.457 1 90.06 118 SER B N 1
ATOM 2913 C CA . SER B 1 118 ? -4.223 -25.031 -7.789 1 90.06 118 SER B CA 1
ATOM 2914 C C . SER B 1 118 ? -4.145 -26.469 -8.312 1 90.06 118 SER B C 1
ATOM 2916 O O . SER B 1 118 ? -5.027 -26.922 -9.039 1 90.06 118 SER B O 1
ATOM 2918 N N . TRP B 1 119 ? -3.1 -27.109 -7.887 1 86.06 119 TRP B N 1
ATOM 2919 C CA . TRP B 1 119 ? -2.932 -28.5 -8.297 1 86.06 119 TRP B CA 1
ATOM 2920 C C . TRP B 1 119 ? -3.9 -29.406 -7.547 1 86.06 119 TRP B C 1
ATOM 2922 O O . TRP B 1 119 ? -4.477 -30.328 -8.133 1 86.06 119 TRP B O 1
ATOM 2932 N N . GLN B 1 120 ? -4.055 -29.125 -6.336 1 86.5 120 GLN B N 1
ATOM 2933 C CA . GLN B 1 120 ? -4.922 -29.953 -5.496 1 86.5 120 GLN B CA 1
ATOM 2934 C C . GLN B 1 120 ? -6.391 -29.75 -5.875 1 86.5 120 GLN B C 1
ATOM 2936 O O . GLN B 1 120 ? -7.168 -30.719 -5.875 1 86.5 120 GLN B O 1
ATOM 2941 N N . GLN B 1 121 ? -6.711 -28.531 -6.129 1 88.62 121 GLN B N 1
ATOM 2942 C CA . GLN B 1 121 ? -8.07 -28.188 -6.512 1 88.62 121 GLN B CA 1
ATOM 2943 C C . GLN B 1 121 ? -8.102 -27.484 -7.871 1 88.62 121 GLN B C 1
ATOM 2945 O O . GLN B 1 121 ? -7.895 -26.281 -7.965 1 88.62 121 GLN B O 1
ATOM 2950 N N . SER B 1 122 ? -8.578 -28.203 -8.844 1 85.25 122 SER B N 1
ATOM 2951 C CA . SER B 1 122 ? -8.469 -27.719 -10.219 1 85.25 122 SER B CA 1
ATOM 2952 C C . SER B 1 122 ? -9.578 -26.719 -10.539 1 85.25 122 SER B C 1
ATOM 2954 O O . SER B 1 122 ? -9.477 -25.969 -11.508 1 85.25 122 SER B O 1
ATOM 2956 N N . ASP B 1 123 ? -10.609 -26.703 -9.719 1 87.38 123 ASP B N 1
ATOM 2957 C CA . ASP B 1 123 ? -11.758 -25.875 -10.062 1 87.38 123 ASP B CA 1
ATOM 2958 C C . ASP B 1 123 ? -11.703 -24.531 -9.336 1 87.38 123 ASP B C 1
ATOM 2960 O O . ASP B 1 123 ? -12.578 -23.688 -9.516 1 87.38 123 ASP B O 1
ATOM 2964 N N . ILE B 1 124 ? -10.672 -24.312 -8.602 1 91.12 124 ILE B N 1
ATOM 2965 C CA . ILE B 1 124 ? -10.555 -23.062 -7.871 1 91.12 124 ILE B CA 1
ATOM 2966 C C . ILE B 1 124 ? -9.992 -21.969 -8.789 1 91.12 124 ILE B C 1
ATOM 2968 O O . ILE B 1 124 ? -9.055 -22.219 -9.547 1 91.12 124 ILE B O 1
ATOM 2972 N N . GLN B 1 125 ? -10.633 -20.875 -8.844 1 92.19 125 GLN B N 1
ATOM 2973 C CA . GLN B 1 125 ? -10.094 -19.719 -9.539 1 92.19 125 GLN B CA 1
ATOM 2974 C C . GLN B 1 125 ? -9.289 -18.828 -8.594 1 92.19 125 GLN B C 1
ATOM 2976 O O . GLN B 1 125 ? -9.812 -18.375 -7.57 1 92.19 125 GLN B O 1
ATOM 2981 N N . ILE B 1 126 ? -8.039 -18.531 -8.945 1 94.25 126 ILE B N 1
ATOM 2982 C CA . ILE B 1 126 ? -7.16 -17.766 -8.078 1 94.25 126 ILE B CA 1
ATOM 2983 C C . ILE B 1 126 ? -6.812 -16.438 -8.75 1 94.25 126 ILE B C 1
ATOM 2985 O O . ILE B 1 126 ? -6.25 -16.406 -9.844 1 94.25 126 ILE B O 1
ATOM 2989 N N . TYR B 1 127 ? -7.168 -15.406 -8.109 1 94.44 127 TYR B N 1
ATOM 2990 C CA . TYR B 1 127 ? -6.875 -14.055 -8.555 1 94.44 127 TYR B CA 1
ATOM 2991 C C . TYR B 1 127 ? -5.781 -13.422 -7.699 1 94.44 127 TYR B C 1
ATOM 2993 O O . TYR B 1 127 ? -5.887 -13.391 -6.469 1 94.44 127 TYR B O 1
ATOM 3001 N N . LEU B 1 128 ? -4.766 -12.93 -8.359 1 95.81 128 LEU B N 1
ATOM 3002 C CA . LEU B 1 128 ? -3.652 -12.297 -7.664 1 95.81 128 LEU B CA 1
ATOM 3003 C C . LEU B 1 128 ? -3.637 -10.797 -7.918 1 95.81 128 LEU B C 1
ATOM 3005 O O . LEU B 1 128 ? -3.611 -10.352 -9.07 1 95.81 128 LEU B O 1
ATOM 3009 N N . LEU B 1 129 ? -3.762 -10.031 -6.852 1 95.12 129 LEU B N 1
ATOM 3010 C CA . LEU B 1 129 ? -3.607 -8.586 -6.941 1 95.12 129 LEU B CA 1
ATOM 3011 C C . LEU B 1 129 ? -2.145 -8.188 -6.785 1 95.12 129 LEU B C 1
ATOM 3013 O O . LEU B 1 129 ? -1.522 -8.477 -5.762 1 95.12 129 LEU B O 1
ATOM 3017 N N . VAL B 1 130 ? -1.585 -7.531 -7.805 1 93.44 130 VAL B N 1
ATOM 3018 C CA . VAL B 1 130 ? -0.164 -7.203 -7.82 1 93.44 130 VAL B CA 1
ATOM 3019 C C . VAL B 1 130 ? 0.021 -5.727 -8.156 1 93.44 130 VAL B C 1
ATOM 3021 O O . VAL B 1 130 ? -0.842 -5.113 -8.789 1 93.44 130 VAL B O 1
ATOM 3024 N N . SER B 1 131 ? 1.124 -5.184 -7.621 1 87.56 131 SER B N 1
ATOM 3025 C CA . SER B 1 131 ? 1.479 -3.809 -7.957 1 87.56 131 SER B CA 1
ATOM 3026 C C . SER B 1 131 ? 1.906 -3.689 -9.414 1 87.56 131 SER B C 1
ATOM 3028 O O . SER B 1 131 ? 2.564 -4.586 -9.953 1 87.56 131 SER B O 1
ATOM 3030 N N . ASP B 1 132 ? 1.581 -2.6 -10.039 1 81.19 132 ASP B N 1
ATOM 3031 C CA . ASP B 1 132 ? 1.979 -2.363 -11.422 1 81.19 132 ASP B CA 1
ATOM 3032 C C . ASP B 1 132 ? 3.361 -1.722 -11.492 1 81.19 132 ASP B C 1
ATOM 3034 O O . ASP B 1 132 ? 3.812 -1.325 -12.57 1 81.19 132 ASP B O 1
ATOM 3038 N N . LYS B 1 133 ? 4.023 -1.584 -10.43 1 75.31 133 LYS B N 1
ATOM 3039 C CA . LYS B 1 133 ? 5.262 -0.814 -10.359 1 75.31 133 LYS B CA 1
ATOM 3040 C C . LYS B 1 133 ? 6.371 -1.49 -11.164 1 75.31 133 LYS B C 1
ATOM 3042 O O . LYS B 1 133 ? 7.168 -0.816 -11.82 1 75.31 133 LYS B O 1
ATOM 3047 N N . THR B 1 134 ? 6.41 -2.816 -11.148 1 80.12 134 THR B N 1
ATOM 3048 C CA . THR B 1 134 ? 7.492 -3.537 -11.812 1 80.12 134 THR B CA 1
ATOM 3049 C C . THR B 1 134 ? 6.934 -4.574 -12.781 1 80.12 134 THR B C 1
ATOM 3051 O O . THR B 1 134 ? 6.363 -5.582 -12.359 1 80.12 134 THR B O 1
ATOM 3054 N N . SER B 1 135 ? 7.184 -4.359 -13.984 1 86.94 135 SER B N 1
ATOM 3055 C CA . SER B 1 135 ? 6.668 -5.23 -15.031 1 86.94 135 SER B CA 1
ATOM 3056 C C . SER B 1 135 ? 7.25 -6.637 -14.922 1 86.94 135 SER B C 1
ATOM 3058 O O . SER B 1 135 ? 6.543 -7.625 -15.141 1 86.94 135 SER B O 1
ATOM 3060 N N . ALA B 1 136 ? 8.531 -6.715 -14.57 1 88.81 136 ALA B N 1
ATOM 3061 C CA . ALA B 1 136 ? 9.172 -8.023 -14.469 1 88.81 136 ALA B CA 1
ATOM 3062 C C . ALA B 1 136 ? 8.516 -8.875 -13.383 1 88.81 136 ALA B C 1
ATOM 3064 O O . ALA B 1 136 ? 8.336 -10.078 -13.562 1 88.81 136 ALA B O 1
ATOM 3065 N N . ILE B 1 137 ? 8.148 -8.258 -12.344 1 90.62 137 ILE B N 1
ATOM 3066 C CA . ILE B 1 137 ? 7.512 -8.977 -11.242 1 90.62 137 ILE B CA 1
ATOM 3067 C C . ILE B 1 137 ? 6.129 -9.461 -11.672 1 90.62 137 ILE B C 1
ATOM 3069 O O . ILE B 1 137 ? 5.773 -10.617 -11.445 1 90.62 137 ILE B O 1
ATOM 3073 N N . THR B 1 138 ? 5.414 -8.594 -12.305 1 91.5 138 THR B N 1
ATOM 3074 C CA . THR B 1 138 ? 4.078 -8.953 -12.773 1 91.5 138 THR B CA 1
ATOM 3075 C C . THR B 1 138 ? 4.152 -10.109 -13.766 1 91.5 138 THR B C 1
ATOM 3077 O O . THR B 1 138 ? 3.361 -11.055 -13.68 1 91.5 138 THR B O 1
ATOM 3080 N N . GLN B 1 139 ? 5.09 -10.047 -14.641 1 91.25 139 GLN B N 1
ATOM 3081 C CA . GLN B 1 139 ? 5.262 -11.117 -15.625 1 91.25 139 GLN B CA 1
ATOM 3082 C C . GLN B 1 139 ? 5.645 -12.43 -14.953 1 91.25 139 GLN B C 1
ATOM 3084 O O . GLN B 1 139 ? 5.133 -13.492 -15.312 1 91.25 139 GLN B O 1
ATOM 3089 N N . 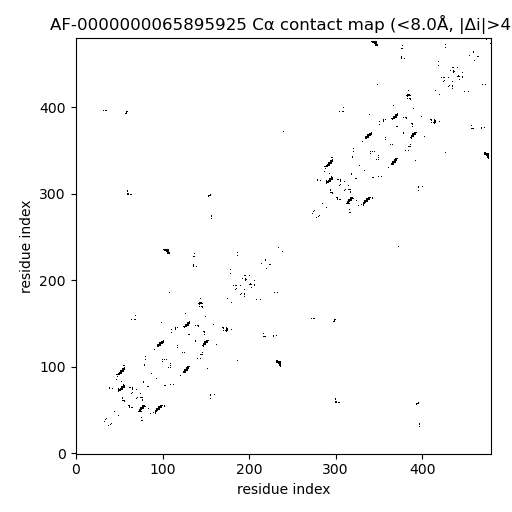PHE B 1 140 ? 6.512 -12.328 -14.062 1 93.62 140 PHE B N 1
ATOM 3090 C CA . PHE B 1 140 ? 6.918 -13.508 -13.312 1 93.62 140 PHE B CA 1
ATOM 3091 C C . PHE B 1 140 ? 5.719 -14.18 -12.656 1 93.62 140 PHE B C 1
ATOM 3093 O O . PHE B 1 140 ? 5.531 -15.391 -12.773 1 93.62 140 PHE B O 1
ATOM 3100 N N . ILE B 1 141 ? 4.953 -13.391 -12 1 93.44 141 ILE B N 1
ATOM 3101 C CA . ILE B 1 141 ? 3.793 -13.898 -11.281 1 93.44 141 ILE B CA 1
ATOM 3102 C C . ILE B 1 141 ? 2.801 -14.508 -12.266 1 93.44 141 ILE B C 1
ATOM 3104 O O . ILE B 1 141 ? 2.223 -15.57 -12 1 93.44 141 ILE B O 1
ATOM 3108 N N . ARG B 1 142 ? 2.635 -13.922 -13.391 1 91.31 142 ARG B N 1
ATOM 3109 C CA . ARG B 1 142 ? 1.741 -14.43 -14.422 1 91.31 142 ARG B CA 1
ATOM 3110 C C . ARG B 1 142 ? 2.184 -15.812 -14.906 1 91.31 142 ARG B C 1
ATOM 3112 O O . ARG B 1 142 ? 1.351 -16.656 -15.211 1 91.31 142 ARG B O 1
ATOM 3119 N N . MET B 1 143 ? 3.438 -16.031 -14.898 1 92.12 143 MET B N 1
ATOM 3120 C CA . MET B 1 143 ? 3.988 -17.266 -15.445 1 92.12 143 MET B CA 1
ATOM 3121 C C . MET B 1 143 ? 4.094 -18.328 -14.359 1 92.12 143 MET B C 1
ATOM 3123 O O . MET B 1 143 ? 4.383 -19.5 -14.656 1 92.12 143 MET B O 1
ATOM 3127 N N . ALA B 1 144 ? 3.879 -17.984 -13.18 1 93.06 144 ALA B N 1
ATOM 3128 C CA . ALA B 1 144 ? 4.105 -18.891 -12.062 1 93.06 144 ALA B CA 1
ATOM 3129 C C . ALA B 1 144 ? 3.018 -19.969 -12 1 93.06 144 ALA B C 1
ATOM 3131 O O . ALA B 1 144 ? 3.205 -21.016 -11.375 1 93.06 144 ALA B O 1
ATOM 3132 N N . GLY B 1 145 ? 1.899 -19.75 -12.578 1 89.81 145 GLY B N 1
ATOM 3133 C CA . GLY B 1 145 ? 0.814 -20.719 -12.547 1 89.81 145 GLY B CA 1
ATOM 3134 C C . GLY B 1 145 ? -0.443 -20.219 -13.242 1 89.81 145 GLY B C 1
ATOM 3135 O O . GLY B 1 145 ? -0.407 -19.234 -13.984 1 89.81 145 GLY B O 1
ATOM 3136 N N . ARG B 1 146 ? -1.519 -21.031 -13.062 1 88.44 146 ARG B N 1
ATOM 3137 C CA . ARG B 1 146 ? -2.814 -20.688 -13.633 1 88.44 146 ARG B CA 1
ATOM 3138 C C . ARG B 1 146 ? -3.547 -19.672 -12.758 1 88.44 146 ARG B C 1
ATOM 3140 O O . ARG B 1 146 ? -4.535 -20.016 -12.102 1 88.44 146 ARG B O 1
ATOM 3147 N N . PHE B 1 147 ? -3.055 -18.469 -12.82 1 92.62 147 PHE B N 1
ATOM 3148 C CA . PHE B 1 147 ? -3.609 -17.406 -11.992 1 92.62 147 PHE B CA 1
ATOM 3149 C C . PHE B 1 147 ? -4.137 -16.266 -12.852 1 92.62 147 PHE B C 1
ATOM 3151 O O . PHE B 1 147 ? -3.621 -16.016 -13.945 1 92.62 147 PHE B O 1
ATOM 3158 N N . PHE B 1 148 ? -5.184 -15.719 -12.406 1 92.69 148 PHE B N 1
ATOM 3159 C CA . PHE B 1 148 ? -5.594 -14.414 -12.922 1 92.69 148 PHE B CA 1
ATOM 3160 C C . PHE B 1 148 ? -4.852 -13.289 -12.211 1 92.69 148 PHE B C 1
ATOM 3162 O O . PHE B 1 148 ? -4.91 -13.172 -10.984 1 92.69 148 PHE B O 1
ATOM 3169 N N . VAL B 1 149 ? -4.16 -12.477 -12.977 1 93.5 149 VAL B N 1
ATOM 3170 C CA . VAL B 1 149 ? -3.357 -11.414 -12.383 1 93.5 149 VAL B CA 1
ATOM 3171 C C . VAL B 1 149 ? -4.008 -10.062 -12.656 1 93.5 149 VAL B C 1
ATOM 3173 O O . VAL B 1 149 ? -4.246 -9.703 -13.812 1 93.5 149 VAL B O 1
ATOM 3176 N N . LEU B 1 150 ? -4.32 -9.43 -11.617 1 93.12 150 LEU B N 1
ATOM 3177 C CA . LEU B 1 150 ? -4.953 -8.117 -11.695 1 93.12 150 LEU B CA 1
ATOM 3178 C C . LEU B 1 150 ? -4.094 -7.055 -11.023 1 93.12 150 LEU B C 1
ATOM 3180 O O . LEU B 1 150 ? -3.35 -7.355 -10.086 1 93.12 150 LEU B O 1
ATOM 3184 N N . SER B 1 151 ? -4.258 -5.859 -11.523 1 93.62 151 SER B N 1
ATOM 3185 C CA . SER B 1 151 ? -3.588 -4.742 -10.867 1 93.62 151 SER B CA 1
ATOM 3186 C C . SER B 1 151 ? -4.223 -4.43 -9.516 1 93.62 151 SER B C 1
ATOM 3188 O O . SER B 1 151 ? -5.449 -4.383 -9.398 1 93.62 151 SER B O 1
ATOM 3190 N N . ARG B 1 152 ? -3.365 -4.211 -8.531 1 91.69 152 ARG B N 1
ATOM 3191 C CA . ARG B 1 152 ? -3.84 -3.842 -7.203 1 91.69 152 ARG B CA 1
ATOM 3192 C C . ARG B 1 152 ? -4.535 -2.484 -7.227 1 91.69 152 ARG B C 1
ATOM 3194 O O . ARG B 1 152 ? -5.332 -2.174 -6.34 1 91.69 152 ARG B O 1
ATOM 3201 N N . ARG B 1 153 ? -4.242 -1.696 -8.227 1 87.25 153 ARG B N 1
ATOM 3202 C CA . ARG B 1 153 ? -4.77 -0.338 -8.305 1 87.25 153 ARG B CA 1
ATOM 3203 C C . ARG B 1 153 ? -6.02 -0.287 -9.18 1 87.25 153 ARG B C 1
ATOM 3205 O O . ARG B 1 153 ? -6.609 0.779 -9.367 1 87.25 153 ARG B O 1
ATOM 3212 N N . GLN B 1 154 ? -6.332 -1.376 -9.68 1 87.12 154 GLN B N 1
ATOM 3213 C CA . GLN B 1 154 ? -7.531 -1.427 -10.508 1 87.12 154 GLN B CA 1
ATOM 3214 C C . GLN B 1 154 ? -8.766 -0.993 -9.711 1 87.12 154 GLN B C 1
ATOM 3216 O O . GLN B 1 154 ? -8.883 -1.306 -8.531 1 87.12 154 GLN B O 1
ATOM 3221 N N . ASN B 1 155 ? -9.625 -0.32 -10.406 1 84.56 155 ASN B N 1
ATOM 3222 C CA . ASN B 1 155 ? -10.844 0.104 -9.719 1 84.56 155 ASN B CA 1
ATOM 3223 C C . ASN B 1 155 ? -11.734 -1.085 -9.375 1 84.56 155 ASN B C 1
ATOM 3225 O O . ASN B 1 155 ? -11.641 -2.141 -10.008 1 84.56 155 ASN B O 1
ATOM 3229 N N . LEU B 1 156 ? -12.602 -0.922 -8.414 1 84.81 156 LEU B N 1
ATOM 3230 C CA . LEU B 1 156 ? -13.414 -1.998 -7.859 1 84.81 156 LEU B CA 1
ATOM 3231 C C . LEU B 1 156 ? -14.352 -2.572 -8.922 1 84.81 156 LEU B C 1
ATOM 3233 O O . LEU B 1 156 ? -14.57 -3.785 -8.969 1 84.81 156 LEU B O 1
ATOM 3237 N N . ALA B 1 157 ? -14.844 -1.744 -9.773 1 83.94 157 ALA B N 1
ATOM 3238 C CA . ALA B 1 157 ? -15.742 -2.201 -10.828 1 83.94 157 ALA B CA 1
ATOM 3239 C C . ALA B 1 157 ? -15.016 -3.139 -11.797 1 83.94 157 ALA B C 1
ATOM 3241 O O . ALA B 1 157 ? -15.562 -4.164 -12.203 1 83.94 157 ALA B O 1
ATOM 3242 N N . SER B 1 158 ? -13.844 -2.75 -12.125 1 87.5 158 SER B N 1
ATOM 3243 C CA . SER B 1 158 ? -13.039 -3.57 -13.023 1 87.5 158 SER B CA 1
ATOM 3244 C C . SER B 1 158 ? -12.672 -4.902 -12.383 1 87.5 158 SER B C 1
ATOM 3246 O O . SER B 1 158 ? -12.641 -5.938 -13.055 1 87.5 158 SER B O 1
ATOM 3248 N N . VAL B 1 159 ? -12.383 -4.891 -11.109 1 88.62 159 VAL B N 1
ATOM 3249 C CA . VAL B 1 159 ? -12.086 -6.121 -10.391 1 88.62 159 VAL B CA 1
ATOM 3250 C C . VAL B 1 159 ? -13.305 -7.035 -10.398 1 88.62 159 VAL B C 1
ATOM 3252 O O . VAL B 1 159 ? -13.188 -8.242 -10.648 1 88.62 159 VAL B O 1
ATOM 3255 N N . ARG B 1 160 ? -14.414 -6.504 -10.141 1 85.06 160 ARG B N 1
ATOM 3256 C CA . ARG B 1 160 ? -15.648 -7.281 -10.148 1 85.06 160 ARG B CA 1
ATOM 3257 C C . ARG B 1 160 ? -15.891 -7.922 -11.516 1 85.06 160 ARG B C 1
ATOM 3259 O O . ARG B 1 160 ? -16.266 -9.094 -11.602 1 85.06 160 ARG B O 1
ATOM 3266 N N . GLU B 1 161 ? -15.688 -7.145 -12.516 1 86.44 161 GLU B N 1
ATOM 3267 C CA . GLU B 1 161 ? -15.859 -7.656 -13.875 1 86.44 161 GLU B CA 1
ATOM 3268 C C . GLU B 1 161 ? -14.906 -8.82 -14.148 1 86.44 161 GLU B C 1
ATOM 3270 O O . GLU B 1 161 ? -15.297 -9.805 -14.781 1 86.44 161 GLU B O 1
ATOM 3275 N N . ALA B 1 162 ? -13.742 -8.656 -13.695 1 87.19 162 ALA B N 1
ATOM 3276 C CA . ALA B 1 162 ? -12.758 -9.719 -13.883 1 87.19 162 ALA B CA 1
ATOM 3277 C C . ALA B 1 162 ? -13.172 -10.992 -13.164 1 87.19 162 ALA B C 1
ATOM 3279 O O . ALA B 1 162 ? -13.016 -12.094 -13.695 1 87.19 162 ALA B O 1
ATOM 3280 N N . LEU B 1 163 ? -13.688 -10.844 -12.023 1 83.81 163 LEU B N 1
ATOM 3281 C CA . LEU B 1 163 ? -14.086 -11.984 -11.211 1 83.81 163 LEU B CA 1
ATOM 3282 C C . LEU B 1 163 ? -15.289 -12.695 -11.82 1 83.81 163 LEU B C 1
ATOM 3284 O O . LEU B 1 163 ? -15.461 -13.906 -11.633 1 83.81 163 LEU B O 1
ATOM 3288 N N . LEU B 1 164 ? -16.078 -11.961 -12.477 1 81.69 164 LEU B N 1
ATOM 3289 C CA . LEU B 1 164 ? -17.297 -12.516 -13.039 1 81.69 164 LEU B CA 1
ATOM 3290 C C . LEU B 1 164 ? -17.062 -13.07 -14.438 1 81.69 164 LEU B C 1
ATOM 3292 O O . LEU B 1 164 ? -17.891 -13.82 -14.961 1 81.69 164 LEU B O 1
ATOM 3296 N N . SER B 1 165 ? -15.922 -12.578 -14.883 1 78.88 165 SER B N 1
ATOM 3297 C CA . SER B 1 165 ? -15.625 -13.031 -16.234 1 78.88 165 SER B CA 1
ATOM 3298 C C . SER B 1 165 ? -15.211 -14.492 -16.25 1 78.88 165 SER B C 1
ATOM 3300 O O . SER B 1 165 ? -14.594 -14.984 -15.312 1 78.88 165 SER B O 1
ATOM 3302 N N . ALA B 1 166 ? -15.922 -15.398 -16.844 1 64.44 166 ALA B N 1
ATOM 3303 C CA . ALA B 1 166 ? -15.672 -16.844 -16.953 1 64.44 166 ALA B CA 1
ATOM 3304 C C . ALA B 1 166 ? -14.422 -17.109 -17.797 1 64.44 166 ALA B C 1
ATOM 3306 O O . ALA B 1 166 ? -14.234 -18.219 -18.297 1 64.44 166 ALA B O 1
ATOM 3307 N N . SER B 1 167 ? -13.531 -16.094 -17.859 1 66 167 SER B N 1
ATOM 3308 C CA . SER B 1 167 ? -12.398 -16.344 -18.75 1 66 167 SER B CA 1
ATOM 3309 C C . SER B 1 167 ? -11.312 -17.156 -18.031 1 66 167 SER B C 1
ATOM 3311 O O . SER B 1 167 ? -11.172 -17.078 -16.812 1 66 167 SER B O 1
ATOM 3313 N N . LYS B 1 168 ? -10.836 -18.188 -18.781 1 66.38 168 LYS B N 1
ATOM 3314 C CA . LYS B 1 168 ? -9.727 -18.984 -18.281 1 66.38 168 LYS B CA 1
ATOM 3315 C C . LYS B 1 168 ? -8.414 -18.203 -18.312 1 66.38 168 LYS B C 1
ATOM 3317 O O . LYS B 1 168 ? -8.195 -17.391 -19.203 1 66.38 168 LYS B O 1
ATOM 3322 N N . PRO B 1 169 ? -7.664 -18.312 -17.125 1 63.41 169 PRO B N 1
ATOM 3323 C CA . PRO B 1 169 ? -6.359 -17.641 -17.156 1 63.41 169 PRO B CA 1
ATOM 3324 C C . PRO B 1 169 ? -5.512 -18.062 -18.359 1 63.41 169 PRO B C 1
ATOM 3326 O O . PRO B 1 169 ? -5.684 -19.172 -18.891 1 63.41 169 PRO B O 1
ATOM 3329 N N . ARG B 1 170 ? -4.855 -17.125 -19.094 1 57.88 170 ARG B N 1
ATOM 3330 C CA . ARG B 1 170 ? -3.969 -17.406 -20.219 1 57.88 170 ARG B CA 1
ATOM 3331 C C . ARG B 1 170 ? -2.816 -18.312 -19.781 1 57.88 170 ARG B C 1
ATOM 3333 O O . ARG B 1 170 ? -2.027 -17.953 -18.906 1 57.88 170 ARG B O 1
ATOM 3340 N N . LEU B 1 171 ? -2.967 -19.656 -19.812 1 59.34 171 LEU B N 1
ATOM 3341 C CA . LEU B 1 171 ? -2.021 -20.672 -19.344 1 59.34 171 LEU B CA 1
ATOM 3342 C C . LEU B 1 171 ? -0.824 -20.766 -20.281 1 59.34 171 LEU B C 1
ATOM 3344 O O . LEU B 1 171 ? 0.184 -21.391 -19.953 1 59.34 171 LEU B O 1
ATOM 3348 N N . SER B 1 172 ? -0.836 -20.266 -21.547 1 58.41 172 SER B N 1
ATOM 3349 C CA . SER B 1 172 ? 0.074 -20.797 -22.547 1 58.41 172 SER B CA 1
ATOM 3350 C C . SER B 1 172 ? 1.53 -20.562 -22.156 1 58.41 172 SER B C 1
ATOM 3352 O O . SER B 1 172 ? 2.414 -21.328 -22.547 1 58.41 172 SER B O 1
ATOM 3354 N N . GLU B 1 173 ? 1.828 -19.688 -21.203 1 69.25 173 GLU B N 1
ATOM 3355 C CA . GLU B 1 173 ? 3.258 -19.469 -21 1 69.25 173 GLU B CA 1
ATOM 3356 C C . GLU B 1 173 ? 3.625 -19.516 -19.516 1 69.25 173 GLU B C 1
ATOM 3358 O O . GLU B 1 173 ? 4.418 -18.703 -19.031 1 69.25 173 GLU B O 1
ATOM 3363 N N . SER B 1 174 ? 3.283 -20.719 -18.812 1 83.19 174 SER B N 1
ATOM 3364 C CA . SER B 1 174 ? 3.594 -20.844 -17.391 1 83.19 174 SER B CA 1
ATOM 3365 C C . SER B 1 174 ? 4.871 -21.656 -17.172 1 83.19 174 SER B C 1
ATOM 3367 O O . SER B 1 174 ? 5.273 -22.438 -18.031 1 83.19 174 SER B O 1
ATOM 3369 N N . PHE B 1 175 ? 5.512 -21.422 -16.094 1 91.81 175 PHE B N 1
ATOM 3370 C CA . PHE B 1 175 ? 6.676 -22.219 -15.703 1 91.81 175 PHE B CA 1
ATOM 3371 C C . PHE B 1 175 ? 6.312 -23.688 -15.562 1 91.81 175 PHE B C 1
ATOM 3373 O O . PHE B 1 175 ? 5.297 -24.016 -14.953 1 91.81 175 PHE B O 1
ATOM 3380 N N . SER B 1 176 ? 7.148 -24.516 -16.172 1 89.44 176 SER B N 1
ATOM 3381 C CA . SER B 1 176 ? 6.996 -25.953 -15.938 1 89.44 176 SER B CA 1
ATOM 3382 C C . SER B 1 176 ? 7.324 -26.312 -14.484 1 89.44 176 SER B C 1
ATOM 3384 O O . SER B 1 176 ? 7.848 -25.469 -13.742 1 89.44 176 SER B O 1
ATOM 3386 N N . ARG B 1 177 ? 7.035 -27.531 -14.109 1 89.12 177 ARG B N 1
ATOM 3387 C CA . ARG B 1 177 ? 7.359 -28.016 -12.766 1 89.12 177 ARG B CA 1
ATOM 3388 C C . ARG B 1 177 ? 8.867 -27.984 -12.531 1 89.12 177 ARG B C 1
ATOM 3390 O O . ARG B 1 177 ? 9.32 -27.578 -11.453 1 89.12 177 ARG B O 1
ATOM 3397 N N . THR B 1 178 ? 9.609 -28.375 -13.539 1 88.94 178 THR B N 1
ATOM 3398 C CA . THR B 1 178 ? 11.062 -28.406 -13.438 1 88.94 178 THR B CA 1
ATOM 3399 C C . THR B 1 178 ? 11.641 -27 -13.336 1 88.94 178 THR B C 1
ATOM 3401 O O . THR B 1 178 ? 12.539 -26.75 -12.531 1 88.94 178 THR B O 1
ATOM 3404 N N . ASP B 1 179 ? 11.023 -26.109 -14.141 1 92.44 179 ASP B N 1
ATOM 3405 C CA . ASP B 1 179 ? 11.477 -24.719 -14.086 1 92.44 179 ASP B CA 1
ATOM 3406 C C . ASP B 1 179 ? 11.211 -24.109 -12.719 1 92.44 179 ASP B C 1
ATOM 3408 O O . ASP B 1 179 ? 12.047 -23.391 -12.18 1 92.44 179 ASP B O 1
ATOM 3412 N N . TRP B 1 180 ? 10.086 -24.453 -12.219 1 93.56 180 TRP B N 1
ATOM 3413 C CA . TRP B 1 180 ? 9.727 -23.891 -10.922 1 93.56 180 TRP B CA 1
ATOM 3414 C C . TRP B 1 180 ? 10.656 -24.422 -9.828 1 93.56 180 TRP B C 1
ATOM 3416 O O . TRP B 1 180 ? 11.086 -23.656 -8.953 1 93.56 180 TRP B O 1
ATOM 3426 N N . LEU B 1 181 ? 10.938 -25.672 -9.883 1 91.94 181 LEU B N 1
ATOM 3427 C CA . LEU B 1 181 ? 11.867 -26.266 -8.914 1 91.94 181 LEU B CA 1
ATOM 3428 C C . LEU B 1 181 ? 13.227 -25.578 -8.977 1 91.94 181 LEU B C 1
ATOM 3430 O O . LEU B 1 181 ? 13.844 -25.312 -7.945 1 91.94 181 LEU B O 1
ATOM 3434 N N . MET B 1 182 ? 13.68 -25.312 -10.164 1 92.94 182 MET B N 1
ATOM 3435 C CA . MET B 1 182 ? 14.93 -24.594 -10.352 1 92.94 182 MET B CA 1
ATOM 3436 C C . MET B 1 182 ? 14.859 -23.203 -9.727 1 92.94 182 MET B C 1
ATOM 3438 O O . MET B 1 182 ? 15.773 -22.781 -9.023 1 92.94 182 MET B O 1
ATOM 3442 N N . ILE B 1 183 ? 13.727 -22.5 -9.969 1 93.81 183 ILE B N 1
ATOM 3443 C CA . ILE B 1 183 ? 13.516 -21.156 -9.453 1 93.81 183 ILE B CA 1
ATOM 3444 C C . ILE B 1 183 ? 13.516 -21.188 -7.926 1 93.81 183 ILE B C 1
ATOM 3446 O O . ILE B 1 183 ? 14.172 -20.359 -7.281 1 93.81 183 ILE B O 1
ATOM 3450 N N . GLU B 1 184 ? 12.836 -22.094 -7.379 1 92.62 184 GLU B N 1
ATOM 3451 C CA . GLU B 1 184 ? 12.742 -22.234 -5.93 1 92.62 184 GLU B CA 1
ATOM 3452 C C . GLU B 1 184 ? 14.117 -22.484 -5.316 1 92.62 184 GLU B C 1
ATOM 3454 O O . GLU B 1 184 ? 14.461 -21.891 -4.293 1 92.62 184 GLU B O 1
ATOM 3459 N N . THR B 1 185 ? 14.875 -23.359 -5.922 1 92.25 185 THR B N 1
ATOM 3460 C CA . THR B 1 185 ? 16.203 -23.703 -5.43 1 92.25 185 THR B CA 1
ATOM 3461 C C . THR B 1 185 ? 17.141 -22.516 -5.543 1 92.25 185 THR B C 1
ATOM 3463 O O . THR B 1 185 ? 17.938 -22.25 -4.633 1 92.25 185 THR B O 1
ATOM 3466 N N . LEU B 1 186 ? 17.031 -21.797 -6.613 1 92.56 186 LEU B N 1
ATOM 3467 C CA . LEU B 1 186 ? 17.812 -20.578 -6.793 1 92.56 186 LEU B CA 1
ATOM 3468 C C . LEU B 1 186 ? 17.484 -19.547 -5.715 1 92.56 186 LEU B C 1
ATOM 3470 O O . LEU B 1 186 ? 18.391 -18.906 -5.176 1 92.56 186 LEU B O 1
ATOM 3474 N N . ALA B 1 187 ? 16.203 -19.422 -5.43 1 92.06 187 ALA B N 1
ATOM 3475 C CA . ALA B 1 187 ? 15.75 -18.469 -4.422 1 92.06 187 ALA B CA 1
ATOM 3476 C C . ALA B 1 187 ? 16.312 -18.812 -3.047 1 92.06 187 ALA B C 1
ATOM 3478 O O . ALA B 1 187 ? 16.516 -17.938 -2.211 1 92.06 187 ALA B O 1
ATOM 3479 N N . GLN B 1 188 ? 16.562 -20.047 -2.842 1 90.75 188 GLN B N 1
ATOM 3480 C CA . GLN B 1 188 ? 17.125 -20.516 -1.57 1 90.75 188 GLN B CA 1
ATOM 3481 C C . GLN B 1 188 ? 18.641 -20.281 -1.519 1 90.75 188 GLN B C 1
ATOM 3483 O O . GLN B 1 188 ? 19.266 -20.562 -0.5 1 90.75 188 GLN B O 1
ATOM 3488 N N . GLY B 1 189 ? 19.203 -19.797 -2.629 1 90 189 GLY B N 1
ATOM 3489 C CA . GLY B 1 189 ? 20.609 -19.438 -2.641 1 90 189 GLY B CA 1
ATOM 3490 C C . GLY B 1 189 ? 21.5 -20.5 -3.254 1 90 189 GLY B C 1
ATOM 3491 O O . GLY B 1 189 ? 22.719 -20.391 -3.213 1 90 189 GLY B O 1
ATOM 3492 N N . ALA B 1 190 ? 20.984 -21.531 -3.758 1 91.88 190 ALA B N 1
ATOM 3493 C CA . ALA B 1 190 ? 21.781 -22.594 -4.355 1 91.88 190 ALA B CA 1
ATOM 3494 C C . ALA B 1 190 ? 22.406 -22.141 -5.668 1 91.88 190 ALA B C 1
ATOM 3496 O O . ALA B 1 190 ? 21.844 -21.328 -6.387 1 91.88 190 ALA B O 1
ATOM 3497 N N . SER B 1 191 ? 23.562 -22.672 -5.957 1 93.12 191 SER B N 1
ATOM 3498 C CA . SER B 1 191 ? 24.219 -22.406 -7.234 1 93.12 191 SER B CA 1
ATOM 3499 C C . SER B 1 191 ? 23.641 -23.281 -8.344 1 93.12 191 SER B C 1
ATOM 3501 O O . SER B 1 191 ? 22.953 -24.266 -8.07 1 93.12 191 SER B O 1
ATOM 3503 N N . LEU B 1 192 ? 23.953 -22.938 -9.633 1 93.69 192 LEU B N 1
ATOM 3504 C CA . LEU B 1 192 ? 23.484 -23.734 -10.766 1 93.69 192 LEU B CA 1
ATOM 3505 C C . LEU B 1 192 ? 24.094 -25.125 -10.719 1 93.69 192 LEU B C 1
ATOM 3507 O O . LEU B 1 192 ? 23.438 -26.109 -11.102 1 93.69 192 LEU B O 1
ATOM 3511 N N . LYS B 1 193 ? 25.25 -25.234 -10.188 1 95 193 LYS B N 1
ATOM 3512 C CA . LYS B 1 193 ? 25.906 -26.531 -10.047 1 95 193 LYS B CA 1
ATOM 3513 C C . LYS B 1 193 ? 25.156 -27.422 -9.055 1 95 193 LYS B C 1
ATOM 3515 O O . LYS B 1 193 ? 24.969 -28.609 -9.297 1 95 193 LYS B O 1
ATOM 3520 N N . GLU B 1 194 ? 24.812 -26.859 -7.996 1 95.06 194 GLU B N 1
ATOM 3521 C CA . GLU B 1 194 ? 24.047 -27.578 -6.977 1 95.06 194 GLU B CA 1
ATOM 3522 C C . GLU B 1 194 ? 22.688 -28.031 -7.508 1 95.06 194 GLU B C 1
ATOM 3524 O O . GLU B 1 194 ? 22.25 -29.141 -7.234 1 95.06 194 GLU B O 1
ATOM 3529 N N . ILE B 1 195 ? 22.078 -27.188 -8.289 1 94.19 195 ILE B N 1
ATOM 3530 C CA . ILE B 1 195 ? 20.781 -27.5 -8.891 1 94.19 195 ILE B CA 1
ATOM 3531 C C . ILE B 1 195 ? 20.938 -28.672 -9.852 1 94.19 195 ILE B C 1
ATOM 3533 O O . ILE B 1 195 ? 20.109 -29.594 -9.836 1 94.19 195 ILE B O 1
ATOM 3537 N N . ALA B 1 196 ? 21.969 -28.656 -10.656 1 95.69 196 ALA B N 1
ATOM 3538 C CA . ALA B 1 196 ? 22.234 -29.734 -11.594 1 95.69 196 ALA B CA 1
ATOM 3539 C C . ALA B 1 196 ? 22.391 -31.062 -10.852 1 95.69 196 ALA B C 1
ATOM 3541 O O . ALA B 1 196 ? 21.812 -32.094 -11.258 1 95.69 196 ALA B O 1
ATOM 3542 N N . ARG B 1 197 ? 23.125 -31.031 -9.758 1 95.06 197 ARG B N 1
ATOM 3543 C CA . ARG B 1 197 ? 23.359 -32.219 -8.953 1 95.06 197 ARG B CA 1
ATOM 3544 C C . ARG B 1 197 ? 22.062 -32.719 -8.328 1 95.06 197 ARG B C 1
ATOM 3546 O O . ARG B 1 197 ? 21.75 -33.906 -8.406 1 95.06 197 ARG B O 1
ATOM 3553 N N . GLN B 1 198 ? 21.297 -31.844 -7.781 1 92.12 198 GLN B N 1
ATOM 3554 C CA . GLN B 1 198 ? 20.047 -32.188 -7.094 1 92.12 198 GLN B CA 1
ATOM 3555 C C . GLN B 1 198 ? 19.031 -32.75 -8.07 1 92.12 198 GLN B C 1
ATOM 3557 O O . GLN B 1 198 ? 18.281 -33.688 -7.715 1 92.12 198 GLN B O 1
ATOM 3562 N N . GLN B 1 199 ? 18.984 -32.219 -9.266 1 91.25 199 GLN B N 1
ATOM 3563 C CA . GLN B 1 199 ? 18 -32.656 -10.25 1 91.25 199 GLN B CA 1
ATOM 3564 C C . GLN B 1 199 ? 18.562 -33.75 -11.141 1 91.25 199 GLN B C 1
ATOM 3566 O O . GLN B 1 199 ? 17.859 -34.25 -12.031 1 91.25 199 GLN B O 1
ATOM 3571 N N . SER B 1 200 ? 19.781 -34.125 -10.875 1 93.25 200 SER B N 1
ATOM 3572 C CA . SER B 1 200 ? 20.453 -35.156 -11.641 1 93.25 200 SER B CA 1
ATOM 3573 C C . SER B 1 200 ? 20.438 -34.875 -13.133 1 93.25 200 SER B C 1
ATOM 3575 O O . SER B 1 200 ? 20.078 -35.719 -13.938 1 93.25 200 SER B O 1
ATOM 3577 N N . VAL B 1 201 ? 20.672 -33.656 -13.508 1 93.81 201 VAL B N 1
ATOM 3578 C CA . VAL B 1 201 ? 20.797 -33.219 -14.898 1 93.81 201 VAL B CA 1
ATOM 3579 C C . VAL B 1 201 ? 22.141 -32.562 -15.117 1 93.81 201 VAL B C 1
ATOM 3581 O O . VAL B 1 201 ? 22.734 -32 -14.172 1 93.81 201 VAL B O 1
ATOM 3584 N N . PRO B 1 202 ? 22.688 -32.688 -16.359 1 94.88 202 PRO B N 1
ATOM 3585 C CA . PRO B 1 202 ? 23.953 -32 -16.641 1 94.88 202 PRO B CA 1
ATOM 3586 C C . PRO B 1 202 ? 23.891 -30.5 -16.453 1 94.88 202 PRO B C 1
ATOM 3588 O O . PRO B 1 202 ? 22.844 -29.891 -16.703 1 94.88 202 PRO B O 1
ATOM 3591 N N . TYR B 1 203 ? 25.031 -29.938 -16.078 1 95.62 203 TYR B N 1
ATOM 3592 C CA . TYR B 1 203 ? 25.156 -28.516 -15.82 1 95.62 203 TYR B CA 1
ATOM 3593 C C . TYR B 1 203 ? 24.703 -27.688 -17.016 1 95.62 203 TYR B C 1
ATOM 3595 O O . TYR B 1 203 ? 24 -26.688 -16.875 1 95.62 203 TYR B O 1
ATOM 3603 N N . HIS B 1 204 ? 25.047 -28.109 -18.203 1 95.38 204 HIS B N 1
ATOM 3604 C CA . HIS B 1 204 ? 24.75 -27.328 -19.391 1 95.38 204 HIS B CA 1
ATOM 3605 C C . HIS B 1 204 ? 23.25 -27.25 -19.672 1 95.38 204 HIS B C 1
ATOM 3607 O O . HIS B 1 204 ? 22.766 -26.281 -20.234 1 95.38 204 HIS B O 1
ATOM 3613 N N . ARG B 1 205 ? 22.547 -28.203 -19.25 1 95.06 205 ARG B N 1
ATOM 3614 C CA . ARG B 1 205 ? 21.094 -28.219 -19.422 1 95.06 205 ARG B CA 1
ATOM 3615 C C . ARG B 1 205 ? 20.438 -27.188 -18.5 1 95.06 205 ARG B C 1
ATOM 3617 O O . ARG B 1 205 ? 19.469 -26.516 -18.891 1 95.06 205 ARG B O 1
ATOM 3624 N N . VAL B 1 206 ? 20.984 -27.125 -17.281 1 94.38 206 VAL B N 1
ATOM 3625 C CA . VAL B 1 206 ? 20.453 -26.156 -16.328 1 94.38 206 VAL B CA 1
ATOM 3626 C C . VAL B 1 206 ? 20.719 -24.75 -16.828 1 94.38 206 VAL B C 1
ATOM 3628 O O . VAL B 1 206 ? 19.844 -23.875 -16.734 1 94.38 206 VAL B O 1
ATOM 3631 N N . VAL B 1 207 ? 21.891 -24.5 -17.375 1 94.75 207 VAL B N 1
ATOM 3632 C CA . VAL B 1 207 ? 22.25 -23.188 -17.906 1 94.75 207 VAL B CA 1
ATOM 3633 C C . VAL B 1 207 ? 21.344 -22.828 -19.078 1 94.75 207 VAL B C 1
ATOM 3635 O O . VAL B 1 207 ? 20.875 -21.688 -19.188 1 94.75 207 VAL B O 1
ATOM 3638 N N . TYR B 1 208 ? 21.141 -23.812 -19.828 1 95.12 208 TYR B N 1
ATOM 3639 C CA . TYR B 1 208 ? 20.266 -23.594 -20.984 1 95.12 208 TYR B CA 1
ATOM 3640 C C . TYR B 1 208 ? 18.844 -23.234 -20.531 1 95.12 208 TYR B C 1
ATOM 3642 O O . TYR B 1 208 ? 18.234 -22.312 -21.062 1 95.12 208 TYR B O 1
ATOM 3650 N N . ARG B 1 209 ? 18.359 -23.969 -19.625 1 93.12 209 ARG B N 1
ATOM 3651 C CA . ARG B 1 209 ? 17.031 -23.703 -19.094 1 93.12 209 ARG B CA 1
ATOM 3652 C C . ARG B 1 209 ? 16.938 -22.312 -18.484 1 93.12 209 ARG B C 1
ATOM 3654 O O . ARG B 1 209 ? 15.938 -21.625 -18.656 1 93.12 209 ARG B O 1
ATOM 3661 N N . LEU B 1 210 ? 17.922 -21.938 -17.781 1 94.31 210 LEU B N 1
ATOM 3662 C CA . LEU B 1 210 ? 17.969 -20.609 -17.188 1 94.31 210 LEU B CA 1
ATOM 3663 C C . LEU B 1 210 ? 17.922 -19.531 -18.25 1 94.31 210 LEU B C 1
ATOM 3665 O O . LEU B 1 210 ? 17.188 -18.547 -18.109 1 94.31 210 LEU B O 1
ATOM 3669 N N . LYS B 1 211 ? 18.641 -19.719 -19.266 1 94.31 211 LYS B N 1
ATOM 3670 C CA . LYS B 1 211 ? 18.625 -18.766 -20.359 1 94.31 211 LYS B CA 1
ATOM 3671 C C . LYS B 1 211 ? 17.234 -18.656 -20.984 1 94.31 211 LYS B C 1
ATOM 3673 O O . LYS B 1 211 ? 16.797 -17.562 -21.328 1 94.31 211 LYS B O 1
ATOM 3678 N N . GLN B 1 212 ? 16.625 -19.797 -21.141 1 93.44 212 GLN B N 1
ATOM 3679 C CA . GLN B 1 212 ? 15.258 -19.812 -21.672 1 93.44 212 GLN B CA 1
ATOM 3680 C C . GLN B 1 212 ? 14.312 -19.031 -20.766 1 93.44 212 GLN B C 1
ATOM 3682 O O . GLN B 1 212 ? 13.438 -18.297 -21.234 1 93.44 212 GLN B O 1
ATOM 3687 N N . LEU B 1 213 ? 14.422 -19.203 -19.5 1 92.44 213 LEU B N 1
ATOM 3688 C CA . LEU B 1 213 ? 13.586 -18.516 -18.531 1 92.44 213 LEU B CA 1
ATOM 3689 C C . LEU B 1 213 ? 13.789 -17 -18.625 1 92.44 213 LEU B C 1
ATOM 3691 O O . LEU B 1 213 ? 12.828 -16.234 -18.562 1 92.44 213 LEU B O 1
ATOM 3695 N N . ILE B 1 214 ? 15.023 -16.578 -18.766 1 94 214 ILE B N 1
ATOM 3696 C CA . ILE B 1 214 ? 15.375 -15.172 -18.875 1 94 214 ILE B CA 1
ATOM 3697 C C . ILE B 1 214 ? 14.719 -14.57 -20.109 1 94 214 ILE B C 1
ATOM 3699 O O . ILE B 1 214 ? 14.164 -13.477 -20.062 1 94 214 ILE B O 1
ATOM 3703 N N . THR B 1 215 ? 14.781 -15.344 -21.188 1 91.88 215 THR B N 1
ATOM 3704 C CA . THR B 1 215 ? 14.164 -14.906 -22.438 1 91.88 215 THR B CA 1
ATOM 3705 C C . THR B 1 215 ? 12.648 -14.82 -22.297 1 91.88 215 THR B C 1
ATOM 3707 O O . THR B 1 215 ? 12.031 -13.852 -22.734 1 91.88 215 THR B O 1
ATOM 3710 N N . LEU B 1 216 ? 12.109 -15.805 -21.672 1 88.19 216 LEU B N 1
ATOM 3711 C CA . LEU B 1 216 ? 10.672 -15.852 -21.453 1 88.19 216 LEU B CA 1
ATOM 3712 C C . LEU B 1 216 ? 10.203 -14.664 -20.625 1 88.19 216 LEU B C 1
ATOM 3714 O O . LEU B 1 216 ? 9.117 -14.133 -20.844 1 88.19 216 LEU B O 1
ATOM 3718 N N . LEU B 1 217 ? 11 -14.203 -19.719 1 91.44 217 LEU B N 1
ATOM 3719 C CA . LEU B 1 217 ? 10.664 -13.086 -18.828 1 91.44 217 LEU B CA 1
ATOM 3720 C C . LEU B 1 217 ? 11.078 -11.758 -19.453 1 91.44 217 LEU B C 1
ATOM 3722 O O . LEU B 1 217 ? 10.859 -10.703 -18.859 1 91.44 217 LEU B O 1
ATOM 3726 N N . ASN B 1 218 ? 11.641 -11.828 -20.578 1 91.38 218 ASN B N 1
ATOM 3727 C CA . ASN B 1 218 ? 12.102 -10.648 -21.297 1 91.38 218 ASN B CA 1
ATOM 3728 C C . ASN B 1 218 ? 13.094 -9.836 -20.469 1 91.38 218 ASN B C 1
ATOM 3730 O O . ASN B 1 218 ? 12.961 -8.617 -20.359 1 91.38 218 ASN B O 1
ATOM 3734 N N . LEU B 1 219 ? 13.961 -10.477 -19.828 1 94 219 LEU B N 1
ATOM 3735 C CA . LEU B 1 219 ? 15.016 -9.836 -19.062 1 94 219 LEU B CA 1
ATOM 3736 C C . LEU B 1 219 ? 16.297 -9.734 -19.875 1 94 219 LEU B C 1
ATOM 3738 O O . LEU B 1 219 ? 16.562 -10.578 -20.734 1 94 219 LEU B O 1
ATOM 3742 N N . PRO B 1 220 ? 17.062 -8.766 -19.609 1 92.19 220 PRO B N 1
ATOM 3743 C CA . PRO B 1 220 ? 18.234 -8.516 -20.453 1 92.19 220 PRO B CA 1
ATOM 3744 C C . PRO B 1 220 ? 19.359 -9.508 -20.203 1 92.19 220 PRO B C 1
ATOM 3746 O O . PRO B 1 220 ? 20.078 -9.891 -21.125 1 92.19 220 PRO B O 1
ATOM 3749 N N . HIS B 1 221 ? 19.641 -9.875 -18.938 1 91.88 221 HIS B N 1
ATOM 3750 C CA . HIS B 1 221 ? 20.766 -10.75 -18.609 1 91.88 221 HIS B CA 1
ATOM 3751 C C . HIS B 1 221 ? 20.516 -11.492 -17.297 1 91.88 221 HIS B C 1
ATOM 3753 O O . HIS B 1 221 ? 19.516 -11.234 -16.625 1 91.88 221 HIS B O 1
ATOM 3759 N N . ARG B 1 222 ? 21.453 -12.406 -17.109 1 90.62 222 ARG B N 1
ATOM 3760 C CA . ARG B 1 222 ? 21.359 -13.312 -15.977 1 90.62 222 ARG B CA 1
ATOM 3761 C C . ARG B 1 222 ? 21.297 -12.547 -14.664 1 90.62 222 ARG B C 1
ATOM 3763 O O . ARG B 1 222 ? 20.547 -12.914 -13.758 1 90.62 222 ARG B O 1
ATOM 3770 N N . GLN B 1 223 ? 22.031 -11.445 -14.523 1 92.19 223 GLN B N 1
ATOM 3771 C CA . GLN B 1 223 ? 22.078 -10.672 -13.289 1 92.19 223 GLN B CA 1
ATOM 3772 C C . GLN B 1 223 ? 20.703 -10.07 -12.961 1 92.19 223 GLN B C 1
ATOM 3774 O O . GLN B 1 223 ? 20.328 -9.969 -11.797 1 92.19 223 GLN B O 1
ATOM 3779 N N . SER B 1 224 ? 19.984 -9.672 -13.969 1 93.81 224 SER B N 1
ATOM 3780 C CA . SER B 1 224 ? 18.641 -9.125 -13.773 1 93.81 224 SER B CA 1
ATOM 3781 C C . SER B 1 224 ? 17.688 -10.188 -13.227 1 93.81 224 SER B C 1
ATOM 3783 O O . SER B 1 224 ? 16.812 -9.883 -12.406 1 93.81 224 SER B O 1
ATOM 3785 N N . PHE B 1 225 ? 17.906 -11.398 -13.758 1 94.12 225 PHE B N 1
ATOM 3786 C CA . PHE B 1 225 ? 17.078 -12.508 -13.289 1 94.12 225 PHE B CA 1
ATOM 3787 C C . PHE B 1 225 ? 17.344 -12.781 -11.812 1 94.12 225 PHE B C 1
ATOM 3789 O O . PHE B 1 225 ? 16.406 -12.914 -11.023 1 94.12 225 PHE B O 1
ATOM 3796 N N . LEU B 1 226 ? 18.562 -12.812 -11.438 1 91.19 226 LEU B N 1
ATOM 3797 C CA . LEU B 1 226 ? 18.922 -13.086 -10.047 1 91.19 226 LEU B CA 1
ATOM 3798 C C . LEU B 1 226 ? 18.406 -11.984 -9.125 1 91.19 226 LEU B C 1
ATOM 3800 O O . LEU B 1 226 ? 17.938 -12.258 -8.023 1 91.19 226 LEU B O 1
ATOM 3804 N N . ARG B 1 227 ? 18.469 -10.734 -9.57 1 92 227 ARG B N 1
ATOM 3805 C CA . ARG B 1 227 ? 17.938 -9.617 -8.805 1 92 227 ARG B CA 1
ATOM 3806 C C . ARG B 1 227 ? 16.422 -9.758 -8.617 1 92 227 ARG B C 1
ATOM 3808 O O . ARG B 1 227 ? 15.906 -9.492 -7.531 1 92 227 ARG B O 1
ATOM 3815 N N . LEU B 1 228 ? 15.805 -10.156 -9.664 1 93.19 228 LEU B N 1
ATOM 3816 C CA . LEU B 1 228 ? 14.367 -10.375 -9.609 1 93.19 228 LEU B CA 1
ATOM 3817 C C . LEU B 1 228 ? 14.008 -11.438 -8.578 1 93.19 228 LEU B C 1
ATOM 3819 O O . LEU B 1 228 ? 13.109 -11.25 -7.762 1 93.19 228 LEU B O 1
ATOM 3823 N N . ILE B 1 229 ? 14.742 -12.57 -8.594 1 92.75 229 ILE B N 1
ATOM 3824 C CA . ILE B 1 229 ? 14.484 -13.672 -7.676 1 92.75 229 ILE B CA 1
ATOM 3825 C C . ILE B 1 229 ? 14.711 -13.203 -6.238 1 92.75 229 ILE B C 1
ATOM 3827 O O . ILE B 1 229 ? 13.938 -13.547 -5.34 1 92.75 229 ILE B O 1
ATOM 3831 N N . GLN B 1 230 ? 15.703 -12.422 -6.039 1 89.69 230 GLN B N 1
ATOM 3832 C CA . GLN B 1 230 ? 15.992 -11.891 -4.711 1 89.69 230 GLN B CA 1
ATOM 3833 C C . GLN B 1 230 ? 14.875 -10.977 -4.23 1 89.69 230 GLN B C 1
ATOM 3835 O O . GLN B 1 230 ? 14.477 -11.031 -3.066 1 89.69 230 GLN B O 1
ATOM 3840 N N . GLN B 1 231 ? 14.406 -10.188 -5.113 1 89.19 231 GLN B N 1
ATOM 3841 C CA . GLN B 1 231 ? 13.32 -9.273 -4.781 1 89.19 231 GLN B CA 1
ATOM 3842 C C . GLN B 1 231 ? 12.055 -10.047 -4.41 1 89.19 231 GLN B C 1
ATOM 3844 O O . GLN B 1 231 ? 11.32 -9.641 -3.51 1 89.19 231 GLN B O 1
ATOM 3849 N N . LEU B 1 232 ? 11.875 -11.109 -5.062 1 91.94 232 LEU B N 1
ATOM 3850 C CA . LEU B 1 232 ? 10.664 -11.898 -4.871 1 91.94 232 LEU B CA 1
ATOM 3851 C C . LEU B 1 232 ? 10.781 -12.766 -3.625 1 91.94 232 LEU B C 1
ATOM 3853 O O . LEU B 1 232 ? 9.773 -13.281 -3.125 1 91.94 232 LEU B O 1
ATOM 3857 N N . ASN B 1 233 ? 11.977 -12.945 -3.207 1 89.56 233 ASN B N 1
ATOM 3858 C CA . ASN B 1 233 ? 12.195 -13.828 -2.066 1 89.56 233 ASN B CA 1
ATOM 3859 C C . ASN B 1 233 ? 12.219 -13.055 -0.753 1 89.56 233 ASN B C 1
ATOM 3861 O O . ASN B 1 233 ? 12.438 -13.633 0.312 1 89.56 233 ASN B O 1
ATOM 3865 N N . VAL B 1 234 ? 12.039 -11.773 -0.779 1 78.56 234 VAL B N 1
ATOM 3866 C CA . VAL B 1 234 ? 11.953 -10.969 0.436 1 78.56 234 VAL B CA 1
ATOM 3867 C C . VAL B 1 234 ? 10.492 -10.648 0.736 1 78.56 234 VAL B C 1
ATOM 3869 O O . VAL B 1 234 ? 9.656 -10.617 -0.172 1 78.56 234 VAL B O 1
ATOM 3872 N N . THR B 1 235 ? 10.195 -10.578 2.082 1 67.56 235 THR B N 1
ATOM 3873 C CA . THR B 1 235 ? 8.828 -10.242 2.461 1 67.56 235 THR B CA 1
ATOM 3874 C C . THR B 1 235 ? 8.523 -8.773 2.141 1 67.56 235 THR B C 1
ATOM 3876 O O . THR B 1 235 ? 9.383 -7.91 2.316 1 67.56 235 THR B O 1
ATOM 3879 N N . PHE B 1 236 ? 7.465 -8.578 1.366 1 57.31 236 PHE B N 1
ATOM 3880 C CA . PHE B 1 236 ? 7.082 -7.246 0.91 1 57.31 236 PHE B CA 1
ATOM 3881 C C . PHE B 1 236 ? 7.078 -6.258 2.07 1 57.31 236 PHE B C 1
ATOM 3883 O O . PHE B 1 236 ? 7.352 -5.07 1.882 1 57.31 236 PHE B O 1
ATOM 3890 N N . HIS B 1 237 ? 6.617 -6.672 3.297 1 54.09 237 HIS B N 1
ATOM 3891 C CA . HIS B 1 237 ? 6.645 -5.727 4.41 1 54.09 237 HIS B CA 1
ATOM 3892 C C . HIS B 1 237 ? 8.07 -5.281 4.723 1 54.09 237 HIS B C 1
ATOM 3894 O O . HIS B 1 237 ? 8.273 -4.203 5.281 1 54.09 237 HIS B O 1
ATOM 3900 N N . ASP B 1 238 ? 9 -6.078 4.348 1 47.44 238 ASP B N 1
ATOM 3901 C CA . ASP B 1 238 ? 10.391 -5.801 4.672 1 47.44 238 ASP B CA 1
ATOM 3902 C C . ASP B 1 238 ? 10.992 -4.789 3.699 1 47.44 238 ASP B C 1
ATOM 3904 O O . ASP B 1 238 ? 12.102 -4.289 3.92 1 47.44 238 ASP B O 1
ATOM 3908 N N . ILE B 1 239 ? 10.375 -4.703 2.623 1 40.84 239 ILE B N 1
ATOM 3909 C CA . ILE B 1 239 ? 11.039 -3.828 1.663 1 40.84 239 ILE B CA 1
ATOM 3910 C C . ILE B 1 239 ? 10.867 -2.371 2.086 1 40.84 239 ILE B C 1
ATOM 3912 O O . ILE B 1 239 ? 11.75 -1.542 1.868 1 40.84 239 ILE B O 1
ATOM 3916 N N . PHE B 1 240 ? 9.586 -2.039 2.441 1 36.75 240 PHE B N 1
ATOM 3917 C CA . PHE B 1 240 ? 9.484 -0.64 2.84 1 36.75 240 PHE B CA 1
ATOM 3918 C C . PHE B 1 240 ? 9.648 -0.493 4.348 1 36.75 240 PHE B C 1
ATOM 3920 O O . PHE B 1 240 ? 9.117 -1.303 5.113 1 36.75 240 PHE B O 1
#

pLDDT: mean 75.94, std 24.21, range [19.39, 96.5]

Sequence (480 aa):
MRSVPRRERHRRLRNAKDCACRYHSPTPQIFDRLELLNQQLNYALPVGIISQAIITTDNYLGYSLSHYLFSGKRTAAFRSLDDISLWIEKGSLRQLIVDMEALPVSCIEALNQLRALSWQQSDIQIYLLVSDKTSAITQFIRMAGRFFVLSRRQNLASVREALLSASKPRLSESFSRTDWLMIETLAQGASLKEIARQQSVPYHRVVYRLKQLITLLNLPHRQSFLRLIQQLNVTFHDIFMRSVPRRERHRRLRNAKDCACRYHSPTPQIFDRLELLNQQLNYALPVGIISQAIITTDNYLGYSLSHYLFSGKRTAAFRSLDDISLWIEKGSLRQLIVDMEALPVSCIEALNQLRALSWQQSDIQIYLLVSDKTSAITQFIRMAGRFFVLSRRQNLASVREALLSASKPRLSESFSRTDWLMIETLAQGASLKEIARQQSVPYHRVVYRLKQLITLLNLPHRQSFLRLIQQLNVTFHDIF

Solvent-accessible surface area (backbone atoms only — not comparable to full-atom values): 27238 Å² total; per-residue (Å²): 136,86,74,76,85,80,81,74,79,76,75,71,74,77,78,80,78,76,75,75,76,72,76,67,74,67,72,72,56,60,60,57,52,45,48,54,40,43,59,50,36,41,70,58,43,58,69,87,56,38,31,31,40,34,30,34,59,45,60,32,48,43,49,31,49,39,59,69,67,31,96,48,76,36,43,33,70,35,56,40,78,75,72,44,49,69,40,56,73,70,61,44,49,42,36,36,38,35,37,63,66,44,33,92,48,20,48,53,58,48,48,51,53,50,44,52,47,44,65,75,38,75,77,44,45,41,34,37,28,35,66,80,78,44,65,63,58,48,51,50,59,44,18,61,35,78,40,39,77,41,55,60,80,52,49,69,69,59,51,43,50,57,69,68,43,85,68,74,50,79,54,93,70,41,57,49,75,68,53,44,51,51,51,55,42,45,59,72,67,49,51,69,63,55,48,14,62,77,68,72,44,59,54,68,58,50,53,48,50,49,51,50,51,35,56,74,61,69,48,91,47,71,68,57,49,53,51,48,42,54,61,33,56,38,37,51,66,70,71,98,146,77,78,86,78,79,76,76,82,75,77,67,76,74,76,80,74,75,72,74,74,72,77,71,73,69,71,71,56,59,61,56,52,45,49,54,40,44,59,49,37,42,68,59,42,58,70,83,56,37,31,33,40,34,32,33,61,44,60,33,48,44,50,31,50,38,59,69,67,32,96,48,78,35,44,33,72,33,56,41,78,76,72,45,51,69,39,57,73,68,62,44,50,42,36,37,38,34,36,64,67,42,34,91,49,19,48,53,58,49,48,51,52,49,44,51,46,44,67,76,37,76,75,44,45,39,35,36,29,35,67,80,78,43,64,61,58,48,50,49,58,44,19,60,35,79,41,38,75,41,57,59,79,53,48,68,69,58,51,43,51,58,70,67,42,86,71,74,50,79,52,90,71,42,56,49,73,67,53,44,52,52,51,54,44,44,59,73,65,49,52,70,63,54,50,14,61,75,67,71,44,60,54,68,56,49,54,50,50,50,51,51,51,34,55,73,60,68,46,91,47,71,67,55,49,54,52,49,43,54,60,34,55,38,38,49,65,70,72,97

Secondary structure (DSSP, 8-state):
--------------------------THHHHHHHHHHHHHHHHHS-TTT--EEEE-S-HHHHHHHHHHTS-SSSEEEESSGGGGHHHHHHT---EEEEETTS-SSBHHHHHHHHHHHHHH-TT-EEEEEE-SS-HHHHHHHHHTSS-EEEETTS-HHHHHHHHH--PPP--TTPPPHHHHHHHHHHHTT--HHHHHHHHT--HHHHHHHHHHHHHHTT-SSHHHHHHHHHHHTSBHHHH-/--------------------------THHHHHHHHHHHHHHHHTS-TTT--EEEE-S-HHHHHHHHHHTS-SSSEEEESSGGGGHHHHHHT---EEEEETTS-SSBHHHHHHHHHHHHHH-TT-EEEEEE-SS-HHHHHHHHHTSS-EEEETTS-HHHHHHHHH--PPP--TTPPPHHHHHHHHHHHTT--HHHHHHHHT--HHHHHHHHHHHHHHTT-SSHHHHHHHHHHHTSBHHHH-

Radius of gyration: 31.5 Å; Cα contacts (8 Å, |Δi|>4): 610; chains: 2; bounding box: 84×104×124 Å

Nearest PDB structures (foldseek):
  6zj2-assembly3_M  TM=5.818E-01  e=2.662E-06  Salmonella enterica subsp. enterica serovar Typhimurium str. LT2
  6zj2-assembly1_A  TM=5.444E-01  e=1.662E-06  Salmonella enterica subsp. enterica serovar Typhimurium str. LT2
  6zix-assembly1_A  TM=4.898E-01  e=4.797E-06  Salmonella enterica subsp. enterica serovar Typhimurium
  4lda-assembly8_H  TM=6.254E-01  e=4.417E-02  Pseudomonas aeruginosa PAO1
  4lda-assembly7_G  TM=6.950E-01  e=1.275E-01  Pseudomonas aeruginosa PAO1